Protein AF-A0A4R1BCB4-F1 (afdb_monomer)

pLDDT: mean 93.29, std 14.0, range [28.83, 98.94]

Solvent-accessible surface area (backbone atoms only — not comparable to full-atom values): 21343 Å² total; per-residue (Å²): 143,82,87,83,83,81,80,81,78,81,77,78,77,77,76,80,72,70,79,55,62,32,50,83,90,62,88,65,75,80,89,51,72,64,36,54,48,27,45,51,56,35,56,66,74,61,71,66,60,84,58,25,51,80,37,21,42,38,83,30,69,37,22,31,41,40,51,16,30,50,38,43,22,74,70,64,68,43,61,70,43,45,52,54,33,48,54,38,37,52,45,56,60,66,57,32,29,35,66,88,80,32,69,63,29,44,88,76,41,35,50,57,40,54,48,31,43,51,88,84,42,93,40,31,36,44,62,68,48,60,42,17,29,41,40,20,50,41,29,44,54,26,34,56,46,64,73,40,66,89,46,32,85,40,70,41,91,88,60,49,94,82,72,50,39,60,24,40,45,47,28,28,52,40,49,51,54,54,48,48,50,23,39,66,72,46,44,51,78,48,33,40,41,88,90,67,37,36,54,28,36,46,72,47,68,52,47,30,68,51,35,73,69,42,44,73,43,41,58,33,67,45,38,49,37,44,42,23,22,35,32,39,21,36,46,33,46,26,53,37,31,57,76,69,72,43,64,63,71,57,32,55,50,28,49,49,31,37,29,36,45,52,56,50,54,60,74,56,51,44,77,46,81,40,86,93,37,63,18,42,38,48,34,42,46,71,90,43,85,83,45,84,48,56,21,35,41,75,50,43,18,37,36,50,36,36,48,53,58,42,42,77,40,70,93,50,64,58,52,69,68,59,49,34,19,52,27,36,16,47,58,52,37,17,40,70,57,95,56,29,23,27,43,21,47,81,40,41,85,59,72,38,58,51,72,50,53,45,53,52,70,35,21,84,62,36,66,75,46,39,62,57,50,44,63,32,31,49,74,52,19,28,81,33,54,35,38,34,23,38,45,57,37,45,38,51,52,50,61,51,52,65,59,72,80,106

Foldseek 3Di:
DDDDDDDDDPPPPPPPPPQFFQDDPDLFDADDPNNVVSLCSNLVPDDADQACAVNCCFPRALVLLLVLLLLSCVRPVPVVSLLSSLNSLLSLQVSFQDQPPGDQALVRGRARFGQHHDCPDLLNRDDDLSRLSSLLSSLSSLLSLLVPPVQFAPASPVAQPPVQDRGSNSNSVSSLVSLVSRCVGPVCVAQADPPLLFGAHAQDPSQPSSDDVSVVRHGFGDFLLSLLSNLSNLLSSLSSCVSVVHDVVSNVSSLSNLLSSLVQQLVQWDWDDFPNDIATWGARGRPPNVNPRTDFLVSVLSNLLSNLSLVVVVSNPRDLSSLLRHLCLQVRAQDPDPQWGEGGSRNDDDIDNAGPLSCLSSCVSPVVVLCSHLVSLSVVSRNRSSSSSSSNSSNSVVVVVVVVVD

Nearest PDB structures (foldseek):
  2p0v-assembly1_B  TM=4.520E-01  e=2.841E-03  Bacteroides thetaiotaomicron VPI-5482
  3on6-assembly1_B  TM=4.477E-01  e=8.170E-03  Bacteroides ovatus ATCC 8483
  6hq6-assembly1_B  TM=2.451E-01  e=7.842E+00  metagenome

Radius of gyration: 22.5 Å; Cα contacts (8 Å, |Δi|>4): 699; chains: 1; bounding box: 79×75×58 Å

Secondary structure (DSSP, 8-state):
--PPP------------PPPPP----SSSSPPHHHHHHHHHHHHH----SS-GGGTTTTSHHHHHHHHHHHHHHHH--HHHHHHHHHHHHHHHHTSPPTTTSPP-TTSS--SS---S-TTSTTTT---TTHHHHHHHHHHHHHHHHH-GGGTTSBPTT--TT-S-SBHHHHHHHHHHHHHHHIIIIIHHHHB-TTT--BB---SHHHHTT-HHHHHHTTSBPPHHHHHHHHHHHHHHHHHHHHHT--HHHHHHHHHHHHHHHHHHHHT-EEEEETTEEEEE-BSSTT-TT-TTB-BHHHHHHHHHHHHHHHHSGGG---HHHHHHHHHHIIIIIB-STT-EESBTTS-S-EES---GGGGGGGGT-THHHHHHHHHHHHHHTT-HHHHHHHHHHHHHHHHHHHH--

Structure (mmCIF, N/CA/C/O backbone):
data_AF-A0A4R1BCB4-F1
#
_entry.id   AF-A0A4R1BCB4-F1
#
loop_
_atom_site.group_PDB
_atom_site.id
_atom_site.type_symbol
_atom_site.label_atom_id
_atom_site.label_alt_id
_atom_site.label_comp_id
_atom_site.label_asym_id
_atom_site.label_entity_id
_atom_site.label_seq_id
_atom_site.pdbx_PDB_ins_code
_atom_site.Cartn_x
_atom_site.Cartn_y
_atom_site.Cartn_z
_atom_site.occupancy
_atom_site.B_iso_or_equiv
_atom_site.auth_seq_id
_atom_site.auth_comp_id
_atom_site.auth_asym_id
_atom_site.auth_atom_id
_atom_site.pdbx_PDB_model_num
ATOM 1 N N . MET A 1 1 ? -50.608 54.362 2.472 1.00 38.16 1 MET A N 1
ATOM 2 C CA . MET A 1 1 ? -50.351 52.909 2.590 1.00 38.16 1 MET A CA 1
ATOM 3 C C . MET A 1 1 ? -49.155 52.534 1.722 1.00 38.16 1 MET A C 1
ATOM 5 O O . MET A 1 1 ? -49.304 52.402 0.518 1.00 38.16 1 MET A O 1
ATOM 9 N N . LYS A 1 2 ? -47.961 52.426 2.315 1.00 29.05 2 LYS A N 1
ATOM 10 C CA . LYS A 1 2 ? -46.750 51.889 1.675 1.00 29.05 2 LYS A CA 1
ATOM 11 C C . LYS A 1 2 ? -46.265 50.739 2.557 1.00 29.05 2 LYS A C 1
ATOM 13 O O . LYS A 1 2 ? -45.977 50.962 3.728 1.00 29.05 2 LYS A O 1
ATOM 18 N N . ARG A 1 3 ? -46.278 49.514 2.026 1.00 29.28 3 ARG A N 1
ATOM 19 C CA . ARG A 1 3 ? -45.775 48.314 2.708 1.00 29.28 3 ARG A CA 1
ATOM 20 C C . ARG A 1 3 ? -44.257 48.265 2.537 1.00 29.28 3 ARG A C 1
ATOM 22 O O . ARG A 1 3 ? -43.778 48.237 1.409 1.00 29.28 3 ARG A O 1
ATOM 29 N N . ILE A 1 4 ? -43.531 48.277 3.649 1.00 30.78 4 ILE A N 1
ATOM 30 C CA . ILE A 1 4 ? -42.088 48.027 3.706 1.00 30.78 4 ILE A CA 1
ATOM 31 C C . ILE A 1 4 ? -41.906 46.515 3.858 1.00 30.78 4 ILE A C 1
ATOM 33 O O . ILE A 1 4 ? -42.386 45.929 4.826 1.00 30.78 4 ILE A O 1
ATOM 37 N N . PHE A 1 5 ? -41.252 45.886 2.883 1.00 30.72 5 PHE A N 1
ATOM 38 C CA . PHE A 1 5 ? -40.771 44.509 2.984 1.00 30.72 5 PHE A CA 1
ATOM 39 C C . PHE A 1 5 ? -39.406 44.531 3.678 1.00 30.72 5 PHE A C 1
ATOM 41 O O . PHE A 1 5 ? -38.455 45.107 3.154 1.00 30.72 5 PHE A O 1
ATOM 48 N N . ILE A 1 6 ? -39.312 43.909 4.853 1.00 32.94 6 ILE A N 1
ATOM 49 C CA . ILE A 1 6 ? -38.039 43.630 5.523 1.00 32.94 6 ILE A CA 1
ATOM 50 C C . ILE A 1 6 ? -37.568 42.263 5.020 1.00 32.94 6 ILE A C 1
ATOM 52 O O . ILE A 1 6 ? -38.146 41.235 5.367 1.00 32.94 6 ILE A O 1
ATOM 56 N N . MET A 1 7 ? -36.539 42.253 4.172 1.00 28.83 7 MET A N 1
ATOM 57 C CA . MET A 1 7 ? -35.779 41.043 3.854 1.00 28.83 7 MET A CA 1
ATOM 58 C C . MET A 1 7 ? -34.871 40.724 5.045 1.00 28.83 7 MET A C 1
ATOM 60 O O . MET A 1 7 ? -33.887 41.423 5.283 1.00 28.83 7 MET A O 1
ATOM 64 N N . LEU A 1 8 ? -35.192 39.665 5.791 1.00 30.66 8 LEU A N 1
ATOM 65 C CA . LEU A 1 8 ? -34.229 39.033 6.687 1.00 30.66 8 LEU A CA 1
ATOM 66 C C . LEU A 1 8 ? -33.205 38.272 5.838 1.00 30.66 8 LEU A C 1
ATOM 68 O O . LEU A 1 8 ? -33.506 37.227 5.266 1.00 30.66 8 LEU A O 1
ATOM 72 N N . SER A 1 9 ? -31.988 38.806 5.766 1.00 31.53 9 SER A N 1
ATOM 73 C CA . SER A 1 9 ? -30.822 38.061 5.302 1.00 31.53 9 SER A CA 1
ATOM 74 C C . SER A 1 9 ? -30.425 37.062 6.391 1.00 31.53 9 SER A C 1
ATOM 76 O O . SER A 1 9 ? -29.901 37.445 7.438 1.00 31.53 9 SER A O 1
ATOM 78 N N . CYS A 1 10 ? -30.703 35.777 6.171 1.00 32.94 10 CYS A N 1
ATOM 79 C CA . CYS A 1 10 ? -30.088 34.703 6.943 1.00 32.94 10 CYS A CA 1
ATOM 80 C C . CYS A 1 10 ? -28.602 34.632 6.571 1.00 32.94 10 CYS A C 1
ATOM 82 O O . CYS A 1 10 ? -28.220 33.941 5.628 1.00 32.94 10 CYS A O 1
ATOM 84 N N . CYS A 1 11 ? -27.756 35.328 7.331 1.00 31.16 11 CYS A N 1
ATOM 85 C CA . CYS A 1 11 ? -26.329 35.041 7.368 1.00 31.16 11 CYS A CA 1
ATOM 86 C C . CYS A 1 11 ? -26.140 33.616 7.901 1.00 31.16 11 CYS A C 1
ATOM 88 O O . CYS A 1 11 ? -26.184 33.378 9.107 1.00 31.16 11 CYS A O 1
ATOM 90 N N . TRP A 1 12 ? -25.929 32.665 6.992 1.00 32.34 12 TRP A N 1
ATOM 91 C CA . TRP A 1 12 ? -25.284 31.401 7.315 1.00 32.34 12 TRP A CA 1
ATOM 92 C C . TRP A 1 12 ? -23.884 31.721 7.844 1.00 32.34 12 TRP A C 1
ATOM 94 O O . TRP A 1 12 ? -22.946 31.936 7.078 1.00 32.34 12 TRP A O 1
ATOM 104 N N . MET A 1 13 ? -23.739 31.781 9.167 1.00 33.47 13 MET A N 1
ATOM 105 C CA . MET A 1 13 ? -22.436 31.645 9.804 1.00 33.47 13 MET A CA 1
ATOM 106 C C . MET A 1 13 ? -21.996 30.198 9.597 1.00 33.47 13 MET A C 1
ATOM 108 O O . MET A 1 13 ? -22.281 29.321 10.408 1.00 33.47 13 MET A O 1
ATOM 112 N N . GLY A 1 14 ? -21.336 29.935 8.471 1.00 32.06 14 GLY A N 1
ATOM 113 C CA . GLY A 1 14 ? -20.533 28.736 8.315 1.00 32.06 14 GLY A CA 1
ATOM 114 C C . GLY A 1 14 ? -19.411 28.800 9.340 1.00 32.06 14 GLY A C 1
ATOM 115 O O . GLY A 1 14 ? -18.405 29.472 9.127 1.00 32.06 14 GLY A O 1
ATOM 116 N N . THR A 1 15 ? -19.585 28.137 10.480 1.00 35.72 15 THR A N 1
ATOM 117 C CA . THR A 1 15 ? -18.462 27.828 11.356 1.00 35.72 15 THR A CA 1
ATOM 118 C C . THR A 1 15 ? -17.547 26.899 10.570 1.00 35.72 15 THR A C 1
ATOM 120 O O . THR A 1 15 ? -17.840 25.712 10.426 1.00 35.72 15 THR A O 1
ATOM 123 N N . ASN A 1 16 ? -16.446 27.436 10.044 1.00 34.66 16 ASN A N 1
ATOM 124 C CA . ASN A 1 16 ? -15.284 26.633 9.688 1.00 34.66 16 ASN A CA 1
ATOM 125 C C . ASN A 1 16 ? -14.756 26.023 10.992 1.00 34.66 16 ASN A C 1
ATOM 127 O O . ASN A 1 16 ? -13.884 26.586 11.651 1.00 34.66 16 ASN A O 1
ATOM 131 N N . LEU A 1 17 ? -15.348 24.904 11.411 1.00 40.72 17 LEU A N 1
ATOM 132 C CA . LEU A 1 17 ? -14.782 24.041 12.434 1.00 40.72 17 LEU A CA 1
ATOM 133 C C . LEU A 1 17 ? -13.449 23.548 11.871 1.00 40.72 17 LEU A C 1
ATOM 135 O O . LEU A 1 17 ? -13.421 22.715 10.966 1.00 40.72 17 LEU A O 1
ATOM 139 N N . SER A 1 18 ? -12.348 24.122 12.360 1.00 49.38 18 SER A N 1
ATOM 140 C CA . SER A 1 18 ? -11.011 23.576 12.139 1.00 49.38 18 SER A CA 1
ATOM 141 C C . SER A 1 18 ? -11.047 22.086 12.466 1.00 49.38 18 SER A C 1
ATOM 143 O O . SER A 1 18 ? -11.569 21.711 13.518 1.00 49.38 18 SER A O 1
ATOM 145 N N . ALA A 1 19 ? -10.503 21.243 11.585 1.00 57.91 19 ALA A N 1
ATOM 146 C CA . ALA A 1 19 ? -10.350 19.822 11.873 1.00 57.91 19 ALA A CA 1
ATOM 147 C C . ALA A 1 19 ? -9.636 19.669 13.225 1.00 57.91 19 ALA A C 1
ATOM 149 O O . ALA A 1 19 ? -8.595 20.287 13.457 1.00 57.91 19 ALA A O 1
ATOM 150 N N . GLN A 1 20 ? -10.239 18.912 14.139 1.00 76.44 20 GLN A N 1
ATOM 151 C CA . GLN A 1 20 ? -9.678 18.687 15.465 1.00 76.44 20 GLN A CA 1
ATOM 152 C C . GLN A 1 20 ? -8.404 17.850 15.322 1.00 76.44 20 GLN A C 1
ATOM 154 O O . GLN A 1 20 ? -8.444 16.787 14.705 1.00 76.44 20 GLN A O 1
ATOM 159 N N . ASN A 1 21 ? -7.281 18.328 15.865 1.00 91.56 21 ASN A N 1
ATOM 160 C CA . ASN A 1 21 ? -6.033 17.565 15.862 1.00 91.56 21 ASN A CA 1
ATOM 161 C C . ASN A 1 21 ? -6.229 16.231 16.597 1.00 91.56 21 ASN A C 1
ATOM 163 O O . ASN A 1 21 ? -6.879 16.185 17.645 1.00 91.56 21 ASN A O 1
ATOM 167 N N . MET A 1 22 ? -5.637 15.163 16.066 1.00 96.44 22 MET A N 1
ATOM 168 C CA . MET A 1 22 ? -5.557 13.882 16.769 1.00 96.44 22 MET A CA 1
ATOM 169 C C . MET A 1 22 ? -4.534 13.964 17.907 1.00 96.44 22 MET A C 1
ATOM 171 O O . MET A 1 22 ? -3.564 14.723 17.832 1.00 96.44 22 MET A O 1
ATOM 175 N N . LEU A 1 23 ? -4.758 13.175 18.956 1.00 95.88 23 LEU A N 1
ATOM 176 C CA . LEU A 1 23 ? -3.967 13.172 20.184 1.00 95.88 23 LEU A CA 1
ATOM 177 C C . LEU A 1 23 ? -3.366 11.787 20.412 1.00 95.88 23 LEU A C 1
ATOM 179 O O . LEU A 1 23 ? -4.118 10.832 20.580 1.00 95.88 23 LEU A O 1
ATOM 183 N N . VAL A 1 24 ? -2.037 11.705 20.460 1.00 96.69 24 VAL A N 1
ATOM 184 C CA . VAL A 1 24 ? -1.304 10.568 21.038 1.00 96.69 24 VAL A CA 1
ATOM 185 C C . VAL A 1 24 ? -0.958 10.966 22.471 1.00 96.69 24 VAL A C 1
ATOM 187 O O . VAL A 1 24 ? -0.245 11.951 22.656 1.00 96.69 24 VAL A O 1
ATOM 190 N N . GLU A 1 25 ? -1.515 10.275 23.467 1.00 94.62 25 GLU A N 1
ATOM 191 C CA . GLU A 1 25 ? -1.313 10.636 24.882 1.00 94.62 25 GLU A CA 1
ATOM 192 C C . GLU A 1 25 ? 0.033 10.129 25.392 1.00 94.62 25 GLU A C 1
ATOM 194 O O . GLU A 1 25 ? 0.768 10.867 26.038 1.00 94.62 25 GLU A O 1
ATOM 199 N N . GLU A 1 26 ? 0.366 8.886 25.055 1.00 94.25 26 GLU A N 1
ATOM 200 C CA . GLU A 1 26 ? 1.577 8.206 25.507 1.00 94.25 26 GLU A CA 1
ATOM 201 C C . GLU A 1 26 ? 2.161 7.375 24.365 1.00 94.25 26 GLU A C 1
ATOM 203 O O . GLU A 1 26 ? 1.429 6.825 23.544 1.00 94.25 26 GLU A O 1
ATOM 208 N N . LEU A 1 27 ? 3.481 7.207 24.307 1.00 94.94 27 LEU A N 1
ATOM 209 C CA . LEU A 1 27 ? 4.079 6.285 23.331 1.00 94.94 27 LEU A CA 1
ATOM 210 C C . LEU A 1 27 ? 4.014 4.828 23.790 1.00 94.94 27 LEU A C 1
ATOM 212 O O . LEU A 1 27 ? 4.107 3.930 22.959 1.00 94.94 27 LEU A O 1
ATOM 216 N N . HIS A 1 28 ? 3.765 4.574 25.072 1.00 92.62 28 HIS A N 1
ATOM 217 C CA . HIS A 1 28 ? 3.710 3.229 25.636 1.00 92.62 28 HIS A CA 1
ATOM 218 C C . HIS A 1 28 ? 2.408 2.976 26.388 1.00 92.62 28 HIS A C 1
ATOM 220 O O . HIS A 1 28 ? 1.697 3.895 26.779 1.00 92.62 28 HIS A O 1
ATOM 226 N N . GLY A 1 29 ? 2.125 1.697 26.627 1.00 88.88 29 GLY A N 1
ATOM 227 C CA . GLY A 1 29 ? 0.923 1.274 27.334 1.00 88.88 29 GLY A CA 1
ATOM 228 C C . GLY A 1 29 ? -0.277 1.039 26.410 1.00 88.88 29 GLY A C 1
ATOM 229 O O . GLY A 1 29 ? -0.137 1.012 25.184 1.00 88.88 29 GLY A O 1
ATOM 230 N N . PRO A 1 30 ? -1.451 0.754 27.000 1.00 91.25 30 PRO A N 1
ATOM 231 C CA . PRO A 1 30 ? -2.659 0.462 26.244 1.00 91.25 30 PRO A CA 1
ATOM 232 C C . PRO A 1 30 ? -3.176 1.702 25.512 1.00 91.25 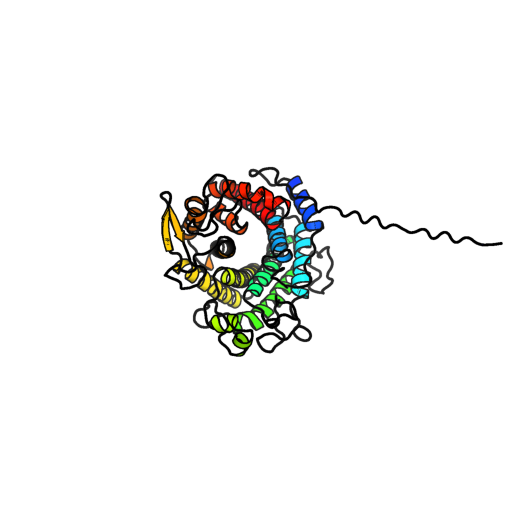30 PRO A C 1
ATOM 234 O O . PRO A 1 30 ? -3.017 2.826 25.979 1.00 91.25 30 PRO A O 1
ATOM 237 N N . VAL A 1 31 ? -3.868 1.475 24.394 1.00 94.12 31 VAL A N 1
ATOM 238 C CA . VAL A 1 31 ? -4.564 2.546 23.673 1.00 94.12 31 VAL A CA 1
ATOM 239 C C . VAL A 1 31 ? -5.700 3.104 24.518 1.00 94.12 31 VAL A C 1
ATOM 241 O O . VAL A 1 31 ? -6.547 2.346 24.997 1.00 94.12 31 VAL A O 1
ATOM 244 N N . SER A 1 32 ? -5.726 4.424 24.693 1.00 95.25 32 SER A N 1
ATOM 245 C CA . SER A 1 32 ? -6.720 5.085 25.530 1.00 95.25 32 SER A CA 1
ATOM 246 C C . SER A 1 32 ? -8.016 5.379 24.770 1.00 95.25 32 SER A C 1
ATOM 248 O O . SER A 1 32 ? -8.055 5.495 23.541 1.00 95.25 32 SER A O 1
ATOM 250 N N . SER A 1 33 ? -9.110 5.571 25.509 1.00 96.00 33 SER A N 1
ATOM 251 C CA . SER A 1 33 ? -10.372 6.037 24.929 1.00 96.00 33 SER A CA 1
ATOM 252 C C . SER A 1 33 ? -10.271 7.440 24.324 1.00 96.00 33 SER A C 1
ATOM 254 O O . SER A 1 33 ? -10.988 7.725 23.365 1.00 96.00 33 SER A O 1
ATOM 256 N N . ASN A 1 34 ? -9.396 8.305 24.849 1.00 97.25 34 ASN A N 1
ATOM 257 C CA . ASN A 1 34 ? -9.208 9.670 24.348 1.00 97.25 34 ASN A CA 1
ATOM 258 C C . ASN A 1 34 ? -8.512 9.664 22.987 1.00 97.25 34 ASN A C 1
ATOM 260 O O . ASN A 1 34 ? -8.938 10.372 22.075 1.00 97.25 34 ASN A O 1
ATOM 264 N N . GLU A 1 35 ? -7.500 8.814 22.816 1.00 98.00 35 GLU A N 1
ATOM 265 C CA . GLU A 1 35 ? -6.813 8.629 21.537 1.00 98.00 35 GLU A CA 1
ATOM 266 C C . GLU A 1 35 ? -7.800 8.135 20.471 1.00 98.00 35 GLU A C 1
ATOM 268 O O . GLU A 1 35 ? -7.909 8.730 19.396 1.00 98.00 35 GLU A O 1
ATOM 273 N N . VAL A 1 36 ? -8.612 7.121 20.801 1.00 98.19 36 VAL A N 1
ATOM 274 C CA . VAL A 1 36 ? -9.657 6.598 19.903 1.00 98.19 36 VAL A CA 1
ATOM 275 C C . VAL A 1 36 ? -10.713 7.661 19.585 1.00 98.19 36 VAL A C 1
ATOM 277 O O . VAL A 1 36 ? -11.112 7.805 18.427 1.00 98.19 36 VAL A O 1
ATOM 280 N N . ALA A 1 37 ? -11.164 8.430 20.579 1.00 97.88 37 ALA A N 1
ATOM 281 C CA . ALA A 1 37 ? -12.129 9.507 20.376 1.00 97.88 37 ALA A CA 1
ATOM 282 C C . ALA A 1 37 ? -11.569 10.620 19.474 1.00 97.88 37 ALA A C 1
ATOM 284 O O . ALA A 1 37 ? -12.269 11.064 18.563 1.00 97.88 37 ALA A O 1
ATOM 285 N N . SER A 1 38 ? -10.306 11.020 19.668 1.00 97.94 38 SER A N 1
ATOM 286 C CA . SER A 1 38 ? -9.641 12.041 18.847 1.00 97.94 38 SER A CA 1
ATOM 287 C C . SER A 1 38 ? -9.501 11.595 17.389 1.00 97.94 38 SER A C 1
ATOM 289 O O . SER A 1 38 ? -9.816 12.357 16.474 1.00 97.94 38 SER A O 1
ATOM 291 N N . PHE A 1 39 ? -9.146 10.325 17.161 1.00 98.38 39 PHE A N 1
ATOM 292 C CA . PHE A 1 39 ? -9.097 9.738 15.827 1.00 98.38 39 PHE A CA 1
ATOM 293 C C . PHE A 1 39 ? -10.470 9.756 15.161 1.00 98.38 39 PHE A C 1
ATOM 295 O O . PHE A 1 39 ? -10.600 10.203 14.022 1.00 98.38 39 PHE A O 1
ATOM 302 N N . LYS A 1 40 ? -11.513 9.311 15.874 1.00 98.12 40 LYS A N 1
ATOM 303 C CA . LYS A 1 40 ? -12.892 9.293 15.365 1.00 98.12 40 LYS A CA 1
ATOM 304 C C . LYS A 1 40 ? -13.401 10.692 15.032 1.00 98.12 40 LYS A C 1
ATOM 306 O O . LYS A 1 40 ? -14.053 10.851 14.001 1.00 98.12 40 LYS A O 1
ATOM 311 N N . ALA A 1 41 ? -13.089 11.687 15.861 1.00 96.94 41 ALA A N 1
ATOM 312 C CA . ALA A 1 41 ? -13.414 13.082 15.587 1.00 96.94 41 ALA A CA 1
ATOM 313 C C . ALA A 1 41 ? -12.731 13.557 14.295 1.00 96.94 41 ALA A C 1
ATOM 315 O O . ALA A 1 41 ? -13.407 14.035 13.385 1.00 96.94 41 ALA A O 1
ATOM 316 N N . PHE A 1 42 ? -11.422 13.319 14.159 1.00 97.12 42 PHE A N 1
ATOM 317 C CA . PHE A 1 42 ? -10.660 13.679 12.963 1.00 97.12 42 PHE A CA 1
ATOM 318 C C . PHE A 1 42 ? -11.218 13.014 11.695 1.00 97.12 42 PHE A C 1
ATOM 320 O O . PHE A 1 42 ? -11.619 13.699 10.748 1.00 97.12 42 PHE A O 1
ATOM 327 N N . VAL A 1 43 ? -11.321 11.678 11.668 1.00 96.62 43 VAL A N 1
ATOM 328 C CA . VAL A 1 43 ? -11.814 10.964 10.477 1.00 96.62 43 VAL A CA 1
ATOM 329 C C . VAL A 1 43 ? -13.296 11.225 10.223 1.00 96.62 43 VAL A C 1
ATOM 331 O O . VAL A 1 43 ? -13.736 11.129 9.078 1.00 96.62 43 VAL A O 1
ATOM 334 N N . GLY A 1 44 ? -14.070 11.621 11.236 1.00 94.75 44 GLY A N 1
ATOM 335 C CA . GLY A 1 44 ? -15.456 12.067 11.094 1.00 94.75 44 GLY A CA 1
ATOM 336 C C . GLY A 1 44 ? -15.615 13.132 10.006 1.00 94.75 44 GLY A C 1
ATOM 337 O O . GLY A 1 44 ? -16.508 13.005 9.163 1.00 94.75 44 GLY A O 1
ATOM 338 N N . HIS A 1 45 ? -14.679 14.083 9.943 1.00 91.00 45 HIS A N 1
ATOM 339 C CA . HIS A 1 45 ? -14.667 15.180 8.972 1.00 91.00 45 HIS A CA 1
ATOM 340 C C . HIS A 1 45 ? -14.071 14.813 7.606 1.00 91.00 45 HIS A C 1
ATOM 342 O O . HIS A 1 45 ? -14.361 15.480 6.614 1.00 91.00 45 HIS A O 1
ATOM 348 N N . THR A 1 46 ? -13.288 13.736 7.519 1.00 93.38 46 THR A N 1
ATOM 349 C CA . THR A 1 46 ? -12.697 13.294 6.246 1.00 93.38 46 THR A CA 1
ATOM 350 C C . THR A 1 46 ? -13.757 12.758 5.279 1.00 93.38 46 THR A C 1
ATOM 352 O O . THR A 1 46 ? -14.702 12.053 5.670 1.00 93.38 46 THR A O 1
ATOM 355 N N . GLN A 1 47 ? -13.590 13.080 3.997 1.00 95.38 47 GLN A N 1
ATOM 356 C CA . GLN A 1 47 ? -14.444 12.620 2.905 1.00 95.38 47 GLN A CA 1
ATOM 357 C C . GLN A 1 47 ? -13.610 11.823 1.899 1.00 95.38 47 GLN A C 1
ATOM 359 O O . GLN A 1 47 ? -12.481 12.225 1.627 1.00 95.38 47 GLN A O 1
ATOM 364 N N . PRO A 1 48 ? -14.138 10.710 1.361 1.00 97.44 48 PRO A N 1
ATOM 365 C CA . PRO A 1 48 ? -13.474 10.003 0.275 1.00 97.44 48 PRO A CA 1
ATOM 366 C C . PRO A 1 48 ? -13.449 10.878 -0.985 1.00 97.44 48 PRO A C 1
ATOM 368 O O . PRO A 1 48 ? -14.446 11.534 -1.297 1.00 97.44 48 PRO A O 1
ATOM 371 N N . SER A 1 49 ? -12.330 10.872 -1.706 1.00 97.44 49 SER A N 1
ATOM 372 C CA . SER A 1 49 ? -12.204 11.551 -2.997 1.00 97.44 49 SER A CA 1
ATOM 373 C C . SER A 1 49 ? -13.114 10.918 -4.046 1.00 97.44 49 SER A C 1
ATOM 375 O O . SER A 1 49 ? -13.366 9.714 -4.039 1.00 97.44 49 SER A O 1
ATOM 377 N N . LEU A 1 50 ? -13.600 11.727 -4.984 1.00 96.75 50 LEU A N 1
ATOM 378 C CA . LEU A 1 50 ? -14.459 11.265 -6.076 1.00 96.75 50 LEU A CA 1
ATOM 379 C C . LEU A 1 50 ? -13.669 10.834 -7.321 1.00 96.75 50 LEU A C 1
ATOM 381 O O . LEU A 1 50 ? -14.259 10.401 -8.307 1.00 96.75 50 LEU A O 1
ATOM 385 N N . ASP A 1 51 ? -12.340 10.915 -7.272 1.00 95.75 51 ASP A N 1
ATOM 386 C CA . ASP A 1 51 ? -11.439 10.441 -8.314 1.00 95.75 51 ASP A CA 1
ATOM 387 C C . ASP A 1 51 ? -10.097 9.972 -7.719 1.00 95.75 51 ASP A C 1
ATOM 389 O O . ASP A 1 51 ? -9.841 10.114 -6.522 1.00 95.75 51 ASP A O 1
ATOM 393 N N . ASN A 1 52 ? -9.244 9.378 -8.558 1.00 97.50 52 ASN A N 1
ATOM 394 C CA . ASN A 1 52 ? -7.875 8.993 -8.194 1.00 97.50 52 ASN A CA 1
ATOM 395 C C . ASN A 1 52 ? -6.819 9.957 -8.766 1.00 97.50 52 ASN A C 1
ATOM 397 O O . ASN A 1 52 ? -5.656 9.581 -8.930 1.00 97.50 52 ASN A O 1
ATOM 401 N N . ILE A 1 53 ? -7.199 11.182 -9.144 1.00 97.06 53 ILE A N 1
ATOM 402 C CA . ILE A 1 53 ? -6.267 12.144 -9.733 1.00 97.06 53 ILE A CA 1
ATOM 403 C C . ILE A 1 53 ? -5.170 12.456 -8.716 1.00 97.06 53 ILE A C 1
ATOM 405 O O . ILE A 1 53 ? -5.425 12.687 -7.539 1.00 97.06 53 ILE A O 1
ATOM 409 N N . GLY A 1 54 ? -3.917 12.418 -9.171 1.00 96.25 54 GLY A N 1
ATOM 410 C CA . GLY A 1 54 ? -2.777 12.659 -8.288 1.00 96.25 54 GLY A CA 1
ATOM 411 C C . GLY A 1 54 ? -2.546 11.550 -7.259 1.00 96.25 54 GLY A C 1
ATOM 412 O O . GLY A 1 54 ? -1.828 11.792 -6.293 1.00 96.25 54 GLY A O 1
ATOM 413 N N . ASN A 1 55 ? -3.093 10.346 -7.489 1.00 97.38 55 ASN A N 1
ATOM 414 C CA . ASN A 1 55 ? -2.937 9.173 -6.624 1.00 97.38 55 ASN A CA 1
ATOM 415 C C . ASN A 1 55 ? -3.615 9.306 -5.253 1.00 97.38 55 ASN A C 1
ATOM 417 O O . ASN A 1 55 ? -3.110 8.789 -4.253 1.00 97.38 55 ASN A O 1
ATOM 421 N N . ASP A 1 56 ? -4.773 9.973 -5.199 1.00 98.19 56 ASP A N 1
ATOM 422 C CA . ASP A 1 56 ? -5.476 10.193 -3.932 1.00 98.19 56 ASP A CA 1
ATOM 423 C C . ASP A 1 56 ? -5.881 8.893 -3.211 1.00 98.19 56 ASP A C 1
ATOM 425 O O . ASP A 1 56 ? -5.770 8.798 -1.988 1.00 98.19 56 ASP A O 1
ATOM 429 N N . TRP A 1 57 ? -6.255 7.852 -3.963 1.00 98.06 57 TRP A N 1
ATOM 430 C CA . TRP A 1 57 ? -6.607 6.527 -3.430 1.00 98.06 57 TRP A CA 1
ATOM 431 C C . TRP A 1 57 ? -5.409 5.602 -3.186 1.00 98.06 57 TRP A C 1
ATOM 433 O O . TRP A 1 57 ? -5.598 4.419 -2.922 1.00 98.06 57 TRP A O 1
ATOM 443 N N . VAL A 1 58 ? -4.192 6.130 -3.290 1.00 96.25 58 VAL A N 1
ATOM 444 C CA . VAL A 1 58 ? -2.930 5.400 -3.113 1.00 96.25 58 VAL A CA 1
ATOM 445 C C . VAL A 1 58 ? -2.237 5.994 -1.880 1.00 96.25 58 VAL A C 1
ATOM 447 O O . VAL A 1 58 ? -2.633 5.729 -0.751 1.00 96.25 58 VAL A O 1
ATOM 450 N N . TYR A 1 59 ? -1.291 6.917 -2.071 1.00 92.44 59 TYR A N 1
ATOM 451 C CA . TYR A 1 59 ? -0.596 7.627 -0.996 1.00 92.44 59 TYR A CA 1
ATOM 452 C C . TYR A 1 59 ? -1.202 9.000 -0.670 1.00 92.44 59 TYR A C 1
ATOM 454 O O . TYR A 1 59 ? -0.694 9.697 0.209 1.00 92.44 59 TYR A O 1
ATOM 462 N N . GLY A 1 60 ? -2.248 9.433 -1.380 1.00 95.00 60 GLY A N 1
ATOM 463 C CA . GLY A 1 60 ? -2.951 10.674 -1.057 1.00 95.00 60 GLY A CA 1
ATOM 464 C C . GLY A 1 60 ? -3.918 10.533 0.122 1.00 95.00 60 GLY A C 1
ATOM 465 O O . GLY A 1 60 ? -3.775 9.644 0.969 1.00 95.00 60 GLY A O 1
ATOM 466 N N . GLY A 1 61 ? -4.879 11.454 0.214 1.00 95.94 61 GLY A N 1
ATOM 467 C CA . GLY A 1 61 ? -5.730 11.612 1.393 1.00 95.94 61 GLY A CA 1
ATOM 468 C C . GLY A 1 61 ? -6.634 10.408 1.640 1.00 95.94 61 GLY A C 1
ATOM 469 O O . GLY A 1 61 ? -6.699 9.907 2.769 1.00 95.94 61 GLY A O 1
ATOM 470 N N . SER A 1 62 ? -7.303 9.913 0.597 1.00 98.06 62 SER A N 1
ATOM 471 C CA . SER A 1 62 ? -8.253 8.806 0.732 1.00 98.06 62 SER A CA 1
ATOM 472 C C . SER A 1 62 ? -7.573 7.470 1.013 1.00 98.06 62 SER A C 1
ATOM 474 O O . SER A 1 62 ? -7.997 6.771 1.935 1.00 98.06 62 SER A O 1
ATOM 476 N N . GLY A 1 63 ? -6.501 7.134 0.289 1.00 97.31 63 GLY A N 1
ATOM 477 C CA . GLY A 1 63 ? -5.745 5.895 0.514 1.00 97.31 63 GLY A CA 1
ATOM 478 C C . GLY A 1 63 ? -5.098 5.857 1.903 1.00 97.31 63 GLY A C 1
ATOM 479 O O . GLY A 1 63 ? -5.316 4.918 2.673 1.00 97.31 63 GLY A O 1
ATOM 480 N N . SER A 1 64 ? -4.439 6.953 2.306 1.00 96.06 64 SER A N 1
ATOM 481 C CA . SER A 1 64 ? -3.859 7.087 3.653 1.00 96.06 64 SER A CA 1
ATOM 482 C C . SER A 1 64 ? -4.911 6.969 4.762 1.00 96.06 64 SER A C 1
ATOM 484 O O . SER A 1 64 ? -4.664 6.340 5.793 1.00 96.06 64 SER A O 1
ATOM 486 N N . THR A 1 65 ? -6.099 7.549 4.559 1.00 98.06 65 THR A N 1
ATOM 487 C CA . THR A 1 65 ? -7.205 7.455 5.524 1.00 98.06 65 THR A CA 1
ATOM 488 C C . THR A 1 65 ? -7.772 6.036 5.590 1.00 98.06 65 THR A C 1
ATOM 490 O O . THR A 1 65 ? -8.047 5.553 6.686 1.00 98.06 65 THR A O 1
ATOM 493 N N . MET A 1 66 ? -7.918 5.335 4.459 1.00 98.06 66 MET A N 1
ATOM 494 C CA . MET A 1 66 ? -8.376 3.940 4.451 1.00 98.06 66 MET A CA 1
ATOM 495 C C . MET A 1 66 ? -7.441 3.024 5.2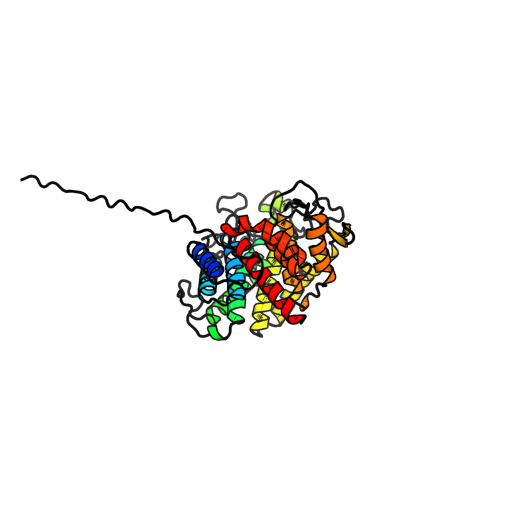32 1.00 98.06 66 MET A C 1
ATOM 497 O O . MET A 1 66 ? -7.917 2.238 6.053 1.00 98.06 66 MET A O 1
ATOM 501 N N . GLU A 1 67 ? -6.131 3.135 5.013 1.00 97.62 67 GLU A N 1
ATOM 502 C CA . GLU A 1 67 ? -5.167 2.316 5.747 1.00 97.62 67 GLU A CA 1
ATOM 503 C C . GLU A 1 67 ? -5.252 2.597 7.255 1.00 97.62 67 GLU A C 1
ATOM 505 O O . GLU A 1 67 ? -5.317 1.666 8.060 1.00 97.62 67 GLU A O 1
ATOM 510 N N . ALA A 1 68 ? -5.345 3.878 7.636 1.00 98.44 68 ALA A N 1
ATOM 511 C CA . ALA A 1 68 ? -5.487 4.302 9.025 1.00 98.44 68 ALA A CA 1
ATOM 512 C C . ALA A 1 68 ? -6.752 3.750 9.697 1.00 98.44 68 ALA A C 1
ATOM 514 O O . ALA A 1 68 ? -6.694 3.254 10.821 1.00 98.44 68 ALA A O 1
ATOM 515 N N . LEU A 1 69 ? -7.894 3.802 9.003 1.00 98.88 69 LEU A N 1
ATOM 516 C CA . LEU A 1 69 ? -9.155 3.241 9.489 1.00 98.88 69 LEU A CA 1
ATOM 517 C C . LEU A 1 69 ? -9.034 1.732 9.727 1.00 98.88 69 LEU A C 1
ATOM 519 O O . LEU A 1 69 ? -9.506 1.240 10.751 1.00 98.88 69 LEU A O 1
ATOM 523 N N . GLY A 1 70 ? -8.371 1.007 8.823 1.00 98.56 70 GLY A N 1
ATOM 524 C CA . GLY A 1 70 ? -8.134 -0.423 8.990 1.00 98.56 70 GLY A CA 1
ATOM 525 C C . GLY A 1 70 ? -7.269 -0.735 10.214 1.00 98.56 70 GLY A C 1
ATOM 526 O O . GLY A 1 70 ? -7.672 -1.526 11.062 1.00 98.56 70 GLY A O 1
ATOM 527 N N . MET A 1 71 ? -6.127 -0.055 10.362 1.00 98.38 71 MET A N 1
ATOM 528 C CA . MET A 1 71 ? -5.226 -0.221 11.517 1.00 98.38 71 MET A CA 1
ATOM 529 C C . MET A 1 71 ? -5.902 0.118 12.855 1.00 98.38 71 MET A C 1
ATOM 531 O O . MET A 1 71 ? -5.748 -0.608 13.842 1.00 98.38 71 MET A O 1
ATOM 535 N N . MET A 1 72 ? -6.711 1.180 12.890 1.00 98.69 72 MET A N 1
ATOM 536 C CA . MET A 1 72 ? -7.463 1.547 14.090 1.00 98.69 72 MET A CA 1
ATOM 537 C C . MET A 1 72 ? -8.588 0.558 14.392 1.00 98.69 72 MET A C 1
ATOM 539 O O . MET A 1 72 ? -8.844 0.278 15.564 1.00 98.69 72 MET A O 1
ATOM 543 N N . TYR A 1 73 ? -9.234 -0.024 13.379 1.00 98.69 73 TYR A N 1
ATOM 544 C CA . TYR A 1 73 ? -10.192 -1.104 13.605 1.00 98.69 73 TYR A CA 1
ATOM 545 C C . TYR A 1 73 ? -9.517 -2.360 14.161 1.00 98.69 73 TYR A C 1
ATOM 547 O O . TYR A 1 73 ? -10.022 -2.915 15.131 1.00 98.69 73 TYR A O 1
ATOM 555 N N . GLU A 1 74 ? -8.370 -2.787 13.622 1.00 97.31 74 GLU A N 1
ATOM 556 C CA . GLU A 1 74 ? -7.634 -3.935 14.178 1.00 97.31 74 GLU A CA 1
ATOM 557 C C . GLU A 1 74 ? -7.244 -3.707 15.643 1.00 97.31 74 GLU A C 1
ATOM 559 O O . GLU A 1 74 ? -7.328 -4.619 16.463 1.00 97.31 74 GLU A O 1
ATOM 564 N N . THR A 1 75 ? -6.880 -2.471 15.981 1.00 97.00 75 THR A N 1
ATOM 565 C CA . THR A 1 75 ? -6.482 -2.098 17.341 1.00 97.00 75 THR A CA 1
ATOM 566 C C . THR A 1 75 ? -7.658 -2.054 18.322 1.00 97.00 75 THR A C 1
ATOM 568 O O . THR A 1 75 ? -7.518 -2.444 19.478 1.00 97.00 75 THR A O 1
ATOM 571 N N . THR A 1 76 ? -8.827 -1.578 17.885 1.00 97.06 76 THR A N 1
ATOM 572 C CA . THR A 1 76 ? -9.941 -1.227 18.792 1.00 97.06 76 THR A CA 1
ATOM 573 C C . THR A 1 76 ? -11.155 -2.146 18.685 1.00 97.06 76 THR A C 1
ATOM 575 O O . THR A 1 76 ? -11.979 -2.188 19.595 1.00 97.06 76 THR A O 1
ATOM 578 N N . ASN A 1 77 ? -11.304 -2.859 17.566 1.00 96.38 77 ASN A N 1
ATOM 579 C CA . ASN A 1 77 ? -12.530 -3.535 17.136 1.00 96.38 77 ASN A CA 1
ATOM 580 C C . ASN A 1 77 ? -13.780 -2.623 17.091 1.00 96.38 77 ASN A C 1
ATOM 582 O O . ASN A 1 77 ? -14.912 -3.118 17.082 1.00 96.38 77 ASN A O 1
ATOM 586 N N . ASP A 1 78 ? -13.611 -1.294 17.026 1.00 98.00 78 ASP A N 1
ATOM 587 C CA . ASP A 1 78 ? -14.727 -0.346 16.973 1.00 98.00 78 ASP A CA 1
ATOM 588 C C . ASP A 1 78 ? -15.426 -0.401 15.603 1.00 98.00 78 ASP A C 1
ATOM 590 O O . ASP A 1 78 ? -14.918 0.051 14.575 1.00 98.00 78 ASP A O 1
ATOM 594 N N . THR A 1 79 ? -16.651 -0.927 15.589 1.00 98.06 79 THR A N 1
ATOM 595 C CA . THR A 1 79 ? -17.426 -1.128 14.355 1.00 98.06 79 THR A CA 1
ATOM 596 C C . THR A 1 79 ? -17.786 0.191 13.657 1.00 98.06 79 THR A C 1
ATOM 598 O O . THR A 1 79 ? -17.953 0.211 12.439 1.00 98.06 79 THR A O 1
ATOM 601 N N . SER A 1 80 ? -17.843 1.320 14.371 1.00 98.00 80 SER A N 1
ATOM 602 C CA . SER A 1 80 ? -18.050 2.629 13.735 1.00 98.00 80 SER A CA 1
ATOM 603 C C . SER A 1 80 ? -16.856 3.061 12.872 1.00 98.00 80 SER A C 1
ATOM 605 O O . SER A 1 80 ? -17.057 3.677 11.824 1.00 98.00 80 SER A O 1
ATOM 607 N N . ILE A 1 81 ? -15.631 2.669 13.248 1.00 98.69 81 ILE A N 1
ATOM 608 C CA . ILE A 1 81 ? -14.421 2.877 12.439 1.00 98.69 81 ILE A CA 1
ATOM 609 C C . ILE A 1 81 ? -14.478 1.996 11.186 1.00 98.69 81 ILE A C 1
ATOM 611 O O . ILE A 1 81 ? -14.264 2.491 10.077 1.00 98.69 81 ILE A O 1
ATOM 615 N N . LEU A 1 82 ? -14.861 0.722 11.333 1.00 98.75 82 LEU A N 1
ATOM 616 C CA . LEU A 1 82 ? -15.045 -0.177 10.189 1.00 98.75 82 LEU A CA 1
ATOM 617 C C . LEU A 1 82 ? -16.100 0.358 9.213 1.00 98.75 82 LEU A C 1
ATOM 619 O O . LEU A 1 82 ? -15.870 0.368 8.009 1.00 98.75 82 LEU A O 1
ATOM 623 N N . ASN A 1 83 ? -17.225 0.871 9.710 1.00 98.62 83 ASN A N 1
ATOM 624 C CA . ASN A 1 83 ? -18.266 1.458 8.866 1.00 98.62 83 ASN A CA 1
ATOM 625 C C . ASN A 1 83 ? -17.779 2.685 8.090 1.00 98.62 83 ASN A C 1
ATOM 627 O O . ASN A 1 83 ? -18.134 2.862 6.923 1.00 98.62 83 ASN A O 1
ATOM 631 N N . LYS A 1 84 ? -16.916 3.511 8.693 1.00 98.50 84 LYS A N 1
ATOM 632 C CA . LYS A 1 84 ? -16.257 4.608 7.977 1.00 98.50 84 LYS A CA 1
ATOM 633 C C . LYS A 1 84 ? -15.320 4.075 6.885 1.00 98.50 84 LYS A C 1
ATOM 635 O O . LYS A 1 84 ? -15.332 4.617 5.782 1.00 98.50 84 LYS A O 1
ATOM 640 N N . MET A 1 85 ? -14.574 2.998 7.145 1.00 98.75 85 MET A N 1
ATOM 641 C CA . MET A 1 85 ? -13.737 2.342 6.129 1.00 98.75 85 MET A CA 1
ATOM 642 C C . MET A 1 85 ? -14.576 1.764 4.984 1.00 98.75 85 MET A C 1
ATOM 644 O O . MET A 1 85 ? -14.217 1.945 3.824 1.00 98.75 85 MET A O 1
ATOM 648 N N . ILE A 1 86 ? -15.718 1.136 5.291 1.00 98.88 86 ILE A N 1
ATOM 649 C CA . ILE A 1 86 ? -16.655 0.605 4.291 1.00 98.88 86 ILE A CA 1
ATOM 650 C C . ILE A 1 86 ? -17.163 1.733 3.395 1.00 98.88 86 ILE A C 1
ATOM 652 O O . ILE A 1 86 ? -17.151 1.560 2.184 1.00 98.88 86 ILE A O 1
ATOM 656 N N . ARG A 1 87 ? -17.504 2.906 3.946 1.00 98.62 87 ARG A N 1
ATOM 657 C CA . ARG A 1 87 ? -17.888 4.079 3.141 1.00 98.62 87 ARG A CA 1
ATOM 658 C C . ARG A 1 87 ? -16.792 4.500 2.158 1.00 98.62 87 ARG A C 1
ATOM 660 O O . ARG A 1 87 ? -17.096 4.893 1.036 1.00 98.62 87 ARG A O 1
ATOM 667 N N . PHE A 1 88 ? -15.528 4.465 2.575 1.00 98.81 88 PHE A N 1
ATOM 668 C CA . PHE A 1 88 ? -14.411 4.772 1.680 1.00 98.81 88 PHE A CA 1
ATOM 669 C C . PHE A 1 88 ? -14.252 3.690 0.607 1.00 98.81 88 PHE A C 1
ATOM 671 O O . PHE A 1 88 ? -14.146 4.027 -0.565 1.00 98.81 88 PHE A O 1
ATOM 678 N N . ALA A 1 89 ? -14.313 2.410 0.981 1.00 98.81 89 ALA A N 1
ATOM 679 C CA . ALA A 1 89 ? -14.240 1.291 0.041 1.00 98.81 89 ALA A CA 1
ATOM 680 C C . ALA A 1 89 ? -15.388 1.307 -0.990 1.00 98.81 89 ALA A C 1
ATOM 682 O O . ALA A 1 89 ? -15.153 1.065 -2.172 1.00 98.81 89 ALA A O 1
ATOM 683 N N . ASP A 1 90 ? -16.601 1.651 -0.550 1.00 98.81 90 ASP A N 1
ATOM 684 C CA . ASP A 1 90 ? -17.784 1.869 -1.383 1.00 98.81 90 ASP A CA 1
ATOM 685 C C . ASP A 1 90 ? -17.513 2.929 -2.453 1.00 98.81 90 ASP A C 1
ATOM 687 O O . ASP A 1 90 ? -17.702 2.674 -3.640 1.00 98.81 90 ASP A O 1
ATOM 691 N N . VAL A 1 91 ? -17.042 4.113 -2.044 1.00 98.69 91 VAL A N 1
ATOM 692 C CA . VAL A 1 91 ? -16.750 5.201 -2.986 1.00 98.69 91 VAL A CA 1
ATOM 693 C C . VAL A 1 91 ? -15.601 4.818 -3.906 1.00 98.69 91 VAL A C 1
ATOM 695 O O . VAL A 1 91 ? -15.762 4.937 -5.115 1.00 98.69 91 VAL A O 1
ATOM 698 N N . ALA A 1 92 ? -14.496 4.291 -3.371 1.00 98.69 92 ALA A N 1
ATOM 699 C CA . ALA A 1 92 ? -13.353 3.848 -4.163 1.00 98.69 92 ALA A CA 1
ATOM 700 C C . ALA A 1 92 ? -13.792 2.877 -5.264 1.00 98.69 92 ALA A C 1
ATOM 702 O O . ALA A 1 92 ? -13.462 3.067 -6.430 1.00 98.69 92 ALA A O 1
ATOM 703 N N . LEU A 1 93 ? -14.585 1.858 -4.928 1.00 98.75 93 LEU A N 1
ATOM 704 C CA . LEU A 1 93 ? -15.067 0.903 -5.918 1.00 98.75 93 LEU A CA 1
ATOM 705 C C . LEU A 1 93 ? -16.063 1.529 -6.904 1.00 98.75 93 LEU A C 1
ATOM 707 O O . LEU A 1 93 ? -16.008 1.213 -8.091 1.00 98.75 93 LEU A O 1
ATOM 711 N N . HIS A 1 94 ? -16.947 2.410 -6.433 1.00 98.19 94 HIS A N 1
ATOM 712 C CA . HIS A 1 94 ? -17.932 3.089 -7.273 1.00 98.19 94 HIS A CA 1
ATOM 713 C C . HIS A 1 94 ? -17.283 3.990 -8.332 1.00 98.19 94 HIS A C 1
ATOM 715 O O . HIS A 1 94 ? -17.711 3.975 -9.481 1.00 98.19 94 HIS A O 1
ATOM 721 N N . ILE A 1 95 ? -16.224 4.724 -7.975 1.00 97.31 95 ILE A N 1
ATOM 722 C CA . ILE A 1 95 ? -15.522 5.630 -8.899 1.00 97.31 95 ILE A CA 1
ATOM 723 C C . ILE A 1 95 ? -14.559 4.903 -9.847 1.00 97.31 95 ILE A C 1
ATOM 725 O O . ILE A 1 95 ? -13.891 5.542 -10.666 1.00 97.31 95 ILE A O 1
ATOM 729 N N . ARG A 1 96 ? -14.415 3.576 -9.712 1.00 98.25 96 ARG A N 1
ATOM 730 C CA . ARG A 1 96 ? -13.603 2.784 -10.634 1.00 98.25 96 ARG A CA 1
ATOM 731 C C . ARG A 1 96 ? -14.112 3.024 -12.049 1.00 98.25 96 ARG A C 1
ATOM 733 O O . ARG A 1 96 ? -15.314 3.027 -12.289 1.00 98.25 96 ARG A O 1
ATOM 740 N N . ASN A 1 97 ? -13.184 3.187 -12.983 1.00 97.50 97 ASN A N 1
ATOM 741 C CA . ASN A 1 97 ? -13.491 3.457 -14.375 1.00 97.50 97 ASN A CA 1
ATOM 742 C C . ASN A 1 97 ? -14.488 2.427 -14.918 1.00 97.50 97 ASN A C 1
ATOM 744 O O . ASN A 1 97 ? -14.242 1.217 -14.892 1.00 97.50 97 ASN A O 1
ATOM 748 N N . ASP A 1 98 ? -15.629 2.940 -15.364 1.00 94.00 98 ASP A N 1
ATOM 749 C CA . ASP A 1 98 ? -16.735 2.133 -15.845 1.00 94.00 98 ASP A CA 1
ATOM 750 C C . ASP A 1 98 ? -16.427 1.555 -17.234 1.00 94.00 98 ASP A C 1
ATOM 752 O O . ASP A 1 98 ? -15.820 2.216 -18.081 1.00 94.00 98 ASP A O 1
ATOM 756 N N . ALA A 1 99 ? -16.833 0.307 -17.472 1.00 91.69 99 ALA A N 1
ATOM 757 C CA . ALA A 1 99 ? -16.496 -0.400 -18.706 1.00 91.69 99 ALA A CA 1
ATOM 758 C C . ALA A 1 99 ? -17.272 0.113 -19.933 1.00 91.69 99 ALA A C 1
ATOM 760 O O . ALA A 1 99 ? -16.806 -0.084 -21.056 1.00 91.69 99 ALA A O 1
ATOM 761 N N . ASP A 1 100 ? -18.405 0.786 -19.729 1.00 92.75 100 ASP A N 1
ATOM 762 C CA . ASP A 1 100 ? -19.284 1.254 -20.802 1.00 92.75 100 ASP A CA 1
ATOM 763 C C . ASP A 1 100 ? -19.157 2.775 -21.004 1.00 92.75 100 ASP A C 1
ATOM 765 O O . ASP A 1 100 ? -19.098 3.272 -22.134 1.00 92.75 100 ASP A O 1
ATOM 769 N N . THR A 1 101 ? -19.022 3.517 -19.904 1.00 93.38 101 THR A N 1
ATOM 770 C CA . THR A 1 101 ? -19.081 4.986 -19.846 1.00 93.38 101 THR A CA 1
ATOM 771 C C . THR A 1 101 ? -17.785 5.653 -19.371 1.00 93.38 101 THR A C 1
ATOM 773 O O . THR A 1 101 ? -17.562 6.824 -19.682 1.00 93.38 101 THR A O 1
ATOM 776 N N . GLY A 1 102 ? -16.897 4.932 -18.675 1.00 94.44 102 GLY A N 1
ATOM 777 C CA . GLY A 1 102 ? -15.621 5.454 -18.159 1.00 94.44 102 GLY A CA 1
ATOM 778 C C . GLY A 1 102 ? -14.626 5.766 -19.275 1.00 94.44 102 GLY A C 1
ATOM 779 O O . GLY A 1 102 ? -14.854 5.399 -20.409 1.00 94.44 102 GLY A O 1
ATOM 780 N N . ARG A 1 103 ? -13.497 6.436 -19.045 1.00 94.62 103 ARG A N 1
ATOM 781 C CA . ARG A 1 103 ? -12.568 6.833 -20.129 1.00 94.62 103 ARG A CA 1
ATOM 782 C C . ARG A 1 103 ? -11.863 5.656 -20.821 1.00 94.62 103 ARG A C 1
ATOM 784 O O . ARG A 1 103 ? -11.589 4.623 -20.209 1.00 94.62 103 ARG A O 1
ATOM 791 N N . VAL A 1 104 ? -11.538 5.849 -22.103 1.00 96.69 104 VAL A N 1
ATOM 792 C CA . VAL A 1 104 ? -10.648 4.959 -22.866 1.00 96.69 104 VAL A CA 1
ATOM 793 C C . VAL A 1 104 ? -9.209 5.205 -22.422 1.00 96.69 104 VAL A C 1
ATOM 795 O O . VAL A 1 104 ? -8.778 6.351 -22.314 1.00 96.69 104 VAL A O 1
ATOM 798 N N . LEU A 1 105 ? -8.472 4.130 -22.157 1.00 97.62 105 LEU A N 1
ATOM 799 C CA . LEU A 1 105 ? -7.100 4.181 -21.657 1.00 97.62 105 LEU A CA 1
ATOM 800 C C . LEU A 1 105 ? -6.105 3.709 -22.710 1.00 97.62 105 LEU A C 1
ATOM 802 O O . LEU A 1 105 ? -6.477 3.359 -23.830 1.00 97.62 105 LEU A O 1
ATOM 806 N N . TRP A 1 106 ? -4.829 3.656 -22.337 1.00 97.75 106 TRP A N 1
ATOM 807 C CA . TRP A 1 106 ? -3.740 3.220 -23.209 1.00 97.75 106 TRP A CA 1
ATOM 808 C C . TRP A 1 106 ? -3.951 1.818 -23.804 1.00 97.75 106 TRP A C 1
ATOM 810 O O . TRP A 1 106 ? -3.422 1.521 -24.866 1.00 97.75 106 TRP A O 1
ATOM 820 N N . THR A 1 107 ? -4.770 0.946 -23.208 1.00 97.44 107 THR A N 1
ATOM 821 C CA . THR A 1 107 ? -5.108 -0.355 -23.821 1.00 97.44 107 THR A CA 1
ATOM 822 C C . THR A 1 107 ? -5.984 -0.214 -25.078 1.00 97.44 107 THR A C 1
ATOM 824 O O . THR A 1 107 ? -6.134 -1.162 -25.859 1.00 97.44 107 THR A O 1
ATOM 827 N N . GLY A 1 108 ? -6.546 0.974 -25.317 1.00 96.31 108 GLY A N 1
ATOM 828 C CA . GLY A 1 108 ? -7.569 1.263 -26.321 1.00 96.31 108 GLY A CA 1
ATOM 829 C C . GLY A 1 108 ? -8.974 0.836 -25.892 1.00 96.31 108 GLY A C 1
ATOM 830 O O . GLY A 1 108 ? -9.867 0.774 -26.731 1.00 96.31 108 GLY A O 1
ATOM 831 N N . LYS A 1 109 ? -9.170 0.501 -24.611 1.00 97.00 109 LYS A N 1
ATOM 832 C CA . LYS A 1 109 ? -10.455 0.089 -24.033 1.00 97.00 109 LYS A CA 1
ATOM 833 C C . LYS A 1 109 ? -10.774 0.923 -22.795 1.00 97.00 109 LYS A C 1
ATOM 835 O O . LYS A 1 109 ? -9.897 1.573 -22.224 1.00 97.00 109 LYS A O 1
ATOM 840 N N . ARG A 1 110 ? -12.035 0.876 -22.371 1.00 97.56 110 ARG A N 1
ATOM 841 C CA . ARG A 1 110 ? -12.465 1.335 -21.048 1.00 97.56 110 ARG A CA 1
ATOM 842 C C . ARG A 1 110 ? -12.214 0.189 -20.060 1.00 97.56 110 ARG A C 1
ATOM 844 O O . ARG A 1 110 ? -12.939 -0.804 -20.048 1.00 97.56 110 ARG A O 1
ATOM 851 N N . GLU A 1 111 ? -11.105 0.263 -19.329 1.00 97.69 111 GLU A N 1
ATOM 852 C CA . GLU A 1 111 ? -10.683 -0.804 -18.410 1.00 97.69 111 GLU A CA 1
ATOM 853 C C . GLU A 1 111 ? -11.235 -0.586 -17.003 1.00 97.69 111 GLU A C 1
ATOM 855 O O . GLU A 1 111 ? -11.416 0.553 -16.578 1.00 97.69 111 GLU A O 1
ATOM 860 N N . LEU A 1 112 ? -11.446 -1.681 -16.265 1.00 97.88 112 LEU A N 1
ATOM 861 C CA . LEU A 1 112 ? -11.857 -1.650 -14.858 1.00 97.88 112 LEU A CA 1
ATOM 862 C C . LEU A 1 112 ? -10.666 -1.298 -13.961 1.00 97.88 112 LEU A C 1
ATOM 864 O O . LEU A 1 112 ? -10.058 -2.187 -13.367 1.00 97.88 112 LEU A O 1
ATOM 868 N N . CYS A 1 113 ? -10.322 -0.021 -13.861 1.00 98.06 113 CYS A N 1
ATOM 869 C CA . CYS A 1 113 ? -9.176 0.462 -13.092 1.00 98.06 113 CYS A CA 1
ATOM 870 C C . CYS A 1 113 ? -9.429 1.890 -12.559 1.00 98.06 113 CYS A C 1
ATOM 872 O O . CYS A 1 113 ? -10.504 2.444 -12.767 1.00 98.06 113 CYS A O 1
ATOM 874 N N . TRP A 1 114 ? -8.467 2.493 -11.862 1.00 98.38 114 TRP A N 1
ATOM 875 C CA . TRP A 1 114 ? -8.533 3.842 -11.287 1.00 98.38 114 TRP A CA 1
ATOM 876 C C . TRP A 1 114 ? -7.471 4.729 -11.925 1.00 98.38 114 TRP A C 1
ATOM 878 O O . TRP A 1 114 ? -6.369 4.877 -11.388 1.00 98.38 114 TRP A O 1
ATOM 888 N N . PRO A 1 115 ? -7.744 5.308 -13.100 1.00 97.38 115 PRO A N 1
ATOM 889 C CA . PRO A 1 115 ? -6.760 6.130 -13.767 1.00 97.38 115 PRO A CA 1
ATOM 890 C C . PRO A 1 115 ? -6.582 7.434 -12.982 1.00 97.38 115 PRO A C 1
ATOM 892 O O . PRO A 1 115 ? -7.542 8.014 -12.474 1.00 97.38 115 PRO A O 1
ATOM 895 N N . ASN A 1 116 ? -5.334 7.867 -12.871 1.00 97.00 116 ASN A N 1
ATOM 896 C CA . ASN A 1 116 ? -4.863 8.844 -11.887 1.00 97.00 116 ASN A CA 1
ATOM 897 C C . ASN A 1 116 ? -4.379 10.161 -12.508 1.00 97.00 116 ASN A C 1
ATOM 899 O O . ASN A 1 116 ? -3.848 11.038 -11.824 1.00 97.00 116 ASN A O 1
ATOM 903 N N . LYS A 1 117 ? -4.555 10.310 -13.820 1.00 97.56 117 LYS A N 1
ATOM 904 C CA . LYS A 1 117 ? -4.294 11.555 -14.542 1.00 97.56 117 LYS A CA 1
ATOM 905 C C . LYS A 1 117 ? -5.568 12.358 -14.707 1.00 97.56 117 LYS A C 1
ATOM 907 O O . LYS A 1 117 ? -6.647 11.777 -14.861 1.00 97.56 117 LYS A O 1
ATOM 912 N N . ALA A 1 118 ? -5.430 13.681 -14.720 1.00 96.00 118 ALA A N 1
ATOM 913 C CA . ALA A 1 118 ? -6.513 14.570 -15.113 1.00 96.00 118 ALA A CA 1
ATOM 914 C C . ALA A 1 118 ? -6.974 14.236 -16.541 1.00 96.00 118 ALA A C 1
ATOM 916 O O . ALA A 1 118 ? -6.177 13.810 -17.376 1.00 96.00 118 ALA A O 1
ATOM 917 N N . VAL A 1 119 ? -8.265 14.411 -16.821 1.00 93.50 119 VAL A N 1
ATOM 918 C CA . VAL A 1 119 ? -8.874 14.032 -18.112 1.00 93.50 119 VAL A CA 1
ATOM 919 C C . VAL A 1 119 ? -8.321 14.815 -19.307 1.00 93.50 119 VAL A C 1
ATOM 921 O O . VAL A 1 119 ? -8.425 14.353 -20.437 1.00 93.50 119 VAL A O 1
ATOM 924 N N . ASN A 1 120 ? -7.727 15.979 -19.055 1.00 94.44 120 ASN A N 1
ATOM 925 C CA . ASN A 1 120 ? -7.121 16.871 -20.040 1.00 94.44 120 ASN A CA 1
ATOM 926 C C . ASN A 1 120 ? -5.582 16.812 -20.058 1.00 94.44 120 ASN A C 1
ATOM 928 O O . ASN A 1 120 ? -4.959 17.608 -20.756 1.00 94.44 120 ASN A O 1
ATOM 932 N N . ALA A 1 121 ? -4.963 15.922 -19.277 1.00 96.19 121 ALA A N 1
ATOM 933 C CA . ALA A 1 121 ? -3.518 15.735 -19.314 1.00 96.19 121 ALA A CA 1
ATOM 934 C C . ALA A 1 121 ? -3.086 15.087 -20.640 1.00 96.19 121 ALA A C 1
ATOM 936 O O . ALA A 1 121 ? -3.819 14.279 -21.209 1.00 96.19 121 ALA A O 1
ATOM 937 N N . GLU A 1 122 ? -1.869 15.385 -21.101 1.00 94.44 122 GLU A N 1
ATOM 938 C CA . GLU A 1 122 ? -1.288 14.759 -22.302 1.00 94.44 122 GLU A CA 1
ATOM 939 C C . GLU A 1 122 ? -1.281 13.224 -22.194 1.00 94.44 122 GLU A C 1
ATOM 941 O O . GLU A 1 122 ? -1.569 12.513 -23.152 1.00 94.44 122 GLU A O 1
ATOM 946 N N . ASP A 1 123 ? -1.049 12.711 -20.985 1.00 95.69 123 ASP A N 1
ATOM 947 C CA . ASP A 1 123 ? -1.063 11.293 -20.655 1.00 95.69 123 ASP A CA 1
ATOM 948 C C . ASP A 1 123 ? -2.367 10.847 -19.968 1.00 95.69 123 ASP A C 1
ATOM 950 O O . ASP A 1 123 ? -2.364 9.890 -19.197 1.00 95.69 123 ASP A O 1
ATOM 954 N N . ALA A 1 124 ? -3.509 11.491 -20.251 1.00 96.06 124 ALA A N 1
ATOM 955 C CA . ALA A 1 124 ? -4.809 11.183 -19.630 1.00 96.06 124 ALA A CA 1
ATOM 956 C C . ALA A 1 124 ? -5.259 9.714 -19.769 1.00 96.06 124 ALA A C 1
ATOM 958 O O . ALA A 1 124 ? -6.084 9.246 -18.976 1.00 96.06 124 ALA A O 1
ATOM 959 N N . GLY A 1 125 ? -4.729 8.989 -20.762 1.00 96.19 125 GLY A N 1
ATOM 960 C CA . GLY A 1 125 ? -4.950 7.554 -20.961 1.00 96.19 125 GLY A CA 1
ATOM 961 C C . GLY A 1 125 ? -4.126 6.644 -20.039 1.00 96.19 125 GLY A C 1
ATOM 962 O O . GLY A 1 125 ? -4.287 5.424 -20.098 1.00 96.19 125 GLY A O 1
ATOM 963 N N . TYR A 1 126 ? -3.238 7.196 -19.208 1.00 97.81 126 TYR A N 1
ATOM 964 C CA . TYR A 1 126 ? -2.412 6.434 -18.276 1.00 97.81 126 TYR A CA 1
ATOM 965 C C . TYR A 1 126 ? -3.231 5.880 -17.102 1.00 97.81 126 TYR A C 1
ATOM 967 O O . TYR A 1 126 ? -4.066 6.552 -16.493 1.00 97.81 126 TYR A O 1
ATOM 975 N N . SER A 1 127 ? -2.927 4.634 -16.757 1.00 97.44 127 SER A N 1
ATOM 976 C CA . SER A 1 127 ? -3.280 4.002 -15.491 1.00 97.44 127 SER A CA 1
ATOM 977 C C . SER A 1 127 ? -2.251 2.903 -15.248 1.00 97.44 127 SER A C 1
ATOM 979 O O . SER A 1 127 ? -2.016 2.093 -16.144 1.00 97.44 127 SER A O 1
ATOM 981 N N . GLY A 1 128 ? -1.598 2.879 -14.091 1.00 97.19 128 GLY A N 1
ATOM 982 C CA . GLY A 1 128 ? -0.419 2.040 -13.887 1.00 97.19 128 GLY A CA 1
ATOM 983 C C . GLY A 1 128 ? -0.504 1.124 -12.677 1.00 97.19 128 GLY A C 1
ATOM 984 O O . GLY A 1 128 ? -1.559 0.583 -12.334 1.00 97.19 128 GLY A O 1
ATOM 985 N N . SER A 1 129 ? 0.653 0.948 -12.053 1.00 97.88 129 SER A N 1
ATOM 986 C CA . SER A 1 129 ? 0.891 0.140 -10.855 1.00 97.88 129 SER A CA 1
ATOM 987 C C . SER A 1 129 ? 0.044 0.566 -9.652 1.00 97.88 129 SER A C 1
ATOM 989 O O . SER A 1 129 ? -0.298 -0.265 -8.813 1.00 97.88 129 SER A O 1
ATOM 991 N N . GLU A 1 130 ? -0.371 1.830 -9.611 1.00 98.19 130 GLU A N 1
ATOM 992 C CA . GLU A 1 130 ? -1.119 2.449 -8.516 1.00 98.19 130 GLU A CA 1
ATOM 993 C C . GLU A 1 130 ? -2.461 1.760 -8.239 1.00 98.19 130 GLU A C 1
ATOM 995 O O . GLU A 1 130 ? -2.941 1.733 -7.109 1.00 98.19 130 GLU A O 1
ATOM 1000 N N . ASN A 1 131 ? -3.035 1.119 -9.258 1.00 98.62 131 ASN A N 1
ATOM 1001 C CA . ASN A 1 131 ? -4.229 0.286 -9.122 1.00 98.62 131 ASN A CA 1
ATOM 1002 C C . ASN A 1 131 ? -4.071 -0.825 -8.084 1.00 98.62 131 ASN A C 1
ATOM 1004 O O . ASN A 1 131 ? -5.050 -1.204 -7.448 1.00 98.62 131 ASN A O 1
ATOM 1008 N N . GLY A 1 132 ? -2.858 -1.355 -7.923 1.00 98.62 132 GLY A N 1
ATOM 1009 C CA . GLY A 1 132 ? -2.564 -2.380 -6.932 1.00 98.62 132 GLY A CA 1
ATOM 1010 C C . GLY A 1 132 ? -2.871 -1.937 -5.507 1.00 98.62 132 GLY A C 1
ATOM 1011 O O . GLY A 1 132 ? -3.465 -2.701 -4.750 1.00 98.62 132 GLY A O 1
ATOM 1012 N N . ASP A 1 133 ? -2.537 -0.692 -5.170 1.00 97.94 133 ASP A N 1
ATOM 1013 C CA . ASP A 1 133 ? -2.736 -0.161 -3.819 1.00 97.94 133 ASP A CA 1
ATOM 1014 C C . ASP A 1 133 ? -4.213 0.151 -3.560 1.00 97.94 133 ASP A C 1
ATOM 1016 O O . ASP A 1 133 ? -4.749 -0.206 -2.513 1.00 97.94 133 ASP A O 1
ATOM 1020 N N . VAL A 1 134 ? -4.925 0.691 -4.561 1.00 98.81 134 VAL A N 1
ATOM 1021 C CA . VAL A 1 134 ? -6.385 0.879 -4.467 1.00 98.81 134 VAL A CA 1
ATOM 1022 C C . VAL A 1 134 ? -7.082 -0.463 -4.206 1.00 98.81 134 VAL A C 1
ATOM 1024 O O . VAL A 1 134 ? -7.944 -0.570 -3.331 1.00 98.81 134 VAL A O 1
ATOM 1027 N N . ILE A 1 135 ? -6.662 -1.522 -4.912 1.00 98.94 135 ILE A N 1
ATOM 1028 C CA . ILE A 1 135 ? -7.134 -2.891 -4.667 1.00 98.94 135 ILE A CA 1
ATOM 1029 C C . ILE A 1 135 ? -6.781 -3.335 -3.246 1.00 98.94 135 ILE A C 1
ATOM 1031 O O . ILE A 1 135 ? -7.640 -3.894 -2.564 1.00 98.94 135 ILE A O 1
ATOM 1035 N N . ALA A 1 136 ? -5.552 -3.084 -2.789 1.00 98.75 136 ALA A N 1
ATOM 1036 C CA . ALA A 1 136 ? -5.093 -3.469 -1.461 1.00 98.75 136 ALA A CA 1
ATOM 1037 C C . ALA A 1 136 ? -5.948 -2.840 -0.351 1.00 98.75 136 ALA A C 1
ATOM 1039 O O . ALA A 1 136 ? -6.364 -3.559 0.556 1.00 98.75 136 ALA A O 1
ATOM 1040 N N . HIS A 1 137 ? -6.279 -1.548 -0.436 1.00 98.75 137 HIS A N 1
ATOM 1041 C CA . HIS A 1 137 ? -7.097 -0.869 0.573 1.00 98.75 137 HIS A CA 1
ATOM 1042 C C . HIS A 1 137 ? -8.537 -1.402 0.626 1.00 98.75 137 HIS A C 1
ATOM 1044 O O . HIS A 1 137 ? -9.067 -1.673 1.708 1.00 98.75 137 HIS A O 1
ATOM 1050 N N . ILE A 1 138 ? -9.177 -1.603 -0.532 1.00 98.94 138 ILE A N 1
ATOM 1051 C CA . ILE A 1 138 ? -10.543 -2.150 -0.594 1.00 98.94 138 ILE A CA 1
ATOM 1052 C C . ILE A 1 138 ? -10.548 -3.612 -0.108 1.00 98.94 138 ILE A C 1
ATOM 1054 O O . ILE A 1 138 ? -11.415 -4.009 0.676 1.00 98.94 138 ILE A O 1
ATOM 1058 N N . ALA A 1 139 ? -9.561 -4.416 -0.516 1.00 98.88 139 ALA A N 1
ATOM 1059 C CA . ALA A 1 139 ? -9.418 -5.799 -0.063 1.00 98.88 139 ALA A CA 1
ATOM 1060 C C . ALA A 1 139 ? -9.107 -5.884 1.437 1.00 98.88 139 ALA A C 1
ATOM 1062 O O . ALA A 1 139 ? -9.605 -6.785 2.107 1.00 98.88 139 ALA A O 1
ATOM 1063 N N . TYR A 1 140 ? -8.355 -4.932 1.993 1.00 98.81 140 TYR A N 1
ATOM 1064 C CA . TYR A 1 140 ? -8.114 -4.857 3.430 1.00 98.81 140 TYR A CA 1
ATOM 1065 C C . TYR A 1 140 ? -9.426 -4.643 4.201 1.00 98.81 140 TYR A C 1
ATOM 1067 O O . TYR A 1 140 ? -9.699 -5.366 5.156 1.00 98.81 140 TYR A O 1
ATOM 1075 N N . CYS A 1 141 ? -10.310 -3.758 3.725 1.00 98.88 141 CYS A N 1
ATOM 1076 C CA . CYS A 1 141 ? -11.650 -3.601 4.301 1.00 98.88 141 CYS A CA 1
ATOM 1077 C C . CYS A 1 141 ? -12.442 -4.925 4.293 1.00 98.88 141 CYS A C 1
ATOM 1079 O O . CYS A 1 141 ? -12.994 -5.334 5.319 1.00 98.88 141 CYS A O 1
ATOM 1081 N N . ALA A 1 142 ? -12.451 -5.637 3.159 1.00 98.88 142 ALA A N 1
ATOM 1082 C CA . ALA A 1 142 ? -13.109 -6.940 3.047 1.00 98.88 142 ALA A CA 1
ATOM 1083 C C . ALA A 1 142 ? -12.507 -7.977 4.010 1.00 98.88 142 ALA A C 1
ATOM 1085 O O . ALA A 1 142 ? -13.239 -8.716 4.669 1.00 98.88 142 ALA A O 1
ATOM 1086 N N . GLN A 1 143 ? -11.180 -8.007 4.137 1.00 98.75 143 GLN A N 1
ATOM 1087 C CA . GLN A 1 143 ? -10.474 -8.910 5.037 1.00 98.75 143 GLN A CA 1
ATOM 1088 C C . GLN A 1 143 ? -10.896 -8.711 6.496 1.00 98.75 143 GLN A C 1
ATOM 1090 O O . GLN A 1 143 ? -11.165 -9.694 7.190 1.00 98.75 143 GLN A O 1
ATOM 1095 N N . LEU A 1 144 ? -10.983 -7.460 6.959 1.00 98.75 144 LEU A N 1
ATOM 1096 C CA . LEU A 1 144 ? -11.393 -7.130 8.328 1.00 98.75 144 LEU A CA 1
ATOM 1097 C C . LEU A 1 144 ? -12.807 -7.632 8.633 1.00 98.75 144 LEU A C 1
ATOM 1099 O O . LEU A 1 144 ? -13.044 -8.237 9.680 1.00 98.75 144 LEU A O 1
ATOM 1103 N N . VAL A 1 145 ? -13.725 -7.476 7.677 1.00 98.75 145 VAL A N 1
ATOM 1104 C CA . VAL A 1 145 ? -15.074 -8.045 7.767 1.00 98.75 145 VAL A CA 1
ATOM 1105 C C . VAL A 1 145 ? -15.041 -9.574 7.844 1.00 98.75 145 VAL A C 1
ATOM 1107 O O . VAL A 1 145 ? -15.714 -10.173 8.682 1.00 98.75 145 VAL A O 1
ATOM 1110 N N . ILE A 1 146 ? -14.266 -10.230 6.980 1.00 98.56 146 ILE A N 1
ATOM 1111 C CA . ILE A 1 146 ? -14.222 -11.697 6.907 1.00 98.56 146 ILE A CA 1
ATOM 1112 C C . ILE A 1 146 ? -13.640 -12.293 8.193 1.00 98.56 146 ILE A C 1
ATOM 1114 O O . ILE A 1 146 ? -14.163 -13.291 8.693 1.00 98.56 146 ILE A O 1
ATOM 1118 N N . ARG A 1 147 ? -12.606 -11.666 8.767 1.00 98.12 147 ARG A N 1
ATOM 1119 C CA . ARG A 1 147 ? -12.026 -12.073 10.057 1.00 98.12 147 ARG A CA 1
ATOM 1120 C C . ARG A 1 147 ? -13.051 -11.979 11.191 1.00 98.12 147 ARG A C 1
ATOM 1122 O O . ARG A 1 147 ? -13.083 -12.858 12.054 1.00 98.12 147 ARG A O 1
ATOM 1129 N N . ASN A 1 148 ? -13.935 -10.979 11.171 1.00 97.38 148 ASN A N 1
ATOM 1130 C CA . ASN A 1 148 ? -14.968 -10.809 12.189 1.00 97.38 148 ASN A CA 1
ATOM 1131 C C . ASN A 1 148 ? -16.306 -11.470 11.809 1.00 97.38 148 ASN A C 1
ATOM 1133 O O . ASN A 1 148 ? -17.285 -10.817 11.439 1.00 97.38 148 ASN A O 1
ATOM 1137 N N . LYS A 1 149 ? -16.376 -12.793 11.991 1.00 97.25 149 LYS A N 1
ATOM 1138 C CA . LYS A 1 149 ? -17.577 -13.602 11.697 1.00 97.25 149 LYS A CA 1
ATOM 1139 C C . LYS A 1 149 ? -18.844 -13.146 12.417 1.00 97.25 149 LYS A C 1
ATOM 1141 O O . LYS A 1 149 ? -19.939 -13.385 11.917 1.00 97.25 149 LYS A O 1
ATOM 1146 N N . LYS A 1 150 ? -18.709 -12.479 13.569 1.00 97.69 150 LYS A N 1
ATOM 1147 C CA . LYS A 1 150 ? -19.857 -11.976 14.333 1.00 97.69 150 LYS A CA 1
ATOM 1148 C C . LYS A 1 150 ? -20.624 -10.901 13.567 1.00 97.69 150 LYS A C 1
ATOM 1150 O O . LYS A 1 150 ? -21.804 -10.748 13.824 1.00 97.69 150 LYS A O 1
ATOM 1155 N N . LEU A 1 151 ? -19.993 -10.192 12.627 1.00 97.44 151 LEU A N 1
ATOM 1156 C CA . LEU A 1 151 ? -20.634 -9.125 11.852 1.00 97.44 151 LEU A CA 1
ATOM 1157 C C . LEU A 1 151 ? -21.347 -9.618 10.588 1.00 97.44 151 LEU A C 1
ATOM 1159 O O . LEU A 1 151 ? -22.187 -8.904 10.055 1.00 97.44 151 LEU A O 1
ATOM 1163 N N . TRP A 1 152 ? -21.042 -10.821 10.096 1.00 98.25 152 TRP A N 1
ATOM 1164 C CA . TRP A 1 152 ? -21.359 -11.245 8.725 1.00 98.25 152 TRP A CA 1
ATOM 1165 C C . TRP A 1 152 ? -22.811 -11.030 8.291 1.00 98.25 152 TRP A C 1
ATOM 1167 O O . TRP A 1 152 ? -23.047 -10.526 7.192 1.00 98.25 152 TRP A O 1
ATOM 1177 N N . ASN A 1 153 ? -23.759 -11.390 9.157 1.00 98.38 153 ASN A N 1
ATOM 1178 C CA . ASN A 1 153 ? -25.191 -11.344 8.861 1.00 98.38 153 ASN A CA 1
ATOM 1179 C C . ASN A 1 153 ? -25.865 -10.047 9.326 1.00 98.38 153 ASN A C 1
ATOM 1181 O O . ASN A 1 153 ? -27.059 -9.868 9.102 1.00 98.38 153 ASN A O 1
ATOM 1185 N N . HIS A 1 154 ? -25.125 -9.144 9.973 1.00 98.31 154 HIS A N 1
ATOM 1186 C CA . HIS A 1 154 ? -25.675 -7.867 10.403 1.00 98.31 154 HIS A CA 1
ATOM 1187 C C . HIS A 1 154 ? -25.758 -6.891 9.225 1.00 98.31 154 HIS A C 1
ATOM 1189 O O . HIS A 1 154 ? -24.889 -6.910 8.344 1.00 98.31 154 HIS A O 1
ATOM 1195 N N . PRO A 1 155 ? -26.779 -6.018 9.205 1.00 98.00 155 PRO A N 1
ATOM 1196 C CA . PRO A 1 155 ? -26.830 -4.929 8.247 1.00 98.00 155 PRO A CA 1
ATOM 1197 C C . PRO A 1 155 ? -25.670 -3.956 8.485 1.00 98.00 155 PRO A C 1
ATOM 1199 O O . PRO A 1 155 ? -25.306 -3.661 9.627 1.00 98.00 155 PRO A O 1
ATOM 1202 N N . VAL A 1 156 ? -25.106 -3.433 7.399 1.00 97.50 156 VAL A N 1
ATOM 1203 C CA . VAL A 1 156 ? -24.134 -2.339 7.471 1.00 97.50 156 VAL A CA 1
ATOM 1204 C C . VAL A 1 156 ? -24.894 -1.048 7.789 1.00 97.50 156 VAL A C 1
ATOM 1206 O O . VAL A 1 156 ? -25.799 -0.653 7.056 1.00 97.50 156 VAL A O 1
ATOM 1209 N N . SER A 1 157 ? -24.534 -0.361 8.876 1.00 95.62 157 SER A N 1
ATOM 1210 C CA . SER A 1 157 ? -25.346 0.749 9.402 1.00 95.62 157 SER A CA 1
ATOM 1211 C C . SER A 1 157 ? -25.339 2.014 8.536 1.00 95.62 157 SER A C 1
ATOM 1213 O O . SER A 1 157 ? -26.162 2.896 8.752 1.00 95.62 157 SER A O 1
ATOM 1215 N N . ILE A 1 158 ? -24.414 2.129 7.578 1.00 96.00 158 ILE A N 1
ATOM 1216 C CA . ILE A 1 158 ? -24.327 3.273 6.653 1.00 96.00 158 ILE A CA 1
ATOM 1217 C C . ILE A 1 158 ? -25.236 3.126 5.418 1.00 96.00 158 ILE A C 1
ATOM 1219 O O . ILE A 1 158 ? -25.226 3.996 4.551 1.00 96.00 158 ILE A O 1
ATOM 1223 N N . GLY A 1 159 ? -26.014 2.042 5.326 1.00 95.69 159 GLY A N 1
ATOM 1224 C CA . GLY A 1 159 ? -26.853 1.738 4.167 1.00 95.69 159 GLY A CA 1
ATOM 1225 C C . GLY A 1 159 ? -26.081 1.105 3.002 1.00 95.69 159 GLY A C 1
ATOM 1226 O O . GLY A 1 159 ? -24.959 0.620 3.157 1.00 95.69 159 GLY A O 1
ATOM 1227 N N . ASP A 1 160 ? -26.704 1.069 1.823 1.00 97.06 160 ASP A N 1
ATOM 1228 C CA . ASP A 1 160 ? -26.174 0.412 0.618 1.00 97.06 160 ASP A CA 1
ATOM 1229 C C . ASP A 1 160 ? -26.456 1.231 -0.652 1.00 97.06 160 ASP A C 1
ATOM 1231 O O . ASP A 1 160 ? -27.151 0.793 -1.566 1.00 97.06 160 ASP A O 1
ATOM 1235 N N . ALA A 1 161 ? -25.948 2.467 -0.685 1.00 96.25 161 ALA A N 1
ATOM 1236 C CA . ALA A 1 161 ? -26.233 3.422 -1.759 1.00 96.25 161 ALA A CA 1
ATOM 1237 C C . ALA A 1 161 ? -25.807 2.927 -3.156 1.00 96.25 161 ALA A C 1
ATOM 1239 O O . ALA A 1 161 ? -26.458 3.258 -4.143 1.00 96.25 161 ALA A O 1
ATOM 1240 N N . TYR A 1 162 ? -24.745 2.118 -3.234 1.00 97.19 162 TYR A N 1
ATOM 1241 C CA . TYR A 1 162 ? -24.209 1.579 -4.491 1.00 97.19 162 TYR A CA 1
ATOM 1242 C C . TYR A 1 162 ? -24.598 0.120 -4.755 1.00 97.19 162 TYR A C 1
ATOM 1244 O O . TYR A 1 162 ? -24.086 -0.485 -5.695 1.00 97.19 162 TYR A O 1
ATOM 1252 N N . GLN A 1 163 ? -25.502 -0.447 -3.946 1.00 97.38 163 GLN A N 1
ATOM 1253 C CA . GLN A 1 163 ? -26.003 -1.818 -4.100 1.00 97.38 163 GLN A CA 1
ATOM 1254 C C . GLN A 1 163 ? -24.880 -2.869 -4.112 1.00 97.38 163 GLN A C 1
ATOM 1256 O O . GLN A 1 163 ? -24.891 -3.836 -4.880 1.00 97.38 163 GLN A O 1
ATOM 1261 N N . PHE A 1 164 ? -23.876 -2.674 -3.259 1.00 98.12 164 PHE A N 1
ATOM 1262 C CA . PHE A 1 164 ? -22.771 -3.609 -3.097 1.00 98.12 164 PHE A CA 1
ATOM 1263 C C . PHE A 1 164 ? -23.053 -4.687 -2.041 1.00 98.12 164 PHE A C 1
ATOM 1265 O O . PHE A 1 164 ? -22.284 -5.639 -1.929 1.00 98.12 164 PHE A O 1
ATOM 1272 N N . GLY A 1 165 ? -24.162 -4.594 -1.305 1.00 97.31 165 GLY A N 1
ATOM 1273 C CA . GLY A 1 165 ? -24.664 -5.630 -0.407 1.00 97.31 165 GLY A CA 1
ATOM 1274 C C . GLY A 1 165 ? -25.065 -5.074 0.958 1.00 97.31 165 GLY A C 1
ATOM 1275 O O . GLY A 1 165 ? -24.266 -4.443 1.646 1.00 97.31 165 GLY A O 1
ATOM 1276 N N . GLY A 1 166 ? -26.290 -5.354 1.405 1.00 97.06 166 GLY A N 1
ATOM 1277 C CA . GLY A 1 166 ? -26.827 -4.799 2.656 1.00 97.06 166 GLY A CA 1
ATOM 1278 C C . GLY A 1 166 ? -26.176 -5.317 3.948 1.00 97.06 166 GLY A C 1
ATOM 1279 O O . GLY A 1 166 ? -26.250 -4.640 4.971 1.00 97.06 166 GLY A O 1
ATOM 1280 N N . THR A 1 167 ? -25.526 -6.485 3.922 1.00 98.62 167 THR A N 1
ATOM 1281 C CA . THR A 1 167 ? -24.823 -7.066 5.082 1.00 98.62 167 THR A CA 1
ATOM 1282 C C . THR A 1 167 ? -23.311 -6.985 4.931 1.00 98.62 167 THR A C 1
ATOM 1284 O O . THR A 1 167 ? -22.797 -6.897 3.812 1.00 98.62 167 THR A O 1
ATOM 1287 N N . TYR A 1 168 ? -22.580 -7.064 6.047 1.00 98.75 168 TYR A N 1
ATOM 1288 C CA . TYR A 1 168 ? -21.115 -7.003 6.023 1.00 98.75 168 TYR A CA 1
ATOM 1289 C C . TYR A 1 168 ? -20.511 -8.073 5.103 1.00 98.75 168 TYR A C 1
ATOM 1291 O O . TYR A 1 168 ? -19.695 -7.748 4.240 1.00 98.75 168 TYR A O 1
ATOM 1299 N N . LEU A 1 169 ? -20.928 -9.340 5.228 1.00 98.69 169 LEU A N 1
ATOM 1300 C CA . LEU A 1 169 ? -20.359 -10.407 4.398 1.00 98.69 169 LEU A CA 1
ATOM 1301 C C . LEU A 1 169 ? -20.707 -10.235 2.915 1.00 98.69 169 LEU A C 1
ATOM 1303 O O . LEU A 1 169 ? -19.841 -10.447 2.066 1.00 98.69 169 LEU A O 1
ATOM 1307 N N . ALA A 1 170 ? -21.945 -9.840 2.596 1.00 98.62 170 ALA A N 1
ATOM 1308 C CA . ALA A 1 170 ? -22.348 -9.590 1.213 1.00 98.62 170 ALA A CA 1
ATOM 1309 C C . ALA A 1 170 ? -21.487 -8.483 0.586 1.00 98.62 170 ALA A C 1
ATOM 1311 O O . ALA A 1 170 ? -20.950 -8.669 -0.508 1.00 98.62 170 ALA A O 1
ATOM 1312 N N . ARG A 1 171 ? -21.268 -7.392 1.332 1.00 98.69 171 ARG A N 1
ATOM 1313 C CA . ARG A 1 171 ? -20.412 -6.273 0.928 1.00 98.69 171 ARG A CA 1
ATOM 1314 C C . ARG A 1 171 ? -18.969 -6.714 0.678 1.00 98.69 171 ARG A C 1
ATOM 1316 O O . ARG A 1 171 ? -18.420 -6.461 -0.391 1.00 98.69 171 ARG A O 1
ATOM 1323 N N . ALA A 1 172 ? -18.373 -7.446 1.621 1.00 98.88 172 ALA A N 1
ATOM 1324 C CA . ALA A 1 172 ? -17.006 -7.951 1.493 1.00 98.88 172 ALA A CA 1
ATOM 1325 C C . ALA A 1 172 ? -16.840 -8.892 0.286 1.00 98.88 172 ALA A C 1
ATOM 1327 O O . ALA A 1 172 ? -15.883 -8.759 -0.479 1.00 98.88 172 ALA A O 1
ATOM 1328 N N . LYS A 1 173 ? -17.793 -9.809 0.063 1.00 98.81 173 LYS A N 1
ATOM 1329 C CA . LYS A 1 173 ? -17.778 -10.700 -1.108 1.00 98.81 173 LYS A CA 1
ATOM 1330 C C . LYS A 1 173 ? -17.914 -9.926 -2.420 1.00 98.81 173 LYS A C 1
ATOM 1332 O O . LYS A 1 173 ? -17.218 -10.255 -3.382 1.00 98.81 173 LYS A O 1
ATOM 1337 N N . LYS A 1 174 ? -18.746 -8.879 -2.463 1.00 98.81 174 LYS A N 1
ATOM 1338 C CA . LYS A 1 174 ? -18.866 -8.009 -3.641 1.00 98.81 174 LYS A CA 1
ATOM 1339 C C . LYS A 1 174 ? -17.560 -7.281 -3.942 1.00 98.81 174 LYS A C 1
ATOM 1341 O O . LYS A 1 174 ? -17.136 -7.296 -5.095 1.00 98.81 174 LYS A O 1
ATOM 1346 N N . TYR A 1 175 ? -16.896 -6.721 -2.930 1.00 98.88 175 TYR A N 1
ATOM 1347 C CA . TYR A 1 175 ? -15.576 -6.109 -3.097 1.00 98.88 175 TYR A CA 1
ATOM 1348 C C . TYR A 1 175 ? -14.592 -7.093 -3.723 1.00 98.88 175 TYR A C 1
ATOM 1350 O O . TYR A 1 175 ? -14.061 -6.831 -4.796 1.00 98.88 175 TYR A O 1
ATOM 1358 N N . ILE A 1 176 ? -14.415 -8.270 -3.122 1.00 98.88 176 ILE A N 1
ATOM 1359 C CA . ILE A 1 176 ? -13.479 -9.288 -3.619 1.00 98.88 176 ILE A CA 1
ATOM 1360 C C . ILE A 1 176 ? -13.786 -9.678 -5.068 1.00 98.88 176 ILE A C 1
ATOM 1362 O O . ILE A 1 176 ? -12.874 -9.756 -5.893 1.00 98.88 176 ILE A O 1
ATOM 1366 N N . ALA A 1 177 ? -15.060 -9.906 -5.395 1.00 98.81 177 ALA A N 1
ATOM 1367 C CA . ALA A 1 177 ? -15.476 -10.253 -6.749 1.00 98.81 177 ALA A CA 1
ATOM 1368 C C . ALA A 1 177 ? -15.119 -9.151 -7.757 1.00 98.81 177 ALA A C 1
ATOM 1370 O O . ALA A 1 177 ? -14.551 -9.442 -8.810 1.00 98.81 177 ALA A O 1
ATOM 1371 N N . GLU A 1 178 ? -15.399 -7.888 -7.438 1.00 98.81 178 GLU A N 1
ATOM 1372 C CA . GLU A 1 178 ? -15.086 -6.776 -8.332 1.00 98.81 178 GLU A CA 1
ATOM 1373 C C . GLU A 1 178 ? -13.581 -6.533 -8.463 1.00 98.81 178 GLU A C 1
ATOM 1375 O O . GLU A 1 178 ? -13.097 -6.319 -9.574 1.00 98.81 178 GLU A O 1
ATOM 1380 N N . LEU A 1 179 ? -12.823 -6.617 -7.372 1.00 98.88 179 LEU A N 1
ATOM 1381 C CA . LEU A 1 179 ? -11.370 -6.461 -7.397 1.00 98.88 179 LEU A CA 1
ATOM 1382 C C . LEU A 1 179 ? -10.692 -7.564 -8.222 1.00 98.88 179 LEU A C 1
ATOM 1384 O O . LEU A 1 179 ? -9.804 -7.274 -9.025 1.00 98.88 179 LEU A O 1
ATOM 1388 N N . ASN A 1 180 ? -11.165 -8.811 -8.119 1.00 98.81 180 ASN A N 1
ATOM 1389 C CA . ASN A 1 180 ? -10.719 -9.897 -8.994 1.00 98.81 180 ASN A CA 1
ATOM 1390 C C . ASN A 1 180 ? -10.962 -9.575 -10.475 1.00 98.81 180 ASN A C 1
ATOM 1392 O O . ASN A 1 180 ? -10.095 -9.853 -11.295 1.00 98.81 180 ASN A O 1
ATOM 1396 N N . ARG A 1 181 ? -12.090 -8.941 -10.835 1.00 98.62 181 ARG A N 1
ATOM 1397 C CA . ARG A 1 181 ? -12.342 -8.526 -12.229 1.00 98.62 181 ARG A CA 1
ATOM 1398 C C . ARG A 1 181 ? -11.315 -7.505 -12.718 1.00 98.62 181 ARG A C 1
ATOM 1400 O O . ARG A 1 181 ? -10.923 -7.579 -13.880 1.00 98.62 181 ARG A O 1
ATOM 1407 N N . THR A 1 182 ? -10.862 -6.585 -11.863 1.00 98.75 182 THR A N 1
ATOM 1408 C CA . THR A 1 182 ? -9.755 -5.673 -12.201 1.00 98.75 182 THR A CA 1
ATOM 1409 C C . THR A 1 182 ? -8.447 -6.437 -12.388 1.00 98.75 182 THR A C 1
ATOM 1411 O O . THR A 1 182 ? -7.761 -6.231 -13.389 1.00 98.75 182 THR A O 1
ATOM 1414 N N . ILE A 1 183 ? -8.112 -7.351 -11.474 1.00 98.69 183 ILE A N 1
ATOM 1415 C CA . ILE A 1 183 ? -6.899 -8.167 -11.595 1.00 98.69 183 ILE A CA 1
ATOM 1416 C C . ILE A 1 183 ? -6.904 -8.969 -12.903 1.00 98.69 183 ILE A C 1
ATOM 1418 O O . ILE A 1 183 ? -5.942 -8.900 -13.667 1.00 98.69 183 ILE A O 1
ATOM 1422 N N . ASP A 1 184 ? -8.001 -9.667 -13.189 1.00 98.44 184 ASP A N 1
ATOM 1423 C CA . ASP A 1 184 ? -8.117 -10.589 -14.319 1.00 98.44 184 ASP A CA 1
ATOM 1424 C C . ASP A 1 184 ? -8.124 -9.863 -15.669 1.00 98.44 184 ASP A C 1
ATOM 1426 O O . ASP A 1 184 ? -7.483 -10.308 -16.621 1.00 98.44 184 ASP A O 1
ATOM 1430 N N . ARG A 1 185 ? -8.848 -8.740 -15.768 1.00 96.88 185 ARG A N 1
ATOM 1431 C CA . ARG A 1 185 ? -9.016 -8.016 -17.038 1.00 96.88 185 ARG A CA 1
ATOM 1432 C C . ARG A 1 185 ? -7.906 -7.017 -17.316 1.00 96.88 185 ARG A C 1
ATOM 1434 O O . ARG A 1 185 ? -7.620 -6.766 -18.483 1.00 96.88 185 ARG A O 1
ATOM 1441 N N . TYR A 1 186 ? -7.316 -6.443 -16.270 1.00 98.19 186 TYR A N 1
ATOM 1442 C CA . TYR A 1 186 ? -6.415 -5.309 -16.410 1.00 98.19 186 TYR A CA 1
ATOM 1443 C C . TYR A 1 186 ? -5.009 -5.585 -15.883 1.00 98.19 186 TYR A C 1
ATOM 1445 O O . TYR A 1 186 ? -4.051 -5.358 -16.614 1.00 98.19 186 TYR A O 1
ATOM 1453 N N . ILE A 1 187 ? -4.842 -6.096 -14.660 1.00 98.62 187 ILE A N 1
ATOM 1454 C CA . ILE A 1 187 ? -3.496 -6.200 -14.073 1.00 98.62 187 ILE A CA 1
ATOM 1455 C C . ILE A 1 187 ? -2.693 -7.372 -14.645 1.00 98.62 187 ILE A C 1
ATOM 1457 O O . ILE A 1 187 ? -1.608 -7.163 -15.191 1.00 98.62 187 ILE A O 1
ATOM 1461 N N . LEU A 1 188 ? -3.229 -8.595 -14.562 1.00 98.25 188 LEU A N 1
ATOM 1462 C CA . LEU A 1 188 ? -2.571 -9.814 -15.046 1.00 98.25 188 LEU A CA 1
ATOM 1463 C C . LEU A 1 188 ? -2.107 -9.727 -16.511 1.00 98.25 188 LEU A C 1
ATOM 1465 O O . LEU A 1 188 ? -0.949 -10.054 -16.767 1.00 98.25 188 LEU A O 1
ATOM 1469 N N . PRO A 1 189 ? -2.941 -9.300 -17.481 1.00 97.31 189 PRO A N 1
ATOM 1470 C CA . PRO A 1 189 ? -2.529 -9.297 -18.883 1.00 97.31 189 PRO A CA 1
ATOM 1471 C C . PRO A 1 189 ? -1.521 -8.198 -19.236 1.00 97.31 189 PRO A C 1
ATOM 1473 O O . PRO A 1 189 ? -0.842 -8.331 -20.252 1.00 97.31 189 PRO A O 1
ATOM 1476 N N . ASN A 1 190 ? -1.427 -7.128 -18.438 1.00 98.00 190 ASN A N 1
ATOM 1477 C CA . ASN A 1 190 ? -0.677 -5.931 -18.823 1.00 98.00 190 ASN A CA 1
ATOM 1478 C C . ASN A 1 190 ? 0.615 -5.712 -18.028 1.00 98.00 190 ASN A C 1
ATOM 1480 O O . ASN A 1 190 ? 1.558 -5.160 -18.590 1.00 98.00 190 ASN A O 1
ATOM 1484 N N . PHE A 1 191 ? 0.677 -6.132 -16.759 1.00 98.50 191 PHE A N 1
ATOM 1485 C CA . PHE A 1 191 ? 1.813 -5.818 -15.878 1.00 98.50 191 PHE A CA 1
ATOM 1486 C C . PHE A 1 191 ? 2.574 -7.046 -15.369 1.00 98.50 191 PHE A C 1
ATOM 1488 O O . PHE A 1 191 ? 3.618 -6.879 -14.743 1.00 98.50 191 PHE A O 1
ATOM 1495 N N . ILE A 1 192 ? 2.092 -8.269 -15.630 1.00 98.00 192 ILE A N 1
ATOM 1496 C CA . ILE A 1 192 ? 2.753 -9.510 -15.198 1.00 98.00 192 ILE A CA 1
ATOM 1497 C C . ILE A 1 192 ? 3.378 -10.233 -16.385 1.00 98.00 192 ILE A C 1
ATOM 1499 O O . ILE A 1 192 ? 2.700 -10.610 -17.343 1.00 98.00 192 ILE A O 1
ATOM 1503 N N . GLN A 1 193 ? 4.671 -10.531 -16.290 1.00 96.00 193 GLN A N 1
ATOM 1504 C CA . GLN A 1 193 ? 5.324 -11.415 -17.245 1.00 96.00 193 GLN A CA 1
ATOM 1505 C C . GLN A 1 193 ? 4.992 -12.884 -16.928 1.00 96.00 193 GLN A C 1
ATOM 1507 O O . GLN A 1 193 ? 5.348 -13.395 -15.869 1.00 96.00 193 GLN A O 1
ATOM 1512 N N . LYS A 1 194 ? 4.354 -13.592 -17.871 1.00 90.56 194 LYS A N 1
ATOM 1513 C CA . LYS A 1 194 ? 3.791 -14.946 -17.665 1.00 90.56 194 LYS A CA 1
ATOM 1514 C C . LYS A 1 194 ? 4.766 -15.994 -17.106 1.00 90.56 194 LYS A C 1
ATOM 1516 O O . LYS A 1 194 ? 4.346 -16.834 -16.322 1.00 90.56 194 LYS A O 1
ATOM 1521 N N . ASN A 1 195 ? 6.037 -15.960 -17.510 1.00 91.62 195 ASN A N 1
ATOM 1522 C CA . ASN A 1 195 ? 7.004 -17.008 -17.151 1.00 91.62 195 ASN A CA 1
ATOM 1523 C C . ASN A 1 195 ? 7.672 -16.770 -15.793 1.00 91.62 195 ASN A C 1
ATOM 1525 O O . ASN A 1 195 ? 7.973 -17.719 -15.079 1.00 91.62 195 ASN A O 1
ATOM 1529 N N . SER A 1 196 ? 7.934 -15.509 -15.454 1.00 95.94 196 SER A N 1
ATOM 1530 C CA . SER A 1 196 ? 8.664 -15.132 -14.240 1.00 95.94 196 SER A CA 1
ATOM 1531 C C . SER A 1 196 ? 7.744 -14.664 -13.114 1.00 95.94 196 SER A C 1
ATOM 1533 O O . SER A 1 196 ? 8.199 -14.545 -11.982 1.00 95.94 196 SER A O 1
ATOM 1535 N N . TYR A 1 197 ? 6.477 -14.369 -13.425 1.00 98.12 197 TYR A N 1
ATOM 1536 C CA . TYR A 1 197 ? 5.505 -13.717 -12.541 1.00 98.12 197 TYR A CA 1
ATOM 1537 C C . TYR A 1 197 ? 5.940 -12.334 -12.035 1.00 98.12 197 TYR A C 1
ATOM 1539 O O . TYR A 1 197 ? 5.347 -11.795 -11.105 1.00 98.12 197 TYR A O 1
ATOM 1547 N N . ARG A 1 198 ? 6.962 -11.742 -12.659 1.00 98.12 198 ARG A N 1
ATOM 1548 C CA . ARG A 1 198 ? 7.515 -10.443 -12.281 1.00 98.12 198 ARG A CA 1
ATOM 1549 C C . ARG A 1 198 ? 6.752 -9.291 -12.924 1.00 98.12 198 ARG A C 1
ATOM 1551 O O . ARG A 1 198 ? 6.153 -9.436 -13.994 1.00 98.12 198 ARG A O 1
ATOM 1558 N N . PHE A 1 199 ? 6.844 -8.138 -12.274 1.00 98.62 199 PHE A N 1
ATOM 1559 C CA . PHE A 1 199 ? 6.174 -6.906 -12.662 1.00 98.62 199 PHE A CA 1
ATOM 1560 C C . PHE A 1 199 ? 6.978 -6.103 -13.694 1.00 98.62 199 PHE A C 1
ATOM 1562 O O . PHE A 1 199 ? 8.1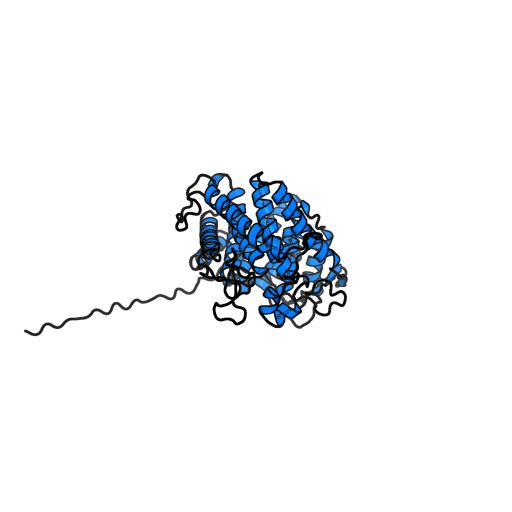14 -5.699 -13.434 1.00 98.62 199 PHE A O 1
ATOM 1569 N N . TYR A 1 200 ? 6.373 -5.829 -14.848 1.00 98.56 200 TYR A N 1
ATOM 1570 C CA . TYR A 1 200 ? 6.986 -5.075 -15.944 1.00 98.56 200 TYR A CA 1
ATOM 1571 C C . TYR A 1 200 ? 6.018 -4.045 -16.516 1.00 98.56 200 TYR A C 1
ATOM 1573 O O . TYR A 1 200 ? 4.809 -4.270 -16.568 1.00 98.56 200 TYR A O 1
ATOM 1581 N N . TRP A 1 201 ? 6.557 -2.923 -16.991 1.00 98.25 201 TRP A N 1
ATOM 1582 C CA . TRP A 1 201 ? 5.775 -1.993 -17.792 1.00 98.25 201 TRP A CA 1
ATOM 1583 C C . TRP A 1 201 ? 5.396 -2.621 -19.135 1.00 98.25 201 TRP A C 1
ATOM 1585 O O . TRP A 1 201 ? 6.228 -3.314 -19.734 1.00 98.25 201 TRP A O 1
ATOM 1595 N N . PRO A 1 202 ? 4.190 -2.343 -19.661 1.00 97.81 202 PRO A N 1
ATOM 1596 C CA . PRO A 1 202 ? 3.774 -2.865 -20.952 1.00 97.81 202 PRO A CA 1
ATOM 1597 C C . PRO A 1 202 ? 4.774 -2.517 -22.063 1.00 97.81 202 PRO A C 1
ATOM 1599 O O . PRO A 1 202 ? 5.196 -1.372 -22.225 1.00 97.81 202 PRO A O 1
ATOM 1602 N N . GLN A 1 203 ? 5.140 -3.517 -22.863 1.00 96.12 203 GLN A N 1
ATOM 1603 C CA . GLN A 1 203 ? 6.019 -3.353 -24.020 1.00 96.12 203 GLN A CA 1
ATOM 1604 C C . GLN A 1 203 ? 5.195 -3.388 -25.310 1.00 96.12 203 GLN A C 1
ATOM 1606 O O . GLN A 1 203 ? 5.202 -4.369 -26.047 1.00 96.12 203 GLN A O 1
ATOM 1611 N N . ASN A 1 204 ? 4.431 -2.329 -25.573 1.00 96.06 204 ASN A N 1
ATOM 1612 C CA . ASN A 1 204 ? 3.663 -2.198 -26.813 1.00 96.06 204 ASN A CA 1
ATOM 1613 C C . ASN A 1 204 ? 3.536 -0.734 -27.243 1.00 96.06 204 ASN A C 1
ATOM 1615 O O . ASN A 1 204 ? 3.735 0.179 -26.442 1.00 96.06 204 ASN A O 1
ATOM 1619 N N . GLU A 1 205 ? 3.189 -0.519 -28.509 1.00 97.25 205 GLU A N 1
ATOM 1620 C CA . GLU A 1 205 ? 3.087 0.816 -29.105 1.00 97.25 205 GLU A CA 1
ATOM 1621 C C . GLU A 1 205 ? 2.067 1.708 -28.396 1.00 97.25 205 GLU A C 1
ATOM 1623 O O . GLU A 1 205 ? 2.323 2.896 -28.222 1.00 97.25 205 GLU A O 1
ATOM 1628 N N . LYS A 1 206 ? 0.948 1.150 -27.913 1.00 97.25 206 LYS A N 1
ATOM 1629 C CA . LYS A 1 206 ? -0.085 1.952 -27.248 1.00 97.25 206 LYS A CA 1
ATOM 1630 C C . LYS A 1 206 ? 0.383 2.522 -25.909 1.00 97.25 206 LYS A C 1
ATOM 1632 O O . LYS A 1 206 ? 0.067 3.661 -25.586 1.00 97.25 206 LYS A O 1
ATOM 1637 N N . TRP A 1 207 ? 1.166 1.759 -25.147 1.00 97.75 207 TRP A N 1
ATOM 1638 C CA . TRP A 1 207 ? 1.818 2.263 -23.938 1.00 97.75 207 TRP A CA 1
ATOM 1639 C C . TRP A 1 207 ? 2.853 3.340 -24.268 1.00 97.75 207 TRP A C 1
ATOM 1641 O O . TRP A 1 207 ? 2.889 4.392 -23.638 1.00 97.75 207 TRP A O 1
ATOM 1651 N N . GLN A 1 208 ? 3.673 3.108 -25.295 1.00 97.69 208 GLN A N 1
ATOM 1652 C CA . GLN A 1 208 ? 4.692 4.068 -25.726 1.00 97.69 208 GLN A CA 1
ATOM 1653 C C . GLN A 1 208 ? 4.080 5.376 -26.258 1.00 97.69 208 GLN A C 1
ATOM 1655 O O . GLN A 1 208 ? 4.702 6.431 -26.135 1.00 97.69 208 GLN A O 1
ATOM 1660 N N . ALA A 1 209 ? 2.862 5.320 -26.804 1.00 97.12 209 ALA A N 1
ATOM 1661 C CA . ALA A 1 209 ? 2.118 6.472 -27.307 1.00 97.12 209 ALA A CA 1
ATOM 1662 C C . ALA A 1 209 ? 1.663 7.450 -26.210 1.00 97.12 209 ALA A C 1
ATOM 1664 O O . ALA A 1 209 ? 1.284 8.570 -26.532 1.00 97.12 209 ALA A O 1
ATOM 1665 N N . LEU A 1 210 ? 1.747 7.076 -24.926 1.00 96.94 210 LEU A N 1
ATOM 1666 C CA . LEU A 1 210 ? 1.482 7.991 -23.808 1.00 96.94 210 LEU A CA 1
ATOM 1667 C C . LEU A 1 210 ? 2.553 9.088 -23.649 1.00 96.94 210 LEU A C 1
ATOM 1669 O O . LEU A 1 210 ? 2.373 9.998 -22.846 1.00 96.94 210 LEU A O 1
ATOM 1673 N N . GLY A 1 211 ? 3.695 8.980 -24.340 1.00 97.12 211 GLY A N 1
ATOM 1674 C CA . GLY A 1 211 ? 4.740 10.005 -24.356 1.00 97.12 211 GLY A CA 1
ATOM 1675 C C . GLY A 1 211 ? 6.150 9.475 -24.079 1.00 97.12 211 GLY A C 1
ATOM 1676 O O . GLY A 1 211 ? 6.371 8.299 -23.777 1.00 97.12 211 GLY A O 1
ATOM 1677 N N . ALA A 1 212 ? 7.139 10.372 -24.163 1.00 96.81 212 ALA A N 1
ATOM 1678 C CA . ALA A 1 212 ? 8.566 10.025 -24.135 1.00 96.81 212 ALA A CA 1
ATOM 1679 C C . ALA A 1 212 ? 8.995 9.239 -22.881 1.00 96.81 212 ALA A C 1
ATOM 1681 O O . ALA A 1 212 ? 9.814 8.322 -22.975 1.00 96.81 212 ALA A O 1
ATOM 1682 N N . ARG A 1 213 ? 8.415 9.559 -21.715 1.00 95.19 213 ARG A N 1
ATOM 1683 C CA . ARG A 1 213 ? 8.660 8.832 -20.459 1.00 95.19 213 ARG A CA 1
ATOM 1684 C C . ARG A 1 213 ? 8.241 7.364 -20.570 1.00 95.19 213 ARG A C 1
ATOM 1686 O O . ARG A 1 213 ? 9.046 6.476 -20.310 1.00 95.19 213 ARG A O 1
ATOM 1693 N N . TYR A 1 214 ? 7.010 7.109 -21.002 1.00 96.81 214 TYR A N 1
ATOM 1694 C CA . TYR A 1 214 ? 6.455 5.758 -21.111 1.00 96.81 214 TYR A CA 1
ATOM 1695 C C . TYR A 1 214 ? 7.156 4.944 -22.194 1.00 96.81 214 TYR A C 1
ATOM 1697 O O . TYR A 1 214 ? 7.413 3.758 -22.002 1.00 96.81 214 TYR A O 1
ATOM 1705 N N . LYS A 1 215 ? 7.569 5.598 -23.287 1.00 97.56 215 LYS A N 1
ATOM 1706 C CA . LYS A 1 215 ? 8.426 4.987 -24.307 1.00 97.56 215 LYS A CA 1
ATOM 1707 C C . LYS A 1 215 ? 9.777 4.541 -23.749 1.00 97.56 215 LYS A C 1
ATOM 1709 O O . LYS A 1 215 ? 10.222 3.438 -24.050 1.00 97.56 215 LYS A O 1
ATOM 1714 N N . LYS A 1 216 ? 10.417 5.372 -22.922 1.00 97.00 216 LYS A N 1
ATOM 1715 C CA . LYS A 1 216 ? 11.688 5.037 -22.266 1.00 97.00 216 LYS A CA 1
ATOM 1716 C C . LYS A 1 216 ? 11.547 3.852 -21.306 1.00 97.00 216 LYS A C 1
ATOM 1718 O O . LYS A 1 216 ? 12.508 3.098 -21.161 1.00 97.00 216 LYS A O 1
ATOM 1723 N N . ASP A 1 217 ? 10.404 3.708 -20.643 1.00 95.69 217 ASP A N 1
ATOM 1724 C CA . ASP A 1 217 ? 10.202 2.703 -19.592 1.00 95.69 217 ASP A CA 1
ATOM 1725 C C . ASP A 1 217 ? 9.500 1.423 -20.076 1.00 95.69 217 ASP A C 1
ATOM 1727 O O . ASP A 1 217 ? 9.465 0.434 -19.347 1.00 95.69 217 ASP A O 1
ATOM 1731 N N . ALA A 1 218 ? 8.992 1.401 -21.311 1.00 97.69 218 ALA A N 1
ATOM 1732 C CA . ALA A 1 218 ? 8.319 0.249 -21.906 1.00 97.69 218 ALA A CA 1
ATOM 1733 C C . ALA A 1 218 ? 9.171 -1.031 -21.821 1.00 97.69 218 ALA A C 1
ATOM 1735 O O . ALA A 1 218 ? 10.335 -1.049 -22.226 1.00 97.69 218 ALA A O 1
ATOM 1736 N N . GLY A 1 219 ? 8.587 -2.113 -21.298 1.00 97.06 219 GLY A N 1
ATOM 1737 C CA . GLY A 1 219 ? 9.270 -3.398 -21.124 1.00 97.06 219 GLY A CA 1
ATOM 1738 C C . GLY A 1 219 ? 10.335 -3.432 -20.026 1.00 97.06 219 GLY A C 1
ATOM 1739 O O . GLY A 1 219 ? 10.966 -4.471 -19.835 1.00 97.06 219 GLY A O 1
ATOM 1740 N N . LYS A 1 220 ? 10.551 -2.338 -19.284 1.00 97.56 220 LYS A N 1
ATOM 1741 C CA . LYS A 1 220 ? 11.425 -2.348 -18.106 1.00 97.56 220 LYS A CA 1
ATOM 1742 C C . LYS A 1 220 ? 10.686 -2.879 -16.879 1.00 97.56 220 LYS A C 1
ATOM 1744 O O . LYS A 1 220 ? 9.457 -2.777 -16.816 1.00 97.56 220 LYS A O 1
ATOM 1749 N N . PRO A 1 221 ? 11.419 -3.418 -15.890 1.00 98.31 221 PRO A N 1
ATOM 1750 C CA . PRO A 1 221 ? 10.836 -3.710 -14.593 1.00 98.31 221 PRO A CA 1
ATOM 1751 C C . PRO A 1 221 ? 10.173 -2.468 -13.993 1.00 98.31 221 PRO A C 1
ATOM 1753 O O . PRO A 1 221 ? 10.689 -1.353 -14.121 1.00 98.31 221 PRO A O 1
ATOM 1756 N N . ILE A 1 222 ? 9.052 -2.672 -13.311 1.00 98.62 222 ILE A N 1
ATOM 1757 C CA . ILE A 1 222 ? 8.412 -1.613 -12.527 1.00 98.62 222 ILE A CA 1
ATOM 1758 C C . ILE A 1 222 ? 9.300 -1.309 -11.300 1.00 98.62 222 ILE A C 1
ATOM 1760 O O . ILE A 1 222 ? 9.829 -2.251 -10.717 1.00 98.62 222 ILE A O 1
ATOM 1764 N N . PRO A 1 223 ? 9.503 -0.044 -10.885 1.00 98.44 223 PRO A N 1
ATOM 1765 C CA . PRO A 1 223 ? 10.264 0.286 -9.672 1.00 98.44 223 PRO A CA 1
ATOM 1766 C C . PRO A 1 223 ? 9.685 -0.352 -8.402 1.00 98.44 223 PRO A C 1
ATOM 1768 O O . PRO A 1 223 ? 8.486 -0.630 -8.346 1.00 98.44 223 PRO A O 1
ATOM 1771 N N . TRP A 1 224 ? 10.513 -0.590 -7.383 1.00 98.56 224 TRP A N 1
ATOM 1772 C CA . TRP A 1 224 ? 10.139 -1.411 -6.222 1.00 98.56 224 TRP A CA 1
ATOM 1773 C C . TRP A 1 224 ? 8.910 -0.911 -5.471 1.00 98.56 224 TRP A C 1
ATOM 1775 O O . TRP A 1 224 ? 8.002 -1.703 -5.210 1.00 98.56 224 TRP A O 1
ATOM 1785 N N . ASN A 1 225 ? 8.815 0.397 -5.250 1.00 97.81 225 ASN A N 1
ATOM 1786 C CA . ASN A 1 225 ? 7.708 0.999 -4.517 1.00 97.81 225 ASN A CA 1
ATOM 1787 C C . ASN A 1 225 ? 6.364 0.759 -5.222 1.00 97.81 225 ASN A C 1
ATOM 1789 O O . ASN A 1 225 ? 5.325 0.556 -4.601 1.00 97.81 225 ASN A O 1
ATOM 1793 N N . GLN A 1 226 ? 6.401 0.729 -6.550 1.00 98.31 226 GLN A N 1
ATOM 1794 C CA . GLN A 1 226 ? 5.256 0.468 -7.408 1.00 98.31 226 GLN A CA 1
ATOM 1795 C C . GLN A 1 226 ? 4.973 -1.032 -7.563 1.00 98.31 226 GLN A C 1
ATOM 1797 O O . GLN A 1 226 ? 3.816 -1.431 -7.702 1.00 98.31 226 GLN A O 1
ATOM 1802 N N . GLN A 1 227 ? 6.000 -1.886 -7.494 1.00 98.62 227 GLN A N 1
ATOM 1803 C CA . GLN A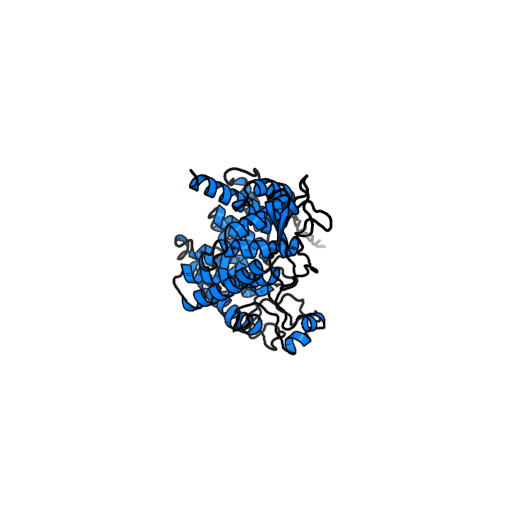 1 227 ? 5.786 -3.328 -7.349 1.00 98.62 227 GLN A CA 1
ATOM 1804 C C . GLN A 1 227 ? 5.107 -3.650 -6.016 1.00 98.62 227 GLN A C 1
ATOM 1806 O O . GLN A 1 227 ? 4.204 -4.480 -6.001 1.00 98.62 227 GLN A O 1
ATOM 1811 N N . ALA A 1 228 ? 5.470 -2.964 -4.927 1.00 98.38 228 ALA A N 1
ATOM 1812 C CA . ALA A 1 228 ? 4.844 -3.131 -3.617 1.00 98.38 228 ALA A CA 1
ATOM 1813 C C . ALA A 1 228 ? 3.338 -2.810 -3.649 1.00 98.38 228 ALA A C 1
ATOM 1815 O O . ALA A 1 228 ? 2.546 -3.550 -3.065 1.00 98.38 228 ALA A O 1
ATOM 1816 N N . MET A 1 229 ? 2.926 -1.773 -4.393 1.00 98.38 229 MET A N 1
ATOM 1817 C CA . MET A 1 229 ? 1.509 -1.451 -4.626 1.00 98.38 229 MET A CA 1
ATOM 1818 C C . MET A 1 229 ? 0.776 -2.620 -5.300 1.00 98.38 229 MET A C 1
ATOM 1820 O O . MET A 1 229 ? -0.231 -3.111 -4.792 1.00 98.38 229 MET A O 1
ATOM 1824 N N . LEU A 1 230 ? 1.303 -3.116 -6.427 1.00 98.75 230 LEU A N 1
ATOM 1825 C CA . LEU A 1 230 ? 0.726 -4.262 -7.141 1.00 98.75 230 LEU A CA 1
ATOM 1826 C C . LEU A 1 230 ? 0.678 -5.517 -6.266 1.00 98.75 230 LEU A C 1
ATOM 1828 O O . LEU A 1 230 ? -0.374 -6.150 -6.156 1.00 98.75 230 LEU A O 1
ATOM 1832 N N . ALA A 1 231 ? 1.791 -5.848 -5.613 1.00 98.69 231 ALA A N 1
ATOM 1833 C CA . ALA A 1 231 ? 1.910 -6.990 -4.719 1.00 98.69 231 ALA A CA 1
ATOM 1834 C C . ALA A 1 231 ? 0.904 -6.923 -3.559 1.00 98.69 231 ALA A C 1
ATOM 1836 O O . ALA A 1 231 ? 0.282 -7.936 -3.240 1.00 98.69 231 ALA A O 1
ATOM 1837 N N . GLY A 1 232 ? 0.675 -5.736 -2.986 1.00 98.38 232 GLY A N 1
ATOM 1838 C CA . GLY A 1 232 ? -0.315 -5.521 -1.931 1.00 98.38 232 GLY A CA 1
ATOM 1839 C C . GLY A 1 232 ? -1.726 -5.942 -2.348 1.00 98.38 232 GLY A C 1
ATOM 1840 O O . GLY A 1 232 ? -2.404 -6.646 -1.598 1.00 98.38 232 GLY A O 1
ATOM 1841 N N . GLY A 1 233 ? -2.148 -5.588 -3.566 1.00 98.50 233 GLY A N 1
ATOM 1842 C CA . GLY A 1 233 ? -3.453 -5.980 -4.102 1.00 98.50 233 GLY A CA 1
ATOM 1843 C C . GLY A 1 233 ? -3.606 -7.499 -4.248 1.00 98.50 233 GLY A C 1
ATOM 1844 O O . GLY A 1 233 ? -4.615 -8.068 -3.820 1.00 98.50 233 GLY A O 1
ATOM 1845 N N . PHE A 1 234 ? -2.587 -8.172 -4.793 1.00 98.88 234 PHE A N 1
ATOM 1846 C CA . PHE A 1 234 ? -2.564 -9.635 -4.913 1.00 98.88 234 PHE A CA 1
ATOM 1847 C C . PHE A 1 234 ? -2.579 -10.324 -3.544 1.00 98.88 234 PHE A C 1
ATOM 1849 O O . PHE A 1 234 ? -3.396 -11.220 -3.321 1.00 98.88 234 PHE A O 1
ATOM 1856 N N . GLN A 1 235 ? -1.727 -9.883 -2.617 1.00 98.69 235 GLN A N 1
ATOM 1857 C CA . GLN A 1 235 ? -1.621 -10.466 -1.282 1.00 98.69 235 GLN A CA 1
ATOM 1858 C C . GLN A 1 235 ? -2.934 -10.338 -0.500 1.00 98.69 235 GLN A C 1
ATOM 1860 O O . GLN A 1 235 ? -3.443 -11.339 0.002 1.00 98.69 235 GLN A O 1
ATOM 1865 N N . ARG A 1 236 ? -3.521 -9.136 -0.420 1.00 98.50 236 ARG A N 1
ATOM 1866 C CA . ARG A 1 236 ? -4.757 -8.920 0.353 1.00 98.50 236 ARG A CA 1
ATOM 1867 C C . ARG A 1 236 ? -5.922 -9.746 -0.192 1.00 98.50 236 ARG A C 1
ATOM 1869 O O . ARG A 1 236 ? -6.714 -10.279 0.585 1.00 98.50 236 ARG A O 1
ATOM 1876 N N . LEU A 1 237 ? -6.019 -9.905 -1.514 1.00 98.75 237 LEU A N 1
ATOM 1877 C CA . LEU A 1 237 ? -7.026 -10.783 -2.110 1.00 98.75 237 LEU A CA 1
ATOM 1878 C C . LEU A 1 237 ? -6.743 -12.266 -1.839 1.00 98.75 237 LEU A C 1
ATOM 1880 O O . LEU A 1 237 ? -7.690 -13.004 -1.573 1.00 98.75 237 LEU A O 1
ATOM 1884 N N . ALA A 1 238 ? -5.481 -12.706 -1.884 1.00 98.75 238 ALA A N 1
ATOM 1885 C CA . ALA A 1 238 ? -5.111 -14.079 -1.535 1.00 98.75 238 ALA A CA 1
ATOM 1886 C C . ALA A 1 238 ? -5.537 -14.407 -0.096 1.00 98.75 238 ALA A C 1
ATOM 1888 O O . ALA A 1 238 ? -6.209 -15.409 0.136 1.00 98.75 238 ALA A O 1
ATOM 1889 N N . GLU A 1 239 ? -5.252 -13.507 0.847 1.00 98.50 239 GLU A N 1
ATOM 1890 C CA . GLU A 1 239 ? -5.655 -13.642 2.248 1.00 98.50 239 GLU A CA 1
ATOM 1891 C C . GLU A 1 239 ? -7.184 -13.659 2.421 1.00 98.50 239 GLU A C 1
ATOM 1893 O O . GLU A 1 239 ? -7.709 -14.424 3.228 1.00 98.50 239 GLU A O 1
ATOM 1898 N N . CYS A 1 240 ? -7.925 -12.846 1.659 1.00 98.75 240 CYS A N 1
ATOM 1899 C CA . CYS A 1 240 ? -9.390 -12.874 1.674 1.00 98.75 240 CYS A CA 1
ATOM 1900 C C . CYS A 1 240 ? -9.951 -14.228 1.21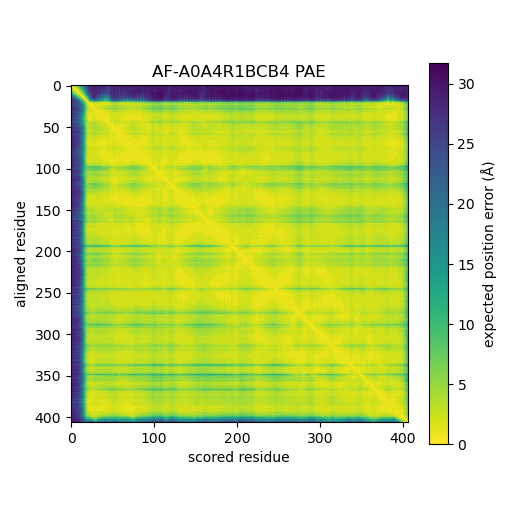6 1.00 98.75 240 CYS A C 1
ATOM 1902 O O . CYS A 1 240 ? -10.815 -14.797 1.886 1.00 98.75 240 CYS A O 1
ATOM 1904 N N . HIS A 1 241 ? -9.465 -14.745 0.084 1.00 98.62 241 HIS A N 1
ATOM 1905 C CA . HIS A 1 241 ? -9.895 -16.038 -0.464 1.00 98.62 241 HIS A CA 1
ATOM 1906 C C . HIS A 1 241 ? -9.533 -17.198 0.466 1.00 98.62 241 HIS A C 1
ATOM 1908 O O . HIS A 1 241 ? -10.358 -18.080 0.699 1.00 98.62 241 HIS A O 1
ATOM 1914 N N . GLU A 1 242 ? -8.343 -17.159 1.064 1.00 97.81 242 GLU A N 1
ATOM 1915 C CA . GLU A 1 242 ? -7.886 -18.138 2.053 1.00 97.81 242 GLU A CA 1
ATOM 1916 C C . GLU A 1 242 ? -8.789 -18.164 3.296 1.00 97.81 242 GLU A C 1
ATOM 1918 O O . GLU A 1 242 ? -9.232 -19.236 3.715 1.00 97.81 242 GLU A O 1
ATOM 1923 N N . LEU A 1 243 ? -9.148 -16.997 3.845 1.00 98.00 243 LEU A N 1
ATOM 1924 C CA . LEU A 1 243 ? -10.065 -16.894 4.988 1.00 98.00 243 LEU A CA 1
ATOM 1925 C C . LEU A 1 243 ? -11.479 -17.402 4.669 1.00 98.00 243 LEU A C 1
ATOM 1927 O O . LEU A 1 243 ? -12.133 -17.994 5.534 1.00 98.00 243 LEU A O 1
ATOM 1931 N N . LEU A 1 244 ? -11.951 -17.181 3.439 1.00 97.88 244 LEU A N 1
ATOM 1932 C CA . LEU A 1 244 ? -13.229 -17.704 2.948 1.00 97.88 244 LEU A CA 1
ATOM 1933 C C . LEU A 1 244 ? -13.167 -19.194 2.588 1.00 97.88 244 LEU A C 1
ATOM 1935 O O . LEU A 1 244 ? -14.218 -19.817 2.454 1.00 97.88 244 LEU A O 1
ATOM 1939 N N . LYS A 1 245 ? -11.964 -19.775 2.483 1.00 96.88 245 LYS A N 1
ATOM 1940 C CA . LYS A 1 245 ? -11.717 -21.137 1.982 1.00 96.88 245 LYS A CA 1
ATOM 1941 C C . LYS A 1 245 ? -12.240 -21.343 0.555 1.00 96.88 245 LYS A C 1
ATOM 1943 O O . LYS A 1 245 ? -12.743 -22.411 0.214 1.00 96.88 245 LYS A O 1
ATOM 1948 N N . GLU A 1 246 ? -12.115 -20.317 -0.280 1.00 94.06 246 GLU A N 1
ATOM 1949 C CA . GLU A 1 246 ? -12.570 -20.302 -1.672 1.00 94.06 246 GLU A CA 1
ATOM 1950 C C . GLU A 1 246 ? -11.368 -20.088 -2.621 1.00 94.06 246 GLU A C 1
ATOM 1952 O O . GLU A 1 246 ? -10.304 -19.630 -2.215 1.00 94.06 246 GLU A O 1
ATOM 1957 N N . GLN A 1 247 ? -11.520 -20.428 -3.907 1.00 96.19 247 GLN A N 1
ATOM 1958 C CA . GLN A 1 247 ? -10.583 -20.052 -4.983 1.00 96.19 247 GLN A CA 1
ATOM 1959 C C . GLN A 1 247 ? -9.099 -20.435 -4.768 1.00 96.19 247 GLN A C 1
ATOM 1961 O O . GLN A 1 247 ? -8.195 -19.672 -5.111 1.00 96.19 247 GLN A O 1
ATOM 1966 N N . VAL A 1 248 ? -8.820 -21.646 -4.272 1.00 97.44 248 VAL A N 1
ATOM 1967 C CA . VAL A 1 248 ? -7.457 -22.128 -3.938 1.00 97.44 248 VAL A CA 1
ATOM 1968 C C . VAL A 1 248 ? -6.435 -21.939 -5.073 1.00 97.44 248 VAL A C 1
ATOM 1970 O O . VAL A 1 248 ? -5.299 -21.539 -4.828 1.00 97.44 248 VAL A O 1
ATOM 1973 N N . GLN A 1 249 ? -6.823 -22.163 -6.334 1.00 98.25 249 GLN A N 1
ATOM 1974 C CA . GLN A 1 249 ? -5.922 -21.951 -7.479 1.00 98.25 249 GLN A CA 1
ATOM 1975 C C . GLN A 1 249 ? -5.547 -20.473 -7.674 1.00 98.25 249 GLN A C 1
ATOM 1977 O O . GLN A 1 249 ? -4.417 -20.169 -8.059 1.00 98.25 249 GLN A O 1
ATOM 1982 N N . ARG A 1 250 ? -6.478 -19.554 -7.388 1.00 98.25 250 ARG A N 1
ATOM 1983 C CA . ARG A 1 250 ? -6.240 -18.106 -7.434 1.00 98.25 250 ARG A CA 1
ATOM 1984 C C . ARG A 1 250 ? -5.312 -17.680 -6.305 1.00 98.25 250 ARG A C 1
ATOM 1986 O O . ARG A 1 250 ? -4.380 -16.934 -6.574 1.00 98.25 250 ARG A O 1
ATOM 1993 N N . VAL A 1 251 ? -5.521 -18.200 -5.092 1.00 98.69 251 VAL A N 1
ATOM 1994 C CA . VAL A 1 251 ? -4.606 -17.991 -3.955 1.00 98.69 251 VAL A CA 1
ATOM 1995 C C . VAL A 1 251 ? -3.190 -18.406 -4.349 1.00 98.69 251 VAL A C 1
ATOM 1997 O O . VAL A 1 251 ? -2.282 -17.587 -4.295 1.00 98.69 251 VAL A O 1
ATOM 2000 N N . ALA A 1 252 ? -3.017 -19.619 -4.882 1.00 98.31 252 ALA A N 1
ATOM 2001 C CA . ALA A 1 252 ? -1.707 -20.104 -5.311 1.00 98.31 252 ALA A CA 1
ATOM 2002 C C . ALA A 1 252 ? -1.075 -19.254 -6.432 1.00 98.31 252 ALA A C 1
ATOM 2004 O O . ALA A 1 252 ? 0.142 -19.079 -6.460 1.00 98.31 252 ALA A O 1
ATOM 2005 N N . LEU A 1 253 ? -1.867 -18.733 -7.377 1.00 98.25 253 LEU A N 1
ATOM 2006 C CA . LEU A 1 253 ? -1.365 -17.824 -8.412 1.00 98.25 253 LEU A CA 1
ATOM 2007 C C . LEU A 1 253 ? -0.907 -16.488 -7.818 1.00 98.25 253 LEU A C 1
ATOM 2009 O O . LEU A 1 253 ? 0.184 -16.024 -8.140 1.00 98.25 253 LEU A O 1
ATOM 2013 N N . TYR A 1 254 ? -1.736 -15.875 -6.976 1.00 98.69 254 TYR A N 1
ATOM 2014 C CA . TYR A 1 254 ? -1.431 -14.593 -6.347 1.00 98.69 254 TYR A CA 1
ATOM 2015 C C . TYR A 1 254 ? -0.202 -14.712 -5.449 1.00 98.69 254 TYR A C 1
ATOM 2017 O O . TYR A 1 254 ? 0.694 -13.876 -5.535 1.00 98.69 254 TYR A O 1
ATOM 2025 N N . ASP A 1 255 ? -0.098 -15.807 -4.697 1.00 98.62 255 ASP A N 1
ATOM 2026 C CA . ASP A 1 255 ? 1.060 -16.078 -3.857 1.00 98.62 255 ASP A CA 1
ATOM 2027 C C . ASP A 1 255 ? 2.345 -16.225 -4.672 1.00 98.62 255 ASP A C 1
ATOM 2029 O O . ASP A 1 255 ? 3.374 -15.671 -4.297 1.00 98.62 255 ASP A O 1
ATOM 2033 N N . ARG A 1 256 ? 2.298 -16.913 -5.823 1.00 98.38 256 ARG A N 1
ATOM 2034 C CA . ARG A 1 256 ? 3.458 -17.006 -6.726 1.00 98.38 256 ARG A CA 1
ATOM 2035 C C . ARG A 1 256 ? 3.907 -15.639 -7.240 1.00 98.38 256 ARG A C 1
ATOM 2037 O O . ARG A 1 256 ? 5.108 -15.404 -7.324 1.00 98.38 256 ARG A O 1
ATOM 2044 N N . ILE A 1 257 ? 2.968 -14.753 -7.576 1.00 98.81 257 ILE A N 1
ATOM 2045 C CA . ILE A 1 257 ? 3.272 -13.397 -8.057 1.00 98.81 257 ILE A CA 1
ATOM 2046 C C . ILE A 1 257 ? 3.939 -12.572 -6.954 1.00 98.81 257 ILE A C 1
ATOM 2048 O O . ILE A 1 257 ? 5.001 -11.991 -7.175 1.00 98.81 257 ILE A O 1
ATOM 2052 N N . VAL A 1 258 ? 3.356 -12.550 -5.753 1.00 98.81 258 VAL A N 1
ATOM 2053 C CA . VAL A 1 258 ? 3.910 -11.772 -4.636 1.00 98.81 258 VAL A CA 1
ATOM 2054 C C . VAL A 1 258 ? 5.261 -12.332 -4.198 1.00 98.81 258 VAL A C 1
ATOM 2056 O O . VAL A 1 258 ? 6.195 -11.559 -3.996 1.00 98.81 258 VAL A O 1
ATOM 2059 N N . LYS A 1 259 ? 5.407 -13.662 -4.153 1.00 98.62 259 LYS A N 1
ATOM 2060 C CA . LYS A 1 259 ? 6.689 -14.307 -3.862 1.00 98.62 259 LYS A CA 1
ATOM 2061 C C . LYS A 1 259 ? 7.760 -13.950 -4.897 1.00 98.62 259 LYS A C 1
ATOM 2063 O O . LYS A 1 259 ? 8.889 -13.647 -4.528 1.00 98.62 259 LYS A O 1
ATOM 2068 N N . ALA A 1 260 ? 7.420 -13.941 -6.189 1.00 98.69 260 ALA A N 1
ATOM 2069 C CA . ALA A 1 260 ? 8.363 -13.555 -7.239 1.00 98.69 260 ALA A CA 1
ATOM 2070 C C . ALA A 1 260 ? 8.853 -12.105 -7.081 1.00 98.69 260 ALA A C 1
ATOM 2072 O O . ALA A 1 260 ? 10.019 -11.826 -7.364 1.00 98.69 260 ALA A O 1
ATOM 2073 N N . T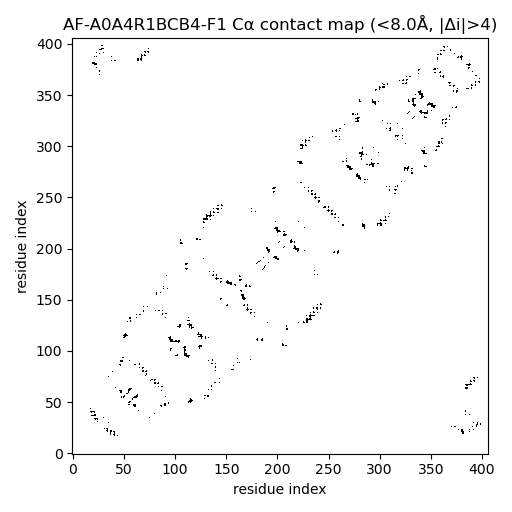YR A 1 261 ? 7.991 -11.199 -6.609 1.00 98.56 261 TYR A N 1
ATOM 2074 C CA . TYR A 1 261 ? 8.375 -9.836 -6.236 1.00 98.56 261 TYR A CA 1
ATOM 2075 C C . TYR A 1 261 ? 9.303 -9.809 -5.018 1.00 98.56 261 TYR A C 1
ATOM 2077 O O . TYR A 1 261 ? 10.388 -9.233 -5.111 1.00 98.56 261 TYR A O 1
ATOM 2085 N N . SER A 1 262 ? 8.916 -10.443 -3.906 1.00 98.69 262 SER A N 1
ATOM 2086 C CA . SER A 1 262 ? 9.701 -10.387 -2.668 1.00 98.69 262 SER A CA 1
ATOM 2087 C C . SER A 1 262 ? 11.075 -11.029 -2.846 1.00 98.69 262 SER A C 1
ATOM 2089 O O . SER A 1 262 ? 12.078 -10.434 -2.464 1.00 98.69 262 SER A O 1
ATOM 2091 N N . ASP A 1 263 ? 11.146 -12.192 -3.501 1.00 98.69 263 ASP A N 1
ATOM 2092 C CA . ASP A 1 263 ? 12.410 -12.873 -3.797 1.00 98.69 263 ASP A CA 1
ATOM 2093 C C . ASP A 1 263 ? 13.323 -11.990 -4.660 1.00 98.69 263 ASP A C 1
ATOM 2095 O O . ASP A 1 263 ? 14.533 -11.917 -4.432 1.00 98.69 263 ASP A O 1
ATOM 2099 N N . TRP A 1 264 ? 12.755 -11.295 -5.653 1.00 98.56 264 TRP A N 1
ATOM 2100 C CA . TRP A 1 264 ? 13.535 -10.438 -6.541 1.00 98.56 264 TRP A CA 1
ATOM 2101 C C . TRP A 1 264 ? 14.059 -9.197 -5.821 1.00 98.56 264 TRP A C 1
ATOM 2103 O O . TRP A 1 264 ? 15.249 -8.909 -5.943 1.00 98.56 264 TRP A O 1
ATOM 2113 N N . PHE A 1 265 ? 13.223 -8.510 -5.039 1.00 98.62 265 PHE A N 1
ATOM 2114 C CA . PHE A 1 265 ? 13.657 -7.376 -4.222 1.00 98.62 265 PHE A CA 1
ATOM 2115 C C . PHE A 1 265 ? 14.780 -7.783 -3.263 1.00 98.62 265 PHE A C 1
ATOM 2117 O O . PHE A 1 265 ? 15.850 -7.181 -3.276 1.00 98.62 265 PHE A O 1
ATOM 2124 N N . ILE A 1 266 ? 14.582 -8.869 -2.507 1.00 98.62 266 ILE A N 1
ATOM 2125 C CA . ILE A 1 266 ? 15.560 -9.365 -1.529 1.00 98.62 266 ILE A CA 1
ATOM 2126 C C . ILE A 1 266 ? 16.881 -9.728 -2.214 1.00 98.62 266 ILE A C 1
ATOM 2128 O O . ILE A 1 266 ? 17.946 -9.382 -1.708 1.00 98.62 266 ILE A O 1
ATOM 2132 N N . SER A 1 267 ? 16.835 -10.345 -3.400 1.00 98.00 267 SER A N 1
ATOM 2133 C CA . SER A 1 267 ? 18.046 -10.676 -4.170 1.00 98.00 267 SER A CA 1
ATOM 2134 C C . SER A 1 267 ? 18.859 -9.457 -4.636 1.00 98.00 267 SER A C 1
ATOM 2136 O O . SER A 1 267 ? 19.994 -9.612 -5.081 1.00 98.00 267 SER A O 1
ATOM 2138 N N . GLN A 1 268 ? 18.273 -8.257 -4.585 1.00 97.81 268 GLN A N 1
ATOM 2139 C CA . GLN A 1 268 ? 18.878 -6.992 -5.011 1.00 97.81 268 GLN A CA 1
ATOM 2140 C C . GLN A 1 268 ? 19.281 -6.099 -3.827 1.00 97.81 268 GLN A C 1
ATOM 2142 O O . GLN A 1 268 ? 19.874 -5.039 -4.034 1.00 97.81 268 GLN A O 1
ATOM 2147 N N . LEU A 1 269 ? 18.998 -6.522 -2.592 1.00 98.38 269 LEU A N 1
ATOM 2148 C CA . LEU A 1 269 ? 19.488 -5.857 -1.392 1.00 98.38 269 LEU A CA 1
ATOM 2149 C C . LEU A 1 269 ? 20.999 -6.080 -1.262 1.00 98.38 269 LEU A C 1
ATOM 2151 O O . LEU A 1 269 ? 21.480 -7.213 -1.288 1.00 98.38 269 LEU A O 1
ATOM 2155 N N . VAL A 1 270 ? 21.757 -4.996 -1.095 1.00 98.06 270 VAL A N 1
ATOM 2156 C CA . VAL A 1 270 ? 23.217 -5.054 -0.959 1.00 98.06 270 VAL A CA 1
ATOM 2157 C C . VAL A 1 270 ? 23.588 -4.933 0.519 1.00 98.06 270 VAL A C 1
ATOM 2159 O O . VAL A 1 270 ? 23.421 -3.846 1.084 1.00 98.06 270 VAL A O 1
ATOM 2162 N N . PRO A 1 271 ? 24.067 -6.014 1.166 1.00 98.00 271 PRO A N 1
ATOM 2163 C CA . PRO A 1 271 ? 24.479 -5.961 2.560 1.00 98.00 271 PRO A CA 1
ATOM 2164 C C . PRO A 1 271 ? 25.772 -5.156 2.719 1.00 98.00 271 PRO A C 1
ATOM 2166 O O . PRO A 1 271 ? 26.662 -5.211 1.867 1.00 98.00 271 PRO A O 1
ATOM 2169 N N . TYR A 1 272 ? 25.882 -4.420 3.819 1.00 97.94 272 TYR A N 1
ATOM 2170 C CA . TYR A 1 272 ? 27.114 -3.760 4.247 1.00 97.94 272 TYR A CA 1
ATOM 2171 C C . TYR A 1 272 ? 27.085 -3.495 5.756 1.00 97.94 272 TYR A C 1
ATOM 2173 O O . TYR A 1 272 ? 26.020 -3.497 6.366 1.00 97.94 272 TYR A O 1
ATOM 2181 N N . GLU A 1 273 ? 28.247 -3.256 6.356 1.00 98.25 273 GLU A N 1
ATOM 2182 C CA . GLU A 1 273 ? 28.358 -2.996 7.793 1.00 98.25 273 GLU A CA 1
ATOM 2183 C C . GLU A 1 273 ? 28.240 -1.500 8.109 1.00 98.25 273 GLU A C 1
ATOM 2185 O O . GLU A 1 273 ? 28.907 -0.669 7.485 1.00 98.25 273 GLU A O 1
ATOM 2190 N N . ALA A 1 274 ? 27.419 -1.163 9.103 1.00 97.25 274 ALA A N 1
ATOM 2191 C CA . ALA A 1 274 ? 27.300 0.178 9.670 1.00 97.25 274 ALA A CA 1
ATOM 2192 C C . ALA A 1 274 ? 26.949 0.086 11.161 1.00 97.25 274 ALA A C 1
ATOM 2194 O O . ALA A 1 274 ? 26.111 -0.716 11.560 1.00 97.25 274 ALA A O 1
ATOM 2195 N N . GLY A 1 275 ? 27.620 0.877 12.004 1.00 92.75 275 GLY A N 1
ATOM 2196 C CA . GLY A 1 275 ? 27.363 0.876 13.451 1.00 92.75 275 GLY A CA 1
ATOM 2197 C C . GLY A 1 275 ? 27.617 -0.464 14.157 1.00 92.75 275 GLY A C 1
ATOM 2198 O O . GLY A 1 275 ? 27.097 -0.665 15.244 1.00 92.75 275 GLY A O 1
ATOM 2199 N N . GLY A 1 276 ? 28.389 -1.381 13.557 1.00 96.88 276 GLY A N 1
ATOM 2200 C CA . GLY A 1 276 ? 28.591 -2.743 14.076 1.00 96.88 276 GLY A CA 1
ATOM 2201 C C . GLY A 1 276 ? 27.486 -3.740 13.704 1.00 96.88 276 GLY A C 1
ATOM 2202 O O . GLY A 1 276 ? 27.470 -4.846 14.239 1.00 96.88 276 GLY A O 1
ATOM 2203 N N . HIS A 1 277 ? 26.578 -3.362 12.801 1.00 98.06 277 HIS A N 1
ATOM 2204 C CA . HIS A 1 277 ? 25.471 -4.191 12.341 1.00 98.06 277 HIS A CA 1
ATOM 2205 C C . HIS A 1 277 ? 25.455 -4.316 10.816 1.00 98.06 277 HIS A C 1
ATOM 2207 O O . HIS A 1 277 ? 25.658 -3.339 10.085 1.00 98.06 277 HIS A O 1
ATOM 2213 N N . THR A 1 278 ? 25.076 -5.498 10.326 1.00 98.44 278 THR A N 1
ATOM 2214 C CA . THR A 1 278 ? 24.752 -5.678 8.912 1.00 98.44 278 THR A CA 1
ATOM 2215 C C . THR A 1 278 ? 23.465 -4.924 8.582 1.00 98.44 278 THR A C 1
ATOM 2217 O O . THR A 1 278 ? 22.405 -5.175 9.165 1.00 98.44 278 THR A O 1
ATOM 2220 N N . CYS A 1 279 ? 23.569 -4.023 7.615 1.00 98.62 279 CYS A N 1
ATOM 2221 C CA . CYS A 1 279 ? 22.503 -3.197 7.066 1.00 98.62 279 CYS A CA 1
ATOM 2222 C C . CYS A 1 279 ? 22.346 -3.482 5.567 1.00 98.62 279 CYS A C 1
ATOM 2224 O O . CYS A 1 279 ? 23.208 -4.099 4.938 1.00 98.62 279 CYS A O 1
ATOM 2226 N N . TYR A 1 280 ? 21.263 -2.992 4.972 1.00 98.56 280 TYR A N 1
ATOM 2227 C CA . TYR A 1 280 ? 21.050 -2.992 3.527 1.00 98.56 280 TYR A CA 1
ATOM 2228 C C . TYR A 1 280 ? 21.060 -1.596 2.918 1.00 98.56 280 TYR A C 1
ATOM 2230 O O . TYR A 1 280 ? 20.573 -0.634 3.506 1.00 98.56 280 TYR A O 1
ATOM 2238 N N . LYS A 1 281 ? 21.538 -1.523 1.678 1.00 97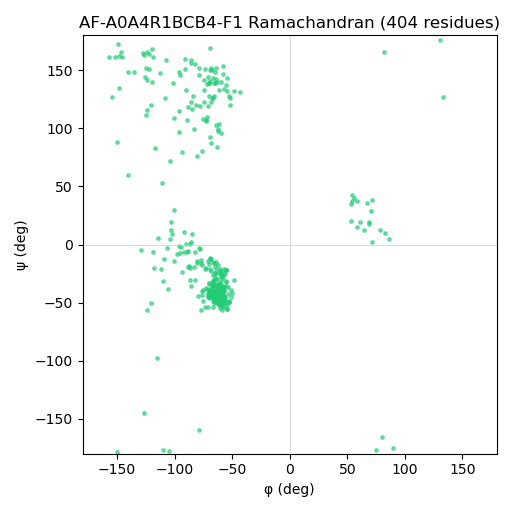.56 281 LYS A N 1
ATOM 2239 C CA . LYS A 1 281 ? 21.243 -0.441 0.734 1.00 97.56 281 LYS A CA 1
ATOM 2240 C C . LYS A 1 281 ? 20.683 -1.037 -0.552 1.00 97.56 281 LYS A C 1
ATOM 2242 O O . LYS A 1 281 ? 21.010 -2.173 -0.903 1.00 97.56 281 LYS A O 1
ATOM 2247 N N . TRP A 1 282 ? 19.858 -0.275 -1.255 1.00 98.31 282 TRP A N 1
ATOM 2248 C CA . TRP A 1 282 ? 19.258 -0.707 -2.512 1.00 98.31 282 TRP A CA 1
ATOM 2249 C C . TRP A 1 282 ? 18.950 0.483 -3.420 1.00 98.31 282 TRP A C 1
ATOM 2251 O O . TRP A 1 282 ? 18.931 1.639 -2.991 1.00 98.31 282 TRP A O 1
ATOM 2261 N N . SER A 1 283 ? 18.774 0.190 -4.705 1.00 98.12 283 SER A N 1
ATOM 2262 C CA . SER A 1 283 ? 18.406 1.173 -5.720 1.00 98.12 283 SER A CA 1
ATOM 2263 C C . SER A 1 283 ? 16.898 1.176 -5.930 1.00 98.12 283 SER A C 1
ATOM 2265 O O . SER A 1 283 ? 16.279 0.113 -5.908 1.00 98.12 283 SER A O 1
ATOM 2267 N N . TYR A 1 284 ? 16.344 2.349 -6.226 1.00 97.75 284 TYR A N 1
ATOM 2268 C CA . TYR A 1 284 ? 14.982 2.530 -6.731 1.00 97.75 284 TYR A CA 1
ATOM 2269 C C . TYR A 1 284 ? 14.735 1.740 -8.018 1.00 97.75 284 TYR A C 1
ATOM 2271 O O . TYR A 1 284 ? 13.668 1.161 -8.245 1.00 97.75 284 TYR A O 1
ATOM 2279 N N . ALA A 1 285 ? 15.742 1.722 -8.895 1.00 96.81 285 ALA A N 1
ATOM 2280 C CA . ALA A 1 285 ? 15.667 1.012 -10.155 1.00 96.81 285 ALA A CA 1
ATOM 2281 C C . ALA A 1 285 ? 16.026 -0.465 -9.959 1.00 96.81 285 ALA A C 1
ATOM 2283 O O . ALA A 1 285 ? 17.094 -0.821 -9.463 1.00 96.81 285 ALA A O 1
ATOM 2284 N N . VAL A 1 286 ? 15.147 -1.341 -10.431 1.00 97.44 286 VAL A N 1
ATOM 2285 C CA . VAL A 1 286 ? 15.380 -2.785 -10.433 1.00 97.44 286 VAL A CA 1
ATOM 2286 C C . VAL A 1 286 ? 16.582 -3.133 -11.317 1.00 97.44 286 VAL A C 1
ATOM 2288 O O . VAL A 1 286 ? 16.715 -2.604 -12.422 1.00 97.44 286 VAL A O 1
ATOM 2291 N N . ASN A 1 287 ? 17.417 -4.073 -10.863 1.00 95.69 287 ASN A N 1
ATOM 2292 C CA . ASN A 1 287 ? 18.649 -4.519 -11.527 1.00 95.69 287 ASN A CA 1
ATOM 2293 C C . ASN A 1 287 ? 19.747 -3.442 -11.656 1.00 95.69 287 ASN A C 1
ATOM 2295 O O . ASN A 1 287 ? 20.722 -3.650 -12.381 1.00 95.69 287 ASN A O 1
ATOM 2299 N N . ASP A 1 288 ? 19.636 -2.307 -10.961 1.00 95.75 288 ASP A N 1
ATOM 2300 C CA . ASP A 1 288 ? 20.708 -1.312 -10.881 1.00 95.75 288 ASP A CA 1
ATOM 2301 C C . ASP A 1 288 ? 21.757 -1.721 -9.837 1.00 95.75 288 ASP A C 1
ATOM 2303 O O . ASP A 1 288 ? 21.841 -1.175 -8.736 1.00 95.75 288 ASP A O 1
ATOM 2307 N N . THR A 1 289 ? 22.593 -2.693 -10.203 1.00 90.12 289 THR A N 1
ATOM 2308 C CA . THR A 1 289 ? 23.670 -3.211 -9.342 1.00 90.12 289 THR A CA 1
ATOM 2309 C C . THR A 1 289 ? 24.756 -2.175 -9.041 1.00 90.12 289 THR A C 1
ATOM 2311 O O . THR A 1 289 ? 25.503 -2.323 -8.077 1.00 90.12 289 THR A O 1
ATOM 2314 N N . ALA A 1 290 ? 24.836 -1.105 -9.839 1.00 94.50 290 ALA A N 1
ATOM 2315 C CA . ALA A 1 290 ? 25.743 0.015 -9.617 1.00 94.50 290 ALA A CA 1
ATOM 2316 C C . ALA A 1 290 ? 25.203 1.037 -8.598 1.00 94.50 290 ALA A C 1
ATOM 2318 O O . ALA A 1 290 ? 25.930 1.967 -8.249 1.00 94.50 290 ALA A O 1
ATOM 2319 N N . LEU A 1 291 ? 23.956 0.878 -8.129 1.00 95.38 291 LEU A N 1
ATOM 2320 C CA . LEU A 1 291 ? 23.296 1.756 -7.155 1.00 95.38 291 LEU A CA 1
ATOM 2321 C C . LEU A 1 291 ? 23.308 3.240 -7.569 1.00 95.38 291 LEU A C 1
ATOM 2323 O O . LEU A 1 291 ? 23.461 4.136 -6.737 1.00 95.38 291 LEU A O 1
ATOM 2327 N N . LYS A 1 292 ? 23.144 3.508 -8.870 1.00 95.44 292 LYS A N 1
ATOM 2328 C CA . LYS A 1 292 ? 23.081 4.862 -9.445 1.00 95.44 292 LYS A CA 1
ATOM 2329 C C . LYS A 1 292 ? 21.846 5.623 -8.977 1.00 95.44 292 LYS A C 1
ATOM 2331 O O . LYS A 1 292 ? 21.890 6.844 -8.853 1.00 95.44 292 LYS A O 1
ATOM 2336 N N . TYR A 1 293 ? 20.756 4.904 -8.729 1.00 95.38 293 TYR A N 1
ATOM 2337 C CA . TYR A 1 293 ? 19.478 5.460 -8.298 1.00 95.38 293 TYR A CA 1
ATOM 2338 C C . TYR A 1 293 ? 19.171 5.064 -6.854 1.00 95.38 293 TYR A C 1
ATOM 2340 O O . TYR A 1 293 ? 18.112 4.509 -6.586 1.00 95.38 293 TYR A O 1
ATOM 2348 N N . MET A 1 294 ? 20.112 5.326 -5.937 1.00 97.81 294 MET A N 1
ATOM 2349 C CA . MET A 1 294 ? 19.964 5.024 -4.507 1.00 97.81 294 MET A CA 1
ATOM 2350 C C . MET A 1 294 ? 18.574 5.394 -3.991 1.00 97.81 294 MET A C 1
ATOM 2352 O O . MET A 1 294 ? 18.116 6.514 -4.228 1.00 97.81 294 MET A O 1
ATOM 2356 N N . GLU A 1 295 ? 17.924 4.478 -3.282 1.00 97.94 295 GLU A N 1
ATOM 2357 C CA . GLU A 1 295 ? 16.535 4.677 -2.889 1.00 97.94 295 GLU A CA 1
ATOM 2358 C C . GLU A 1 295 ? 16.372 5.860 -1.918 1.00 97.94 295 GLU A C 1
ATOM 2360 O O . GLU A 1 295 ? 17.209 6.086 -1.034 1.00 97.94 295 GLU A O 1
ATOM 2365 N N . ASP A 1 296 ? 15.321 6.663 -2.109 1.00 97.19 296 ASP A N 1
ATOM 2366 C CA . ASP A 1 296 ? 14.926 7.690 -1.138 1.00 97.19 296 ASP A CA 1
ATOM 2367 C C . ASP A 1 296 ? 13.928 7.172 -0.118 1.00 97.19 296 ASP A C 1
ATOM 2369 O O . ASP A 1 296 ? 13.218 6.202 -0.337 1.00 97.19 296 ASP A O 1
ATOM 2373 N N . GLN A 1 297 ? 13.845 7.871 1.008 1.00 94.75 297 GLN A N 1
ATOM 2374 C CA . GLN A 1 297 ? 12.933 7.510 2.085 1.00 94.75 297 GLN A CA 1
ATOM 2375 C C . GLN A 1 297 ? 11.454 7.467 1.657 1.00 94.75 297 GLN A C 1
ATOM 2377 O O . GLN A 1 297 ? 10.673 6.718 2.229 1.00 94.75 297 GLN A O 1
ATOM 2382 N N . GLY A 1 298 ? 11.042 8.258 0.659 1.00 94.06 298 GLY A N 1
ATOM 2383 C CA . GLY A 1 298 ? 9.639 8.315 0.253 1.00 94.06 298 GLY A CA 1
ATOM 2384 C C . GLY A 1 298 ? 9.223 7.031 -0.456 1.00 94.06 298 GLY A C 1
ATOM 2385 O O . GLY A 1 298 ? 8.266 6.369 -0.055 1.00 94.06 298 GLY A O 1
ATOM 2386 N N . HIS A 1 299 ? 9.972 6.657 -1.490 1.00 96.94 299 HIS A N 1
ATOM 2387 C CA . HIS A 1 299 ? 9.757 5.408 -2.219 1.00 96.94 299 HIS A CA 1
ATOM 2388 C C . HIS A 1 299 ? 10.154 4.179 -1.388 1.00 96.94 299 HIS A C 1
ATOM 2390 O O . HIS A 1 299 ? 9.374 3.233 -1.293 1.00 96.94 299 HIS A O 1
ATOM 2396 N N . GLY A 1 300 ? 11.298 4.235 -0.701 1.00 97.12 300 GLY A N 1
ATOM 2397 C CA . GLY A 1 300 ? 11.803 3.163 0.157 1.00 97.12 300 GLY A CA 1
ATOM 2398 C C . GLY A 1 300 ? 10.856 2.798 1.298 1.00 97.12 300 GLY A C 1
ATOM 2399 O O . GLY A 1 300 ? 10.839 1.651 1.744 1.00 97.12 300 GLY A O 1
ATOM 2400 N N . GLY A 1 301 ? 10.007 3.733 1.733 1.00 96.25 301 GLY A N 1
ATOM 2401 C CA . GLY A 1 301 ? 8.934 3.446 2.674 1.00 96.25 301 GLY A CA 1
ATOM 2402 C C . GLY A 1 301 ? 7.938 2.413 2.140 1.00 96.25 301 GLY A C 1
ATOM 2403 O O . GLY A 1 301 ? 7.563 1.495 2.867 1.00 96.25 301 GLY A O 1
ATOM 2404 N N . TYR A 1 302 ? 7.555 2.510 0.865 1.00 96.44 302 TYR A N 1
ATOM 2405 C CA . TYR A 1 302 ? 6.695 1.523 0.205 1.00 96.44 302 TYR A CA 1
ATOM 2406 C C . TYR A 1 302 ? 7.401 0.179 0.012 1.00 96.44 302 TYR A C 1
ATOM 2408 O O . TYR A 1 302 ? 6.764 -0.860 0.190 1.00 96.44 302 TYR A O 1
ATOM 2416 N N . ASP A 1 303 ? 8.698 0.186 -0.302 1.00 98.25 303 ASP A N 1
ATOM 2417 C CA . ASP A 1 303 ? 9.494 -1.041 -0.429 1.00 98.25 303 ASP A CA 1
ATOM 2418 C C . ASP A 1 303 ? 9.484 -1.832 0.878 1.00 98.25 303 ASP A C 1
ATOM 2420 O O . ASP A 1 303 ? 9.102 -3.003 0.914 1.00 98.25 303 ASP A O 1
ATOM 2424 N N . VAL A 1 304 ? 9.845 -1.153 1.970 1.00 98.12 304 VAL A N 1
ATOM 2425 C CA . VAL A 1 304 ? 9.869 -1.717 3.320 1.00 98.12 304 VAL A CA 1
ATOM 2426 C C . VAL A 1 304 ? 8.488 -2.212 3.716 1.00 98.12 304 VAL A C 1
ATOM 2428 O O . VAL A 1 304 ? 8.355 -3.323 4.222 1.00 98.12 304 VAL A O 1
ATOM 2431 N N . TRP A 1 305 ? 7.442 -1.435 3.447 1.00 96.00 305 TRP A N 1
ATOM 2432 C CA . TRP A 1 305 ? 6.084 -1.825 3.804 1.00 96.00 305 TRP A CA 1
ATOM 2433 C C . TRP A 1 305 ? 5.582 -3.044 3.030 1.00 96.00 305 TRP A C 1
ATOM 2435 O O . TRP A 1 305 ? 4.951 -3.930 3.613 1.00 96.00 305 TRP A O 1
ATOM 2445 N N . GLY A 1 306 ? 5.896 -3.122 1.734 1.00 97.38 306 GLY A N 1
ATOM 2446 C CA . GLY A 1 306 ? 5.618 -4.289 0.902 1.00 97.38 306 GLY A CA 1
ATOM 2447 C C . GLY A 1 306 ? 6.290 -5.548 1.448 1.00 97.38 306 GLY A C 1
ATOM 2448 O O . GLY A 1 306 ? 5.640 -6.585 1.578 1.00 97.38 306 GLY A O 1
ATOM 2449 N N . ILE A 1 307 ? 7.557 -5.447 1.857 1.00 98.31 307 ILE A N 1
ATOM 2450 C CA . ILE A 1 307 ? 8.303 -6.571 2.435 1.00 98.31 307 ILE A CA 1
ATOM 2451 C C . ILE A 1 307 ? 7.838 -6.920 3.856 1.00 98.31 307 ILE A C 1
ATOM 2453 O O . ILE A 1 307 ? 7.695 -8.103 4.157 1.00 98.31 307 ILE A O 1
ATOM 2457 N N . CYS A 1 308 ? 7.490 -5.941 4.698 1.00 96.62 308 CYS A N 1
ATOM 2458 C CA . CYS A 1 308 ? 6.838 -6.178 5.992 1.00 96.62 308 CYS A CA 1
ATOM 2459 C C . CYS A 1 308 ? 5.541 -6.986 5.818 1.00 96.62 308 CYS A C 1
ATOM 2461 O O . CYS A 1 308 ? 5.317 -7.974 6.516 1.00 96.62 308 CYS A O 1
ATOM 2463 N N . ARG A 1 309 ? 4.686 -6.607 4.858 1.00 95.38 309 ARG A N 1
ATOM 2464 C CA . ARG A 1 309 ? 3.463 -7.361 4.534 1.00 95.38 309 ARG A CA 1
ATOM 2465 C C . ARG A 1 309 ? 3.794 -8.769 4.043 1.00 95.38 309 ARG A C 1
ATOM 2467 O O . ARG A 1 309 ? 3.164 -9.726 4.495 1.00 95.38 309 ARG A O 1
ATOM 2474 N N . ALA A 1 310 ? 4.791 -8.906 3.170 1.00 97.62 310 ALA A N 1
ATOM 2475 C CA . ALA A 1 310 ? 5.216 -10.201 2.656 1.00 97.62 310 ALA A CA 1
ATOM 2476 C C . ALA A 1 310 ? 5.745 -11.130 3.768 1.00 97.62 310 ALA A C 1
ATOM 2478 O O . ALA A 1 310 ? 5.456 -12.324 3.755 1.00 97.62 310 ALA A O 1
ATOM 2479 N N . TYR A 1 311 ? 6.448 -10.588 4.766 1.00 97.44 311 TYR A N 1
ATOM 2480 C CA . TYR A 1 311 ? 6.959 -11.339 5.913 1.00 97.44 311 TYR A CA 1
ATOM 2481 C C . TYR A 1 311 ? 5.862 -12.048 6.714 1.00 97.44 311 TYR A C 1
ATOM 2483 O O . TYR A 1 311 ? 5.992 -13.231 7.034 1.00 97.44 311 TYR A O 1
ATOM 2491 N N . TYR A 1 312 ? 4.738 -11.379 6.979 1.00 94.00 312 TYR A N 1
ATOM 2492 C CA . TYR A 1 312 ? 3.651 -11.987 7.754 1.00 94.00 312 TYR A CA 1
ATOM 2493 C C . TYR A 1 312 ? 2.917 -13.112 7.011 1.00 94.00 312 TYR A C 1
ATOM 2495 O O . TYR A 1 312 ? 2.243 -13.935 7.638 1.00 94.00 312 TYR A O 1
ATOM 2503 N N . ARG A 1 313 ? 3.070 -13.205 5.686 1.00 94.62 313 ARG A N 1
ATOM 2504 C CA . ARG A 1 313 ? 2.509 -14.294 4.888 1.00 94.62 313 ARG A CA 1
ATOM 2505 C C . ARG A 1 313 ? 3.554 -15.386 4.665 1.00 94.62 313 ARG A C 1
ATOM 2507 O O . ARG A 1 313 ? 4.337 -15.356 3.721 1.00 94.62 313 ARG A O 1
ATOM 2514 N N . LYS A 1 314 ? 3.496 -16.426 5.507 1.00 91.56 314 LYS A N 1
ATOM 2515 C CA . LYS A 1 314 ? 4.447 -17.561 5.522 1.00 91.56 314 LYS A CA 1
ATOM 2516 C C . LYS A 1 314 ? 4.719 -18.198 4.153 1.00 91.56 314 LYS A C 1
ATOM 2518 O O . LYS A 1 314 ? 5.819 -18.694 3.935 1.00 91.56 314 LYS A O 1
ATOM 2523 N N . ALA A 1 315 ? 3.748 -18.175 3.236 1.00 93.38 315 ALA A N 1
ATOM 2524 C CA . ALA A 1 315 ? 3.884 -18.715 1.882 1.00 93.38 315 ALA A CA 1
ATOM 2525 C C . ALA A 1 315 ? 5.046 -18.098 1.074 1.00 93.38 315 ALA A C 1
ATOM 2527 O O . ALA A 1 315 ? 5.505 -18.707 0.108 1.00 93.38 315 ALA A O 1
ATOM 2528 N N . TYR A 1 316 ? 5.530 -16.909 1.448 1.00 97.00 316 TYR A N 1
ATOM 2529 C CA . TYR A 1 316 ? 6.568 -16.204 0.692 1.00 97.00 316 TYR A CA 1
ATOM 2530 C C . TYR A 1 316 ? 7.984 -16.494 1.190 1.00 97.00 316 TYR A C 1
ATOM 2532 O O . TYR A 1 316 ? 8.927 -16.420 0.405 1.00 97.00 316 TYR A O 1
ATOM 2540 N N . GLY A 1 317 ? 8.130 -16.895 2.457 1.00 96.31 317 GLY A N 1
ATOM 2541 C CA . GLY A 1 317 ? 9.416 -17.295 3.032 1.00 96.31 317 GLY A CA 1
ATOM 2542 C C . GLY A 1 317 ? 10.411 -16.150 3.250 1.00 96.31 317 GLY A C 1
ATOM 2543 O O . GLY A 1 317 ? 11.613 -16.388 3.190 1.00 96.31 317 GLY A O 1
ATOM 2544 N N . VAL A 1 318 ? 9.941 -14.919 3.490 1.00 98.00 318 VAL A N 1
ATOM 2545 C CA . VAL A 1 318 ? 10.823 -13.802 3.876 1.00 98.00 318 VAL A CA 1
ATOM 2546 C C . VAL A 1 318 ? 11.414 -14.082 5.262 1.00 98.00 318 VAL A C 1
ATOM 2548 O O . VAL A 1 318 ? 10.680 -14.363 6.209 1.00 98.00 318 VAL A O 1
ATOM 2551 N N . GLY A 1 319 ? 12.742 -14.030 5.375 1.00 96.69 319 GLY A N 1
ATOM 2552 C CA . GLY A 1 319 ? 13.468 -14.349 6.605 1.00 96.69 319 GLY A CA 1
ATOM 2553 C C . GLY A 1 319 ? 13.460 -13.221 7.640 1.00 96.69 319 GLY A C 1
ATOM 2554 O O . GLY A 1 319 ? 13.413 -12.040 7.297 1.00 96.69 319 GLY A O 1
ATOM 2555 N N . ASN A 1 320 ? 13.565 -13.587 8.922 1.00 96.50 320 ASN A N 1
ATOM 2556 C CA . ASN A 1 320 ? 13.758 -12.625 10.016 1.00 96.50 320 ASN A CA 1
ATOM 2557 C C . ASN A 1 320 ? 15.052 -11.819 9.860 1.00 96.50 320 ASN A C 1
ATOM 2559 O O . ASN A 1 320 ? 15.085 -10.639 10.184 1.00 96.50 320 ASN A O 1
ATOM 2563 N N . ASP A 1 321 ? 16.108 -12.436 9.331 1.00 97.44 321 ASP A N 1
ATOM 2564 C CA . ASP A 1 321 ? 17.386 -11.779 9.065 1.00 97.44 321 ASP A CA 1
ATOM 2565 C C . ASP A 1 321 ? 17.248 -10.648 8.036 1.00 97.44 321 ASP A C 1
ATOM 2567 O O . ASP A 1 321 ? 17.878 -9.602 8.187 1.00 97.44 321 ASP A O 1
ATOM 2571 N N . VAL A 1 322 ? 16.377 -10.817 7.035 1.00 98.44 322 VAL A N 1
ATOM 2572 C CA . VAL A 1 322 ? 16.058 -9.762 6.065 1.00 98.44 322 VAL A CA 1
ATOM 2573 C C . VAL A 1 322 ? 15.407 -8.576 6.773 1.00 98.44 322 VAL A C 1
ATOM 2575 O O . VAL A 1 322 ? 15.849 -7.438 6.605 1.00 98.44 322 VAL A O 1
ATOM 2578 N N . MET A 1 323 ? 14.391 -8.843 7.597 1.00 98.25 323 MET A N 1
ATOM 2579 C CA . MET A 1 323 ? 13.662 -7.804 8.328 1.00 98.25 323 MET A CA 1
ATOM 2580 C C . MET A 1 323 ? 14.552 -7.076 9.337 1.00 98.25 323 MET A C 1
ATOM 2582 O O . MET A 1 323 ? 14.541 -5.847 9.388 1.00 98.25 323 MET A O 1
ATOM 2586 N N . GLN A 1 324 ? 15.387 -7.817 10.070 1.00 98.12 324 GLN A N 1
ATOM 2587 C CA . GLN A 1 324 ? 16.350 -7.254 11.012 1.00 98.12 324 GLN A CA 1
ATOM 2588 C C . GLN A 1 324 ? 17.331 -6.310 10.317 1.00 98.12 324 GLN A C 1
ATOM 2590 O O . GLN A 1 324 ? 17.602 -5.227 10.817 1.00 98.12 324 GLN A O 1
ATOM 2595 N N . ARG A 1 325 ? 17.867 -6.686 9.152 1.00 98.50 325 ARG A N 1
ATOM 2596 C CA . ARG A 1 325 ? 18.834 -5.849 8.423 1.00 98.50 325 ARG A CA 1
ATOM 2597 C C . ARG A 1 325 ? 18.195 -4.595 7.827 1.00 98.50 325 ARG A C 1
ATOM 2599 O O . ARG A 1 325 ? 18.854 -3.562 7.772 1.00 98.50 325 ARG A O 1
ATOM 2606 N N . LEU A 1 326 ? 16.926 -4.660 7.411 1.00 98.62 326 LEU A N 1
ATOM 2607 C CA . LEU A 1 326 ? 16.156 -3.474 7.015 1.00 98.62 326 LEU A CA 1
ATOM 2608 C C . LEU A 1 326 ? 15.921 -2.536 8.210 1.00 98.62 326 LEU A C 1
ATOM 2610 O O . LEU A 1 326 ? 16.095 -1.326 8.075 1.00 98.62 326 LEU A O 1
ATOM 2614 N N . ALA A 1 327 ? 15.587 -3.086 9.383 1.00 98.31 327 ALA A N 1
ATOM 2615 C CA . ALA A 1 327 ? 15.485 -2.321 10.626 1.00 98.31 327 ALA A CA 1
ATOM 2616 C C . ALA A 1 327 ? 16.831 -1.669 10.993 1.00 98.31 327 ALA A C 1
ATOM 2618 O O . ALA A 1 327 ? 16.898 -0.455 11.191 1.00 98.31 327 ALA A O 1
ATOM 2619 N N . ASN A 1 328 ? 17.924 -2.434 10.926 1.00 98.44 328 ASN A N 1
ATOM 2620 C CA . ASN A 1 328 ? 19.275 -1.933 11.159 1.00 98.44 328 ASN A CA 1
ATOM 2621 C C . ASN A 1 328 ? 19.629 -0.779 10.210 1.00 98.44 328 ASN A C 1
ATOM 2623 O O . ASN A 1 328 ? 20.230 0.194 10.654 1.00 98.44 328 ASN A O 1
ATOM 2627 N N . THR A 1 329 ? 19.229 -0.829 8.931 1.00 98.50 329 THR A N 1
ATOM 2628 C CA . THR A 1 329 ? 19.411 0.309 8.012 1.00 98.50 329 THR A CA 1
ATOM 2629 C C . THR A 1 329 ? 18.735 1.566 8.549 1.00 98.50 329 THR A C 1
ATOM 2631 O O . THR A 1 329 ? 19.336 2.638 8.548 1.00 98.50 329 THR A O 1
ATOM 2634 N N . VAL A 1 330 ? 17.500 1.469 9.042 1.00 98.12 330 VAL A N 1
ATOM 2635 C CA . VAL A 1 330 ? 16.815 2.642 9.599 1.00 98.12 330 VAL A CA 1
ATOM 2636 C C . VAL A 1 330 ? 17.548 3.165 10.835 1.00 98.12 330 VAL A C 1
ATOM 2638 O O . VAL A 1 330 ? 17.783 4.369 10.925 1.00 98.12 330 VAL A O 1
ATOM 2641 N N . HIS A 1 331 ? 17.959 2.283 11.748 1.00 97.56 331 HIS A N 1
ATOM 2642 C CA . HIS A 1 331 ? 18.579 2.690 13.011 1.00 97.56 331 HIS A CA 1
ATOM 2643 C C . HIS A 1 331 ? 20.015 3.200 12.835 1.00 97.56 331 HIS A C 1
ATOM 2645 O O . HIS A 1 331 ? 20.354 4.291 13.276 1.00 97.56 331 HIS A O 1
ATOM 2651 N N . TYR A 1 332 ? 20.881 2.420 12.198 1.00 97.81 332 TYR A N 1
ATOM 2652 C CA . TYR A 1 332 ? 22.325 2.670 12.203 1.00 97.81 332 TYR A CA 1
ATOM 2653 C C . TYR A 1 332 ? 22.811 3.463 10.991 1.00 97.81 332 TYR A C 1
ATOM 2655 O O . TYR A 1 332 ? 23.981 3.841 10.935 1.00 97.81 332 TYR A O 1
ATOM 2663 N N . VAL A 1 333 ? 21.934 3.709 10.013 1.00 98.06 333 VAL A N 1
ATOM 2664 C CA . VAL A 1 333 ? 22.280 4.436 8.787 1.00 98.06 333 VAL A CA 1
ATOM 2665 C C . VAL A 1 333 ? 21.370 5.633 8.594 1.00 98.06 333 VAL A C 1
ATOM 2667 O O . VAL A 1 333 ? 21.862 6.746 8.434 1.00 98.06 333 VAL A O 1
ATOM 2670 N N . MET A 1 334 ? 20.052 5.435 8.562 1.00 98.12 334 MET A N 1
ATOM 2671 C CA . MET A 1 334 ? 19.153 6.536 8.229 1.00 98.12 334 MET A CA 1
ATOM 2672 C C . MET A 1 334 ? 18.976 7.499 9.392 1.00 98.12 334 MET A C 1
ATOM 2674 O O . MET A 1 334 ? 18.960 8.705 9.166 1.00 98.12 334 MET A O 1
ATOM 2678 N N . TYR A 1 335 ? 18.868 7.005 10.622 1.00 97.62 335 TYR A N 1
ATOM 2679 C CA . TYR A 1 335 ? 18.807 7.851 11.803 1.00 97.62 335 TYR A CA 1
ATOM 2680 C C . TYR A 1 335 ? 20.173 8.499 12.073 1.00 97.62 335 TYR A C 1
ATOM 2682 O O . TYR A 1 335 ? 21.182 7.834 12.283 1.00 97.62 335 TYR A O 1
ATOM 2690 N N . GLN A 1 336 ? 20.202 9.829 12.047 1.00 96.19 336 GLN A N 1
ATOM 2691 C CA . GLN A 1 336 ? 21.404 10.659 12.182 1.00 96.19 336 GLN A CA 1
ATOM 2692 C C . GLN A 1 336 ? 21.519 11.289 13.584 1.00 96.19 336 GLN A C 1
ATOM 2694 O O . GLN A 1 336 ? 22.308 12.210 13.794 1.00 96.19 336 GLN A O 1
ATOM 2699 N N . GLY A 1 337 ? 20.715 10.818 14.545 1.00 93.94 337 GLY A N 1
ATOM 2700 C CA . GLY A 1 337 ? 20.600 11.406 15.879 1.00 93.94 337 GLY A CA 1
ATOM 2701 C C . GLY A 1 337 ? 19.665 12.620 15.931 1.00 93.94 337 GLY A C 1
ATOM 2702 O O . GLY A 1 337 ? 19.289 13.194 14.909 1.00 93.94 337 GLY A O 1
ATOM 2703 N N . ASN A 1 338 ? 19.278 13.024 17.146 1.00 90.12 338 ASN A N 1
ATOM 2704 C CA . ASN A 1 338 ? 18.461 14.219 17.417 1.00 90.12 338 ASN A CA 1
ATOM 2705 C C . ASN A 1 338 ? 17.138 14.288 16.621 1.00 90.12 338 ASN A C 1
ATOM 2707 O O . ASN A 1 338 ? 16.713 15.368 16.208 1.00 90.12 338 ASN A O 1
ATOM 2711 N N . GLY A 1 339 ? 16.503 13.138 16.368 1.00 89.12 339 GLY A N 1
ATOM 2712 C CA . GLY A 1 339 ? 15.259 13.057 15.589 1.00 89.12 339 GLY A CA 1
ATOM 2713 C C . GLY A 1 339 ? 15.417 13.372 14.094 1.00 89.12 339 GLY A C 1
ATOM 2714 O O . GLY A 1 339 ? 14.433 13.693 13.430 1.00 89.12 339 GLY A O 1
ATOM 2715 N N . LEU A 1 340 ? 16.642 13.331 13.558 1.00 96.19 340 LEU A N 1
ATOM 2716 C CA . LEU A 1 340 ? 16.918 13.571 12.144 1.00 96.19 340 LEU A CA 1
ATOM 2717 C C . LEU A 1 340 ? 17.146 12.261 11.390 1.00 96.19 340 LEU A C 1
ATOM 2719 O O . LEU A 1 340 ? 17.857 11.376 11.860 1.00 96.19 340 LEU A O 1
ATOM 2723 N N . PHE A 1 341 ? 16.600 12.182 10.179 1.00 97.81 341 PHE A N 1
ATOM 2724 C CA . PHE A 1 341 ? 16.742 11.044 9.272 1.00 97.81 341 PHE A CA 1
ATOM 2725 C C . PHE A 1 341 ? 17.305 11.487 7.929 1.00 97.81 341 PHE A C 1
ATOM 2727 O O . PHE A 1 341 ? 16.922 12.545 7.424 1.00 97.81 341 PHE A O 1
ATOM 2734 N N . SER A 1 342 ? 18.186 10.687 7.332 1.00 97.75 342 SER A N 1
ATOM 2735 C CA . SER A 1 342 ? 18.676 10.897 5.971 1.00 97.75 342 SER A CA 1
ATOM 2736 C C . SER A 1 342 ? 17.552 10.774 4.941 1.00 97.75 342 SER A C 1
ATOM 2738 O O . SER A 1 342 ? 16.579 10.040 5.117 1.00 97.75 342 SER A O 1
ATOM 2740 N N . LYS A 1 343 ? 17.694 11.474 3.810 1.00 96.75 343 LYS A N 1
ATOM 2741 C CA . LYS A 1 343 ? 16.715 11.380 2.712 1.00 96.75 343 LYS A CA 1
ATOM 2742 C C . LYS A 1 343 ? 16.911 10.156 1.818 1.00 96.75 343 LYS A C 1
ATOM 2744 O O . LYS A 1 343 ? 16.022 9.853 1.027 1.00 96.75 343 LYS A O 1
ATOM 2749 N N . ARG A 1 344 ? 18.062 9.485 1.907 1.00 97.50 344 ARG A N 1
ATOM 2750 C CA . ARG A 1 344 ? 18.407 8.268 1.156 1.00 97.50 344 ARG A CA 1
ATOM 2751 C C . ARG A 1 344 ? 18.758 7.137 2.118 1.00 97.50 344 ARG A C 1
ATOM 2753 O O . ARG A 1 344 ? 19.268 7.395 3.210 1.00 97.50 344 ARG A O 1
ATOM 2760 N N . VAL A 1 345 ? 18.512 5.902 1.689 1.00 97.25 345 VAL A N 1
ATOM 2761 C CA . VAL A 1 345 ? 18.717 4.682 2.495 1.00 97.25 345 VAL A CA 1
ATOM 2762 C C . VAL A 1 345 ? 20.186 4.396 2.822 1.00 97.25 345 VAL A C 1
ATOM 2764 O O . VAL A 1 345 ? 20.472 3.627 3.729 1.00 97.25 345 VAL A O 1
ATOM 2767 N N . ASP A 1 346 ? 21.127 5.042 2.128 1.00 97.06 346 ASP A N 1
ATOM 2768 C CA . ASP A 1 346 ? 22.570 4.958 2.391 1.00 97.06 346 ASP A CA 1
ATOM 2769 C C . ASP A 1 346 ? 23.095 6.047 3.347 1.00 97.06 346 ASP A C 1
ATOM 2771 O O . ASP A 1 346 ? 24.308 6.234 3.461 1.00 97.06 346 ASP A O 1
ATOM 2775 N N . GLY A 1 347 ? 22.201 6.793 4.006 1.00 97.12 347 GLY A N 1
ATOM 2776 C CA . GLY A 1 347 ? 22.566 7.821 4.986 1.00 97.12 347 GLY A CA 1
ATOM 2777 C C . GLY A 1 347 ? 22.863 9.200 4.386 1.00 97.12 347 GLY A C 1
ATOM 2778 O O . GLY A 1 347 ? 23.257 10.111 5.109 1.00 97.12 347 GLY A O 1
ATOM 2779 N N . LYS A 1 348 ? 22.689 9.394 3.071 1.00 95.06 348 LYS A N 1
ATOM 2780 C CA . LYS A 1 348 ? 23.089 10.634 2.376 1.00 95.06 348 LYS A CA 1
ATOM 2781 C C . LYS A 1 348 ? 21.918 11.558 2.015 1.00 95.06 348 LYS A C 1
ATOM 2783 O O . LYS A 1 348 ? 20.746 11.284 2.272 1.00 95.06 348 LYS A O 1
ATOM 2788 N N . ASN A 1 349 ? 22.279 12.656 1.339 1.00 90.44 349 ASN A N 1
ATOM 2789 C CA . ASN A 1 349 ? 21.393 13.637 0.703 1.00 90.44 349 ASN A CA 1
ATOM 2790 C C . ASN A 1 349 ? 20.609 14.541 1.676 1.00 90.44 349 ASN A C 1
ATOM 2792 O O . A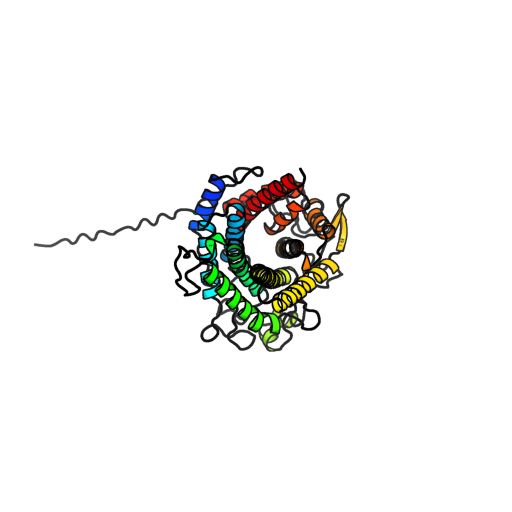SN A 1 349 ? 19.454 14.892 1.431 1.00 90.44 349 ASN A O 1
ATOM 2796 N N . GLY A 1 350 ? 21.264 14.944 2.769 1.00 93.81 350 GLY A N 1
ATOM 2797 C CA . GLY A 1 350 ? 20.687 15.811 3.798 1.00 93.81 350 GLY A CA 1
ATOM 2798 C C . GLY A 1 350 ? 19.690 15.085 4.699 1.00 93.81 350 GLY A C 1
ATOM 2799 O O . GLY A 1 350 ? 19.479 13.880 4.561 1.00 93.81 350 GLY A O 1
ATOM 2800 N N . THR A 1 351 ? 19.079 15.831 5.622 1.00 96.06 351 THR A N 1
ATOM 2801 C CA . THR A 1 351 ? 18.214 15.270 6.666 1.00 96.06 351 THR A CA 1
ATOM 2802 C C . THR A 1 351 ? 16.808 15.873 6.693 1.00 96.06 351 THR A C 1
ATOM 2804 O O . THR A 1 351 ? 16.527 16.899 6.064 1.00 96.06 351 THR A O 1
ATOM 2807 N N . GLN A 1 352 ? 15.905 15.204 7.409 1.00 94.75 352 GLN A N 1
ATOM 2808 C CA . GLN A 1 352 ? 14.536 15.628 7.710 1.00 94.75 352 GLN A CA 1
ATOM 2809 C C . GLN A 1 352 ? 14.120 15.159 9.114 1.00 94.75 352 GLN A C 1
ATOM 2811 O O . GLN A 1 352 ? 14.745 14.265 9.671 1.00 94.75 352 GLN A O 1
ATOM 2816 N N . LYS A 1 353 ? 13.076 15.770 9.689 1.00 94.56 353 LYS A N 1
ATOM 2817 C CA . LYS A 1 353 ? 12.642 15.550 11.087 1.00 94.56 353 LYS A CA 1
ATOM 2818 C C . LYS A 1 353 ? 11.671 14.381 11.300 1.00 94.56 353 LYS A C 1
ATOM 2820 O O . LYS A 1 353 ? 11.188 14.196 12.405 1.00 94.56 353 LYS A O 1
ATOM 2825 N N . TYR A 1 354 ? 11.318 13.671 10.237 1.00 91.88 354 TYR A N 1
ATOM 2826 C CA . TYR A 1 354 ? 10.346 12.579 10.264 1.00 91.88 354 TYR A CA 1
ATOM 2827 C C . TYR A 1 354 ? 10.749 11.524 9.237 1.00 91.88 354 TYR A C 1
ATOM 2829 O O . TYR A 1 354 ? 11.551 11.810 8.341 1.00 91.88 354 TYR A O 1
ATOM 2837 N N . LEU A 1 355 ? 10.165 10.335 9.319 1.00 93.44 355 LEU A N 1
ATOM 2838 C CA . LEU A 1 355 ? 10.301 9.303 8.294 1.00 93.44 355 LEU A CA 1
ATOM 2839 C C . LEU A 1 355 ? 8.906 8.914 7.782 1.00 93.44 355 LEU A C 1
ATOM 2841 O O . LEU A 1 355 ? 7.893 9.308 8.349 1.00 93.44 355 LEU A O 1
ATOM 2845 N N . GLY A 1 356 ? 8.790 8.236 6.642 1.00 90.19 356 GLY A N 1
ATOM 2846 C CA . GLY A 1 356 ? 7.483 7.733 6.210 1.00 90.19 356 GLY A CA 1
ATOM 2847 C C . GLY A 1 356 ? 6.870 6.812 7.277 1.00 90.19 356 GLY A C 1
ATOM 2848 O O . GLY A 1 356 ? 7.547 5.902 7.748 1.00 90.19 356 GLY A O 1
ATOM 2849 N N . ALA A 1 357 ? 5.582 6.980 7.604 1.00 91.50 357 ALA A N 1
ATOM 2850 C CA . ALA A 1 357 ? 4.888 6.142 8.598 1.00 91.50 357 ALA A CA 1
ATOM 2851 C C . ALA A 1 357 ? 4.959 4.633 8.279 1.00 91.50 357 ALA A C 1
ATOM 2853 O O . ALA A 1 357 ? 4.807 3.780 9.147 1.00 91.50 357 ALA A O 1
ATOM 2854 N N . SER A 1 358 ? 5.203 4.294 7.014 1.00 93.62 358 SER A N 1
ATOM 2855 C CA . SER A 1 358 ? 5.443 2.941 6.518 1.00 93.62 358 SER A CA 1
ATOM 2856 C C . SER A 1 358 ? 6.636 2.232 7.170 1.00 93.62 358 SER A C 1
ATOM 2858 O O . SER A 1 358 ? 6.630 1.008 7.242 1.00 93.62 358 SER A O 1
ATOM 2860 N N . TYR A 1 359 ? 7.638 2.966 7.665 1.00 96.94 359 TYR A N 1
ATOM 2861 C CA . TYR A 1 359 ? 8.810 2.378 8.321 1.00 96.94 359 TYR A CA 1
ATOM 2862 C C . TYR A 1 359 ? 8.532 1.893 9.748 1.00 96.94 359 TYR A C 1
ATOM 2864 O O . TYR A 1 359 ? 9.287 1.060 10.247 1.00 96.94 359 TYR A O 1
ATOM 2872 N N . LEU A 1 360 ? 7.443 2.337 10.393 1.00 95.56 360 LEU A N 1
ATOM 2873 C CA . LEU A 1 360 ? 7.077 1.883 11.742 1.00 95.56 360 LEU A CA 1
ATOM 2874 C C . LEU A 1 360 ? 6.842 0.366 11.816 1.00 95.56 360 LEU A C 1
ATOM 2876 O O . LEU A 1 360 ? 7.047 -0.223 12.873 1.00 95.56 360 LEU A O 1
ATOM 2880 N N . CYS A 1 361 ? 6.527 -0.299 10.694 1.00 94.00 361 CYS A N 1
ATOM 2881 C CA . CYS A 1 361 ? 6.422 -1.762 10.658 1.00 94.00 361 CYS A CA 1
ATOM 2882 C C . CYS A 1 361 ? 7.732 -2.481 11.028 1.00 94.00 361 CYS A C 1
ATOM 2884 O O . CYS A 1 361 ? 7.690 -3.641 11.434 1.00 94.00 361 CYS A O 1
ATOM 2886 N N . LEU A 1 362 ? 8.886 -1.809 10.921 1.00 96.25 362 LEU A N 1
ATOM 2887 C CA . LEU A 1 362 ? 10.183 -2.378 11.284 1.00 96.25 362 LEU A CA 1
ATOM 2888 C C . LEU A 1 362 ? 10.429 -2.421 12.797 1.00 96.25 362 LEU A C 1
ATOM 2890 O O . LEU A 1 362 ? 11.295 -3.170 13.245 1.00 96.25 362 LEU A O 1
ATOM 2894 N N . ALA A 1 363 ? 9.650 -1.683 13.592 1.00 94.00 363 ALA A N 1
ATOM 2895 C CA . ALA A 1 363 ? 9.792 -1.658 15.045 1.00 94.00 363 ALA A CA 1
ATOM 2896 C C . ALA A 1 363 ? 9.614 -3.043 15.692 1.00 94.00 363 ALA A C 1
ATOM 2898 O O . ALA A 1 363 ? 10.217 -3.326 16.721 1.00 94.00 363 ALA A O 1
ATOM 2899 N N . GLY A 1 364 ? 8.844 -3.943 15.069 1.00 90.94 364 GLY A N 1
ATOM 2900 C CA . GLY A 1 364 ? 8.692 -5.323 15.542 1.00 90.94 364 GLY A CA 1
ATOM 2901 C C . GLY A 1 364 ? 9.969 -6.172 15.466 1.00 90.94 364 GLY A C 1
ATOM 2902 O O . GLY A 1 364 ? 10.021 -7.220 16.098 1.00 90.94 364 GLY A O 1
ATOM 2903 N N . PHE A 1 365 ? 10.981 -5.732 14.712 1.00 92.94 365 PHE A N 1
ATOM 2904 C CA . PHE A 1 365 ? 12.271 -6.419 14.549 1.00 92.94 365 PHE A CA 1
ATOM 2905 C C . PHE A 1 365 ? 13.413 -5.683 15.252 1.00 92.94 365 PHE A C 1
ATOM 2907 O O . PHE A 1 365 ? 14.505 -6.215 15.402 1.00 92.94 365 PHE A O 1
ATOM 2914 N N . GLN A 1 366 ? 13.178 -4.447 15.680 1.00 90.81 366 GLN A N 1
ATOM 2915 C CA . GLN A 1 366 ? 14.122 -3.675 16.470 1.00 90.81 366 GLN A CA 1
ATOM 2916 C C . GLN A 1 366 ? 13.323 -2.730 17.369 1.00 90.81 366 GLN A C 1
ATOM 2918 O O . GLN A 1 366 ? 13.003 -1.620 16.940 1.00 90.81 366 GLN A O 1
ATOM 2923 N N . PRO A 1 367 ? 12.930 -3.173 18.577 1.00 86.81 367 PRO A N 1
ATOM 2924 C CA . PRO A 1 367 ? 12.005 -2.431 19.432 1.00 86.81 367 PRO A CA 1
ATOM 2925 C C . PRO A 1 367 ? 12.447 -0.997 19.737 1.00 86.81 367 PRO A C 1
ATOM 2927 O O . PRO A 1 367 ? 11.602 -0.110 19.819 1.00 86.81 367 PRO A O 1
ATOM 2930 N N . GLU A 1 368 ? 13.755 -0.734 19.814 1.00 90.06 368 GLU A N 1
ATOM 2931 C CA . GLU A 1 368 ? 14.312 0.607 20.033 1.00 90.06 368 GLU A CA 1
ATOM 2932 C C . GLU A 1 368 ? 13.961 1.592 18.905 1.00 90.06 368 GLU A C 1
ATOM 2934 O O . GLU A 1 368 ? 13.918 2.803 19.125 1.00 90.06 368 GLU A O 1
ATOM 2939 N N . LEU A 1 369 ? 13.672 1.099 17.693 1.00 93.56 369 LEU A N 1
ATOM 2940 C CA . LEU A 1 369 ? 13.211 1.946 16.591 1.00 93.56 369 LEU A CA 1
ATOM 2941 C C . LEU A 1 369 ? 11.837 2.547 16.845 1.00 93.56 369 LEU A C 1
ATOM 2943 O O . LEU A 1 369 ? 11.539 3.592 16.267 1.00 93.56 369 LEU A O 1
ATOM 2947 N N . TYR A 1 370 ? 10.993 1.903 17.653 1.00 95.56 370 TYR A N 1
ATOM 2948 C CA . TYR A 1 370 ? 9.649 2.405 17.900 1.00 95.56 370 TYR A CA 1
ATOM 2949 C C . TYR A 1 370 ? 9.696 3.811 18.492 1.00 95.56 370 TYR A C 1
ATOM 2951 O O . TYR A 1 370 ? 9.092 4.717 17.928 1.00 95.56 370 TYR A O 1
ATOM 2959 N N . ASP A 1 371 ? 10.477 4.016 19.553 1.00 95.25 371 ASP A N 1
ATOM 2960 C CA . ASP A 1 371 ? 10.558 5.315 20.225 1.00 95.25 371 ASP A CA 1
ATOM 2961 C C . ASP A 1 371 ? 11.176 6.376 19.321 1.00 95.25 371 ASP A C 1
ATOM 2963 O O . ASP A 1 371 ? 10.698 7.510 19.277 1.00 95.25 371 ASP A O 1
ATOM 2967 N N . ILE A 1 372 ? 12.194 5.995 18.545 1.00 95.94 372 ILE A N 1
ATOM 2968 C CA . ILE A 1 372 ? 12.865 6.872 17.581 1.00 95.94 372 ILE A CA 1
ATOM 2969 C C . ILE A 1 372 ? 11.882 7.353 16.505 1.00 95.94 372 ILE A C 1
ATOM 2971 O O . ILE A 1 372 ? 11.791 8.553 16.238 1.00 95.94 372 ILE A O 1
ATOM 2975 N N . LEU A 1 373 ? 11.144 6.428 15.887 1.00 96.25 373 LEU A N 1
ATOM 2976 C CA . LEU A 1 373 ? 10.228 6.729 14.787 1.00 96.25 373 LEU A CA 1
ATOM 2977 C C . LEU A 1 373 ? 8.947 7.399 15.285 1.00 96.25 373 LEU A C 1
ATOM 2979 O O . LEU A 1 373 ? 8.562 8.441 14.762 1.00 96.25 373 LEU A O 1
ATOM 2983 N N . ALA A 1 374 ? 8.308 6.845 16.316 1.00 96.12 374 ALA A N 1
ATOM 2984 C CA . ALA A 1 374 ? 7.054 7.369 16.842 1.00 96.12 374 ALA A CA 1
ATOM 2985 C C . ALA A 1 374 ? 7.227 8.794 17.378 1.00 96.12 374 ALA A C 1
ATOM 2987 O O . ALA A 1 374 ? 6.410 9.654 17.058 1.00 96.12 374 ALA A O 1
ATOM 2988 N N . SER A 1 375 ? 8.320 9.077 18.103 1.00 95.50 375 SER A N 1
ATOM 2989 C CA . SER A 1 375 ? 8.615 10.433 18.589 1.00 95.50 375 SER A CA 1
ATOM 2990 C C . SER A 1 375 ? 8.80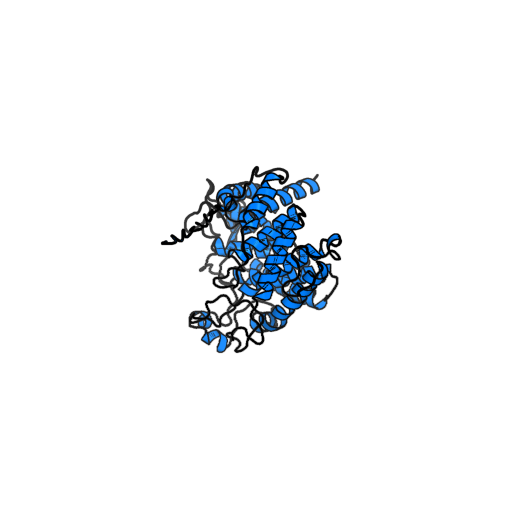9 11.432 17.448 1.00 95.50 375 SER A C 1
ATOM 2992 O O . SER A 1 375 ? 8.306 12.553 17.517 1.00 95.50 375 SER A O 1
ATOM 2994 N N . ALA A 1 376 ? 9.519 11.037 16.386 1.00 94.88 376 ALA A N 1
ATOM 2995 C CA . ALA A 1 376 ? 9.745 11.888 15.218 1.00 94.88 376 ALA A CA 1
ATOM 2996 C C . ALA A 1 376 ? 8.451 12.185 14.438 1.00 94.88 376 ALA A C 1
ATOM 2998 O O . ALA A 1 376 ? 8.288 13.259 13.852 1.00 94.88 376 ALA A O 1
ATOM 2999 N N . ASP A 1 377 ? 7.507 11.247 14.470 1.00 94.81 377 ASP A N 1
ATOM 3000 C CA . ASP A 1 377 ? 6.267 11.296 13.706 1.00 94.81 377 ASP A CA 1
ATOM 3001 C C . ASP A 1 377 ? 5.090 11.952 14.457 1.00 94.81 377 ASP A C 1
ATOM 3003 O O . ASP A 1 377 ? 4.049 12.212 13.844 1.00 94.81 377 ASP A O 1
ATOM 3007 N N . LEU A 1 378 ? 5.244 12.299 15.744 1.00 95.19 378 LEU A N 1
ATOM 3008 C CA . LEU A 1 378 ? 4.185 12.899 16.575 1.00 95.19 378 LEU A CA 1
ATOM 3009 C C . LEU A 1 378 ? 3.554 14.153 15.950 1.00 95.19 378 LEU A C 1
ATOM 3011 O O . LEU A 1 378 ? 2.333 14.310 15.961 1.00 95.19 378 LEU A O 1
ATOM 3015 N N . GLU A 1 379 ? 4.358 15.045 15.364 1.00 94.75 379 GLU A N 1
ATOM 3016 C CA . GLU A 1 379 ? 3.830 16.257 14.720 1.00 94.75 379 GLU A CA 1
ATOM 3017 C C . GLU A 1 379 ? 2.996 15.937 13.474 1.00 94.75 379 GLU A C 1
ATOM 3019 O O . GLU A 1 379 ? 1.971 16.575 13.227 1.00 94.75 379 GLU A O 1
ATOM 3024 N N . GLN A 1 380 ? 3.387 14.914 12.709 1.00 95.00 380 GLN A N 1
ATOM 3025 C CA . GLN A 1 380 ? 2.613 14.465 11.552 1.00 95.00 380 GLN A CA 1
ATOM 3026 C C . GLN A 1 380 ? 1.308 13.798 12.000 1.00 95.00 380 GLN A C 1
ATOM 3028 O O . GLN A 1 380 ? 0.253 14.052 11.415 1.00 95.00 380 GLN A O 1
ATOM 3033 N N . ALA A 1 381 ? 1.356 13.004 13.073 1.00 96.56 381 ALA A N 1
ATOM 3034 C CA . ALA A 1 381 ? 0.208 12.293 13.624 1.00 96.56 381 ALA A CA 1
ATOM 3035 C C . ALA A 1 381 ? -0.927 13.218 14.088 1.00 96.56 381 ALA A C 1
ATOM 3037 O O . ALA A 1 381 ? -2.079 12.798 14.071 1.00 96.56 381 ALA A O 1
ATOM 3038 N N . LYS A 1 382 ? -0.657 14.491 14.405 1.00 96.12 382 LYS A N 1
ATOM 3039 C CA . LYS A 1 382 ? -1.710 15.469 14.743 1.00 96.12 382 LYS A CA 1
ATOM 3040 C C . LYS A 1 382 ? -2.704 15.698 13.604 1.00 96.12 382 LYS A C 1
ATOM 3042 O O . LYS A 1 382 ? -3.875 15.965 13.862 1.00 96.12 382 LYS A O 1
ATOM 3047 N N . THR A 1 383 ? -2.243 15.617 12.353 1.00 95.00 383 THR A N 1
ATOM 3048 C CA . THR A 1 383 ? -3.022 16.027 11.167 1.00 95.00 383 THR A CA 1
ATOM 3049 C C . THR A 1 383 ? -3.078 14.979 10.059 1.00 95.00 383 THR A C 1
ATOM 3051 O O . THR A 1 383 ? -3.784 15.171 9.070 1.00 95.00 383 THR A O 1
ATOM 3054 N N . LYS A 1 384 ? -2.361 13.859 10.201 1.00 95.25 384 LYS A N 1
ATOM 3055 C CA . LYS A 1 384 ? -2.314 12.783 9.208 1.00 95.25 384 LYS A CA 1
ATOM 3056 C C . LYS A 1 384 ? -2.693 11.453 9.844 1.00 95.25 384 LYS A C 1
ATOM 3058 O O . LYS A 1 384 ? -1.951 10.896 10.652 1.00 95.25 384 LYS A O 1
ATOM 3063 N N . ALA A 1 385 ? -3.853 10.934 9.445 1.00 96.44 385 ALA A N 1
ATOM 3064 C CA . ALA A 1 385 ? -4.443 9.727 10.021 1.00 96.44 385 ALA A CA 1
ATOM 3065 C C . ALA A 1 385 ? -3.530 8.495 9.922 1.00 96.44 385 ALA A C 1
ATOM 3067 O O . ALA A 1 385 ? -3.503 7.687 10.844 1.00 96.44 385 ALA A O 1
ATOM 3068 N N . ASN A 1 386 ? -2.765 8.350 8.837 1.00 95.75 386 ASN A N 1
ATOM 3069 C CA . ASN A 1 386 ? -1.852 7.220 8.649 1.00 95.75 386 ASN A CA 1
ATOM 3070 C C . ASN A 1 386 ? -0.688 7.226 9.649 1.00 95.75 386 ASN A C 1
ATOM 3072 O O . ASN A 1 386 ? -0.363 6.172 10.183 1.00 95.75 386 ASN A O 1
ATOM 3076 N N . TYR A 1 387 ? -0.104 8.391 9.938 1.00 96.94 387 TYR A N 1
ATOM 3077 C CA . TYR A 1 387 ? 0.938 8.532 10.960 1.00 96.94 387 TYR A CA 1
ATOM 3078 C C . TYR A 1 387 ? 0.397 8.192 12.347 1.00 96.94 387 TYR A C 1
ATOM 3080 O O . TYR A 1 387 ? 0.968 7.360 13.047 1.00 96.94 387 TYR A O 1
ATOM 3088 N N . PHE A 1 388 ? -0.756 8.767 12.701 1.00 98.00 388 PHE A N 1
ATOM 3089 C CA . PHE A 1 388 ? -1.438 8.460 13.954 1.00 98.00 388 PHE A CA 1
ATOM 3090 C C . PHE A 1 388 ? -1.695 6.958 14.108 1.00 98.00 388 PHE A C 1
ATOM 3092 O O . PHE A 1 388 ? -1.250 6.334 15.066 1.00 98.00 388 PHE A O 1
ATOM 3099 N N . ALA A 1 389 ? -2.375 6.357 13.133 1.00 98.00 389 ALA A N 1
ATOM 3100 C CA . ALA A 1 389 ? -2.770 4.962 13.211 1.00 98.00 389 ALA A CA 1
ATOM 3101 C C . ALA A 1 389 ? -1.567 4.007 13.224 1.00 98.00 389 ALA A C 1
ATOM 3103 O O . ALA A 1 389 ? -1.625 3.011 13.934 1.00 98.00 389 ALA A O 1
ATOM 3104 N N . GLN A 1 390 ? -0.476 4.308 12.508 1.00 96.56 390 GLN A N 1
ATOM 3105 C CA . GLN A 1 390 ? 0.745 3.491 12.544 1.00 96.56 390 GLN A CA 1
ATOM 3106 C C . GLN A 1 390 ? 1.430 3.522 13.913 1.00 96.56 390 GLN A C 1
ATOM 3108 O O . GLN A 1 390 ? 1.871 2.471 14.378 1.00 96.56 390 GLN A O 1
ATOM 3113 N N . ILE A 1 391 ? 1.490 4.684 14.578 1.00 97.56 391 ILE A N 1
ATOM 3114 C CA . ILE A 1 391 ? 2.020 4.792 15.948 1.00 97.56 391 ILE A CA 1
ATOM 3115 C C . ILE A 1 391 ? 1.181 3.917 16.884 1.00 97.56 391 ILE A C 1
ATOM 3117 O O . ILE A 1 391 ? 1.706 3.015 17.536 1.00 97.56 391 ILE A O 1
ATOM 3121 N N . ILE A 1 392 ? -0.138 4.128 16.888 1.00 97.62 392 ILE A N 1
ATOM 3122 C CA . ILE A 1 392 ? -1.071 3.424 17.775 1.00 97.62 392 ILE A CA 1
ATOM 3123 C C . ILE A 1 392 ? -1.063 1.908 17.517 1.00 97.62 392 ILE A C 1
ATOM 3125 O O . ILE A 1 392 ? -1.032 1.117 18.462 1.00 97.62 392 ILE A O 1
ATOM 3129 N N . PHE A 1 393 ? -1.050 1.497 16.248 1.00 96.06 393 PHE A N 1
ATOM 3130 C CA . PHE A 1 393 ? -1.004 0.093 15.849 1.00 96.06 393 PHE A CA 1
ATOM 3131 C C . PHE A 1 393 ? 0.319 -0.565 16.249 1.00 96.06 393 PHE A C 1
ATOM 3133 O O . PHE A 1 393 ? 0.307 -1.624 16.875 1.00 96.06 393 PHE A O 1
ATOM 3140 N N . SER A 1 394 ? 1.457 0.067 15.951 1.00 94.81 394 SER A N 1
ATOM 3141 C CA . SER A 1 394 ? 2.782 -0.481 16.276 1.00 94.81 394 SER A CA 1
ATOM 3142 C C . SER A 1 394 ? 2.975 -0.618 17.785 1.00 94.81 394 SER A C 1
ATOM 3144 O O . SER A 1 394 ? 3.425 -1.666 18.249 1.00 94.81 394 SER A O 1
ATOM 3146 N N . ARG A 1 395 ? 2.520 0.377 18.563 1.00 94.19 395 ARG A N 1
ATOM 3147 C CA . ARG A 1 395 ? 2.463 0.315 20.032 1.00 94.19 395 ARG A CA 1
ATOM 3148 C C . ARG A 1 395 ? 1.726 -0.930 20.518 1.00 94.19 395 ARG A C 1
ATOM 3150 O O . ARG A 1 395 ? 2.225 -1.666 21.368 1.00 94.19 395 ARG A O 1
ATOM 3157 N N . GLN A 1 396 ? 0.540 -1.178 19.960 1.00 92.06 396 GLN A N 1
ATOM 3158 C CA . GLN A 1 396 ? -0.288 -2.324 20.324 1.00 92.06 396 GLN A CA 1
ATOM 3159 C C . GLN A 1 396 ? 0.382 -3.654 19.949 1.00 92.06 396 GLN A C 1
ATOM 3161 O O . GLN A 1 396 ? 0.346 -4.588 20.750 1.00 92.06 396 GLN A O 1
ATOM 3166 N N . GLN A 1 397 ? 1.005 -3.752 18.770 1.00 88.94 397 GLN A N 1
ATOM 3167 C CA . GLN A 1 397 ? 1.703 -4.972 18.347 1.00 88.94 397 GLN A CA 1
ATOM 3168 C C . GLN A 1 397 ? 2.897 -5.293 19.255 1.00 88.94 397 GLN A C 1
ATOM 3170 O O . GLN A 1 397 ? 3.040 -6.432 19.697 1.00 88.94 397 GLN A O 1
ATOM 3175 N N . LEU A 1 398 ? 3.706 -4.293 19.616 1.00 88.75 398 LEU A N 1
ATOM 3176 C CA . LEU A 1 398 ? 4.831 -4.475 20.541 1.00 88.75 398 LEU A CA 1
ATOM 3177 C C . LEU A 1 398 ? 4.362 -4.941 21.925 1.00 88.75 398 LEU A C 1
ATOM 3179 O O . LEU A 1 398 ? 4.930 -5.873 22.495 1.00 88.75 398 LEU A O 1
ATOM 3183 N N . ALA A 1 399 ? 3.275 -4.358 22.437 1.00 86.31 399 ALA A N 1
ATOM 3184 C CA . ALA A 1 399 ? 2.685 -4.772 23.707 1.00 86.31 399 ALA A CA 1
ATOM 3185 C C . ALA A 1 399 ? 2.134 -6.212 23.679 1.00 86.31 399 ALA A C 1
ATOM 3187 O O . ALA A 1 399 ? 2.102 -6.872 24.720 1.00 86.31 399 ALA A O 1
ATOM 3188 N N . LEU A 1 400 ? 1.682 -6.705 22.520 1.00 82.19 400 LEU A N 1
ATOM 3189 C CA . LEU A 1 400 ? 1.251 -8.096 22.346 1.00 82.19 400 LEU A CA 1
ATOM 3190 C C . LEU A 1 400 ? 2.444 -9.053 22.262 1.00 82.19 400 LEU A C 1
ATOM 3192 O O . LEU A 1 400 ? 2.422 -10.087 22.927 1.00 82.19 400 LEU A O 1
ATOM 3196 N N . ASN A 1 401 ? 3.496 -8.697 21.522 1.00 76.56 401 ASN A N 1
ATOM 3197 C CA . ASN A 1 401 ? 4.699 -9.525 21.399 1.00 76.56 401 ASN A CA 1
ATOM 3198 C C . ASN A 1 401 ? 5.394 -9.722 22.754 1.00 76.56 401 ASN A C 1
ATOM 3200 O O . ASN A 1 401 ? 5.692 -10.852 23.131 1.00 76.56 401 ASN A O 1
ATOM 3204 N N . ALA A 1 402 ? 5.514 -8.660 23.557 1.00 73.19 402 ALA A N 1
ATOM 3205 C CA . ALA A 1 402 ? 6.091 -8.733 24.903 1.00 73.19 402 ALA A CA 1
ATOM 3206 C C . ALA A 1 402 ? 5.302 -9.631 25.883 1.00 73.19 402 ALA A C 1
ATOM 3208 O O . ALA A 1 402 ? 5.819 -10.005 26.936 1.00 73.19 402 ALA A O 1
ATOM 3209 N N . LYS A 1 403 ? 4.036 -9.955 25.577 1.00 67.94 403 LYS A N 1
ATOM 3210 C CA . LYS A 1 403 ? 3.220 -10.904 26.355 1.00 67.94 403 LYS A CA 1
ATOM 3211 C C . LYS A 1 403 ? 3.375 -12.351 25.895 1.00 67.94 403 LYS A C 1
ATOM 3213 O O . LYS A 1 403 ? 2.998 -13.230 26.652 1.00 67.94 403 LYS A O 1
ATOM 3218 N N . LEU A 1 404 ? 3.855 -12.590 24.674 1.00 55.47 404 LEU A N 1
ATOM 3219 C CA . LEU A 1 404 ? 4.085 -13.935 24.134 1.00 55.47 404 LEU A CA 1
ATOM 3220 C C . LEU A 1 404 ? 5.471 -14.484 24.508 1.00 55.47 404 LEU A C 1
ATOM 3222 O O . LEU A 1 404 ? 5.676 -15.692 24.454 1.00 55.47 404 LEU A O 1
ATOM 3226 N N . GLU A 1 405 ? 6.407 -13.608 24.879 1.00 52.81 405 GLU A N 1
ATOM 3227 C CA . GLU A 1 405 ? 7.755 -13.961 25.355 1.00 52.81 405 GLU A CA 1
ATOM 3228 C C . GLU A 1 405 ? 7.831 -14.196 26.878 1.00 52.81 405 GLU A C 1
ATOM 3230 O O . GLU A 1 405 ? 8.879 -14.591 27.390 1.00 52.81 405 GLU A O 1
ATOM 3235 N N . LYS A 1 406 ? 6.729 -13.957 27.600 1.00 45.03 406 LYS A N 1
ATOM 3236 C CA . LYS A 1 406 ? 6.551 -14.257 29.028 1.00 45.03 406 LYS A CA 1
ATOM 3237 C C . LYS A 1 406 ? 5.637 -15.458 29.189 1.00 45.03 406 LYS A C 1
ATOM 3239 O O . LYS A 1 406 ? 5.890 -16.243 30.128 1.00 45.03 406 LYS A O 1
#

Sequence (406 aa):
MKRIFIMLSCCWMGTNLSAQNMLVEELHGPVSSNEVASFKAFVGHTQPSLDNIGNDWVYGGSGSTMEALGMMYETTNDTSILNKMIRFADVALHIRNDADTGRVLWTGKRELCWPNKAVNAEDAGYSGSENGDVIAHIAYCAQLVIRNKKLWNHPVSIGDAYQFGGTYLARAKKYIAELNRTIDRYILPNFIQKNSYRFYWPQNEKWQALGARYKKDAGKPIPWNQQAMLAGGFQRLAECHELLKEQVQRVALYDRIVKAYSDWFISQLVPYEAGGHTCYKWSYAVNDTALKYMEDQGHGGYDVWGICRAYYRKAYGVGNDVMQRLANTVHYVMYQGNGLFSKRVDGKNGTQKYLGASYLCLAGFQPELYDILASADLEQAKTKANYFAQIIFSRQQLALNAKLEK

Mean predicted aligned error: 5.18 Å

Organism: NCBI:txid2502780